Protein AF-A0A2G6E912-F1 (afdb_monomer)

Organism: NCBI:txid2044937

pLDDT: mean 81.76, std 13.93, range [31.12, 97.31]

InterPro domains:
  IPR011990 Tetratricopeptide-like helical domain superfamily [G3DSA:1.25.40.10] (4-216)
  IPR011990 Tetratricopeptide-like helical domain superfamily [SSF48452] (13-191)

Mean predicted aligned error: 17.28 Å

Foldseek 3Di:
DPPVLLVLQLVLLLQLLVCVVVVVLLRNLVSLLVNLVSDDVLLPLLVVSLVVLLVSLCDPPDDPVSSVVSVVVSVVSCVVRPDDDDPVRVVLSVLLVVLSNCLSPLNPLVSLVSLLVNCVPAPCPDPSVVSNVVSLVVSLVVCVVVVNLVVSLVSLVSNCVRCVQPPLSLLVNLLSCVQVVNLVVSLVSLVSRDPVCCPPPLSVLSNVVSVLQVVVVVVDPRDHSLLCVVVSVCSHPVCPPDPPPDPCPSVVSSVCSVVVVVVLVVVVVVVVVVLVPPPLVVVCVVVVQDPVNLLVCLLVDALVRVVSQLLVQDQSSLVSNLVRPRDDLVSLLSSLQRHQAQVSLLCQCPDPPRVPDPSSLLSNQLHQNHDLVSNLVSLLVDDLVSLVVSLPDPSGDNSSNVSSLVSNQVVLQPDDLVVVLVVCVVCLLPCLVSDPDHPDDQVVSLVVSCVVCVPSPSNLLSLLQRQPNAQVSLVVQLPDDVLLPDPSSLLSNQLHPNHDPVSLLSSLVSDDLVVVLVVVPDPSGDVSSVVSCCVVPVVSVD

Sequence (542 aa):
MKTAARHDLFQQLQLALAHQQDGNIPLALAYWENLLKLLPREIQIHNEILDEFLRLSEHEALPPKVRTQAQRSFTRLYHSYHLALNDDEKRVAQTLYRALCQQCGGNPLLAVQYWPSLQEHIPEDALIVTLVMQDFRRQADLYLESRQTEQSIRLYKSLLRVFPNFLEGYLNLSIIIYRNGLTEHALPIIQRIPQQFRHEFIVIRYTDLYQTISELSKFFAQVPYSAIEEIINDLRMENTFYPLLNGTYFEEFVNDIILREKRFFERRRKAQEEKALAQTYKRLASEGIALGERVSMAKQADSESLYDFLYDNHIRIAEVLLDNPNITADDVLVMAQVSHISDILRDISQHRKWGVLRSIQMAILLNPQTLPNDALPLLQRLSFKDLAALSHKKTIAAEIRIQAKQRIQEIFHSLSFQEKIALLDATSGEVFKLLDTVRFNLPSFLINTIGTFQDRSDILSNICRWKLTPPEILTFIANTTPFRSSMPMKFALLSNPRTPQRVTDVLLRSISERDLRCFLSNDYLPKHVKDSIATMFPHLFS

Structure (mmCIF, N/CA/C/O backbone):
data_AF-A0A2G6E912-F1
#
_entry.id   AF-A0A2G6E912-F1
#
loop_
_atom_site.group_PDB
_atom_site.id
_atom_site.type_symbol
_atom_site.label_atom_id
_atom_site.label_alt_id
_atom_site.label_comp_id
_atom_site.label_asym_id
_atom_site.label_entity_id
_atom_site.label_seq_id
_atom_site.pdbx_PDB_ins_code
_atom_site.Cartn_x
_atom_site.Cartn_y
_atom_site.Cartn_z
_atom_site.occupancy
_atom_site.B_iso_or_equiv
_atom_site.auth_seq_id
_atom_site.auth_comp_id
_atom_site.auth_asym_id
_atom_site.auth_atom_id
_atom_site.pdbx_PDB_model_num
ATOM 1 N N . MET A 1 1 ? 5.345 0.403 -26.072 1.00 31.92 1 MET A N 1
ATOM 2 C CA . MET A 1 1 ? 6.765 0.040 -26.300 1.00 31.92 1 MET A CA 1
ATOM 3 C C . MET A 1 1 ? 7.803 0.897 -25.548 1.00 31.92 1 MET A C 1
ATOM 5 O O . MET A 1 1 ? 8.971 0.582 -25.684 1.00 31.92 1 MET A O 1
ATOM 9 N N . LYS A 1 2 ? 7.467 1.922 -24.734 1.00 37.94 2 LYS A N 1
ATOM 10 C CA . LYS A 1 2 ? 8.490 2.821 -24.127 1.00 37.94 2 LYS A CA 1
ATOM 11 C C . LYS A 1 2 ? 8.729 2.701 -22.607 1.00 37.94 2 LYS A C 1
ATOM 13 O O . LYS A 1 2 ? 9.677 3.304 -22.124 1.00 37.94 2 LYS A O 1
ATOM 18 N N . THR A 1 3 ? 7.931 1.940 -21.856 1.00 33.41 3 THR A N 1
ATOM 19 C CA . THR A 1 3 ? 8.140 1.719 -20.406 1.00 33.41 3 THR A CA 1
ATOM 20 C C . THR A 1 3 ? 8.865 0.410 -20.092 1.00 33.41 3 THR A C 1
ATOM 22 O O . THR A 1 3 ? 9.722 0.414 -19.218 1.00 33.41 3 THR A O 1
ATOM 25 N N . ALA A 1 4 ? 8.602 -0.665 -20.847 1.00 31.81 4 ALA A N 1
ATOM 26 C CA . ALA A 1 4 ? 9.285 -1.956 -20.683 1.00 31.81 4 ALA A CA 1
ATOM 27 C C . ALA A 1 4 ? 10.813 -1.828 -20.863 1.00 31.81 4 ALA A C 1
ATOM 29 O O . ALA A 1 4 ? 11.557 -2.115 -19.937 1.00 31.81 4 ALA A O 1
ATOM 30 N N . ALA A 1 5 ? 11.264 -1.199 -21.956 1.00 45.59 5 ALA A N 1
ATOM 31 C CA . ALA A 1 5 ? 12.689 -1.037 -22.269 1.00 45.59 5 ALA A CA 1
ATOM 32 C C . ALA A 1 5 ? 13.510 -0.213 -21.245 1.00 45.59 5 ALA A C 1
ATOM 34 O O . ALA A 1 5 ? 14.735 -0.246 -21.286 1.00 45.59 5 ALA A O 1
ATOM 35 N N . ARG A 1 6 ? 12.866 0.553 -20.346 1.00 49.47 6 ARG A N 1
ATOM 36 C CA . ARG A 1 6 ? 13.552 1.424 -19.367 1.00 49.47 6 ARG A CA 1
ATOM 37 C C . ARG A 1 6 ? 13.957 0.684 -18.095 1.00 49.47 6 ARG A C 1
ATOM 39 O O . ARG A 1 6 ? 15.044 0.922 -17.581 1.00 49.47 6 ARG A O 1
ATOM 46 N N . HIS A 1 7 ? 13.092 -0.203 -17.601 1.00 56.72 7 HIS A N 1
ATOM 47 C CA . HIS A 1 7 ? 13.394 -1.048 -16.442 1.00 56.72 7 HIS A CA 1
ATOM 48 C C . HIS A 1 7 ? 14.432 -2.116 -16.800 1.00 56.72 7 HIS A C 1
ATOM 50 O O . HIS A 1 7 ? 15.289 -2.458 -15.986 1.00 56.72 7 HIS A O 1
ATOM 56 N N . ASP A 1 8 ? 14.401 -2.558 -18.059 1.00 69.69 8 ASP A N 1
ATOM 57 C CA . ASP A 1 8 ? 15.274 -3.605 -18.563 1.00 69.69 8 ASP A CA 1
ATOM 58 C C . ASP A 1 8 ? 16.763 -3.234 -18.440 1.00 69.69 8 ASP A C 1
ATOM 60 O O . ASP A 1 8 ? 17.549 -4.099 -18.088 1.00 69.69 8 ASP A O 1
ATOM 64 N N . LEU A 1 9 ? 17.179 -1.972 -18.631 1.00 81.12 9 LEU A N 1
ATOM 65 C CA . LEU A 1 9 ? 18.603 -1.588 -18.604 1.00 81.12 9 LEU A CA 1
ATOM 66 C C . LEU A 1 9 ? 19.265 -1.810 -17.233 1.00 81.12 9 LEU A C 1
ATOM 68 O O . LEU A 1 9 ? 20.263 -2.523 -17.136 1.00 81.12 9 LEU A O 1
ATOM 72 N N . PHE A 1 10 ? 18.702 -1.231 -16.168 1.00 85.12 10 PHE A N 1
ATOM 73 C CA . PHE A 1 10 ? 19.235 -1.384 -14.806 1.00 85.12 10 PHE A CA 1
ATOM 74 C C . PHE A 1 10 ? 19.081 -2.822 -14.316 1.00 85.12 10 PHE A C 1
ATOM 76 O O . PHE A 1 10 ? 19.970 -3.348 -13.653 1.00 85.12 10 PHE A O 1
ATOM 83 N N . GLN A 1 11 ? 17.991 -3.491 -14.702 1.00 85.94 11 GLN A N 1
ATOM 84 C CA . GLN A 1 11 ? 17.784 -4.897 -14.386 1.00 85.94 11 GLN A CA 1
ATOM 85 C C . GLN A 1 11 ? 18.813 -5.804 -15.081 1.00 85.94 11 GLN A C 1
ATOM 87 O O . GLN A 1 11 ? 19.376 -6.678 -14.426 1.00 85.94 11 GLN A O 1
ATOM 92 N N . GLN A 1 12 ? 19.096 -5.606 -16.375 1.00 87.50 12 GLN A N 1
ATOM 93 C CA . GLN A 1 12 ? 20.124 -6.368 -17.096 1.00 87.50 12 GLN A CA 1
ATOM 94 C C . GLN A 1 12 ? 21.507 -6.125 -16.477 1.00 87.50 12 GLN A C 1
ATOM 96 O O . GLN A 1 12 ? 22.238 -7.086 -16.261 1.00 87.50 12 GLN A O 1
ATOM 101 N N . LEU A 1 13 ? 21.854 -4.874 -16.145 1.00 91.75 13 LEU A N 1
ATOM 102 C CA . LEU A 1 13 ? 23.128 -4.551 -15.494 1.00 91.75 13 LEU A CA 1
ATOM 103 C C . LEU A 1 13 ? 23.233 -5.196 -14.102 1.00 91.75 13 LEU A C 1
ATOM 105 O O . LEU A 1 13 ? 24.247 -5.811 -13.780 1.00 91.75 13 LEU A O 1
ATOM 109 N N . GLN A 1 14 ? 22.173 -5.128 -13.294 1.00 92.50 14 GLN A N 1
ATOM 110 C CA . GLN A 1 14 ? 22.115 -5.782 -11.986 1.00 92.50 14 GLN A CA 1
ATOM 111 C C . GLN A 1 14 ? 22.285 -7.307 -12.099 1.00 92.50 14 GLN A C 1
ATOM 113 O O . GLN A 1 14 ? 23.042 -7.895 -11.329 1.00 92.50 14 GLN A O 1
ATOM 118 N N . LEU A 1 15 ? 21.630 -7.948 -13.074 1.00 91.06 15 LEU A N 1
ATOM 119 C CA . LEU A 1 15 ? 21.761 -9.388 -13.328 1.00 91.06 15 LEU A CA 1
ATOM 120 C C . LEU A 1 15 ? 23.153 -9.766 -13.851 1.00 91.06 15 LEU A C 1
ATOM 122 O O . LEU A 1 15 ? 23.698 -10.786 -13.431 1.00 91.06 15 LEU A O 1
ATOM 126 N N . ALA A 1 16 ? 23.746 -8.943 -14.720 1.00 92.38 16 ALA A N 1
ATOM 127 C CA . ALA A 1 16 ? 25.108 -9.142 -15.206 1.00 92.38 16 ALA A CA 1
ATOM 128 C C . ALA A 1 16 ? 26.111 -9.138 -14.044 1.00 92.38 16 ALA A C 1
ATOM 130 O O . ALA A 1 16 ? 26.899 -10.074 -13.906 1.00 92.38 16 ALA A O 1
ATOM 131 N N . LEU A 1 17 ? 26.021 -8.135 -13.163 1.00 94.06 17 LEU A N 1
ATOM 132 C CA . LEU A 1 17 ? 26.881 -8.006 -11.986 1.00 94.06 17 LEU A CA 1
ATOM 133 C C . LEU A 1 17 ? 26.666 -9.142 -10.981 1.00 94.06 17 LEU A C 1
ATOM 135 O O . LEU A 1 17 ? 27.644 -9.695 -10.485 1.00 94.06 17 LEU A O 1
ATOM 139 N N . ALA A 1 18 ? 25.414 -9.522 -10.706 1.00 91.75 18 ALA A N 1
ATOM 140 C CA . ALA A 1 18 ? 25.101 -10.615 -9.785 1.00 91.75 18 ALA A CA 1
ATOM 141 C C . ALA A 1 18 ? 25.688 -11.948 -10.274 1.00 91.75 18 ALA A C 1
ATOM 143 O O . ALA A 1 18 ? 26.445 -12.595 -9.558 1.00 91.75 18 ALA A O 1
ATOM 144 N N . HIS A 1 19 ? 25.445 -12.323 -11.535 1.00 90.62 19 HIS A N 1
ATOM 145 C CA . HIS A 1 19 ? 25.995 -13.565 -12.084 1.00 90.62 19 HIS A CA 1
ATOM 146 C C . HIS A 1 19 ? 27.516 -13.548 -12.216 1.00 90.62 19 HIS A C 1
ATOM 148 O O . HIS A 1 19 ? 28.150 -14.596 -12.102 1.00 90.62 19 HIS A O 1
ATOM 154 N N . GLN A 1 20 ? 28.109 -12.376 -12.430 1.00 90.62 20 GLN A N 1
ATOM 155 C CA . GLN A 1 20 ? 29.554 -12.209 -12.396 1.00 90.62 20 GLN A CA 1
ATOM 156 C C . GLN A 1 20 ? 30.122 -12.436 -10.988 1.00 90.62 20 GLN A C 1
ATOM 158 O O . GLN A 1 20 ? 31.141 -13.111 -10.859 1.00 90.62 20 GLN A O 1
ATOM 163 N N . GLN A 1 21 ? 29.465 -11.923 -9.944 1.00 90.00 21 GLN A N 1
ATOM 164 C CA . GLN A 1 21 ? 29.838 -12.177 -8.547 1.00 90.00 21 GLN A CA 1
ATOM 165 C C . GLN A 1 21 ? 29.668 -13.655 -8.169 1.00 90.00 21 GLN A C 1
ATOM 167 O O . GLN A 1 21 ? 30.538 -14.217 -7.508 1.00 90.00 21 GLN A O 1
ATOM 172 N N . ASP A 1 22 ? 28.610 -14.299 -8.663 1.00 89.81 22 ASP A N 1
ATOM 173 C CA . ASP A 1 22 ? 28.333 -15.725 -8.451 1.00 89.81 22 ASP A CA 1
ATOM 174 C C . ASP A 1 22 ? 29.262 -16.658 -9.259 1.00 89.81 22 ASP A C 1
ATOM 176 O O . ASP A 1 22 ? 29.181 -17.881 -9.142 1.00 89.81 22 ASP A O 1
ATOM 180 N N . GLY A 1 23 ? 30.126 -16.112 -10.125 1.00 88.38 23 GLY A N 1
ATOM 181 C CA . GLY A 1 23 ? 31.027 -16.883 -10.988 1.00 88.38 23 GLY A CA 1
ATOM 182 C C . GLY A 1 23 ? 30.352 -17.547 -12.198 1.00 88.38 23 GLY A C 1
ATOM 183 O O . GLY A 1 23 ? 30.985 -18.328 -12.911 1.00 88.38 23 GLY A O 1
ATOM 184 N N . ASN A 1 24 ? 29.085 -17.233 -12.485 1.00 91.44 24 ASN A N 1
ATOM 185 C CA . ASN A 1 24 ? 28.356 -17.730 -13.653 1.00 91.44 24 ASN A CA 1
ATOM 186 C C . ASN A 1 24 ? 28.647 -16.877 -14.903 1.00 91.44 24 ASN A C 1
ATOM 188 O O . ASN A 1 24 ? 27.800 -16.140 -15.416 1.00 91.44 24 ASN A O 1
ATOM 192 N N . ILE A 1 25 ? 29.878 -16.999 -15.401 1.00 91.31 25 ILE A N 1
ATOM 193 C CA . ILE A 1 25 ? 30.418 -16.193 -16.507 1.00 91.31 25 ILE A CA 1
ATOM 194 C C . ILE A 1 25 ? 29.590 -16.291 -17.803 1.00 91.31 25 ILE A C 1
ATOM 196 O O . ILE A 1 25 ? 29.344 -15.248 -18.409 1.00 91.31 25 ILE A O 1
ATOM 200 N N . PRO A 1 26 ? 29.112 -17.472 -18.258 1.00 89.62 26 PRO A N 1
ATOM 201 C CA . PRO A 1 26 ? 28.316 -17.554 -19.487 1.00 89.62 26 PRO A CA 1
ATOM 202 C C . PRO A 1 26 ? 27.030 -16.729 -19.423 1.00 89.62 26 PRO A C 1
ATOM 204 O O . PRO A 1 26 ? 26.642 -16.095 -20.403 1.00 89.62 26 PRO A O 1
ATOM 207 N N . LEU A 1 27 ? 26.375 -16.730 -18.262 1.00 88.56 27 LEU A N 1
ATOM 208 C CA . LEU A 1 27 ? 25.137 -15.995 -18.068 1.00 88.56 27 LEU A CA 1
ATOM 209 C C . LEU A 1 27 ? 25.409 -14.493 -17.904 1.00 88.56 27 LEU A C 1
ATOM 211 O O . LEU A 1 27 ? 24.697 -13.686 -18.496 1.00 88.56 27 LEU A O 1
ATOM 215 N N . ALA A 1 28 ? 26.487 -14.122 -17.204 1.00 91.69 28 ALA A N 1
ATOM 216 C CA . ALA A 1 28 ? 26.955 -12.738 -17.141 1.00 91.69 28 ALA A CA 1
ATOM 217 C C . ALA A 1 28 ? 27.230 -12.166 -18.545 1.00 91.69 28 ALA A C 1
ATOM 219 O O . ALA A 1 28 ? 26.731 -11.092 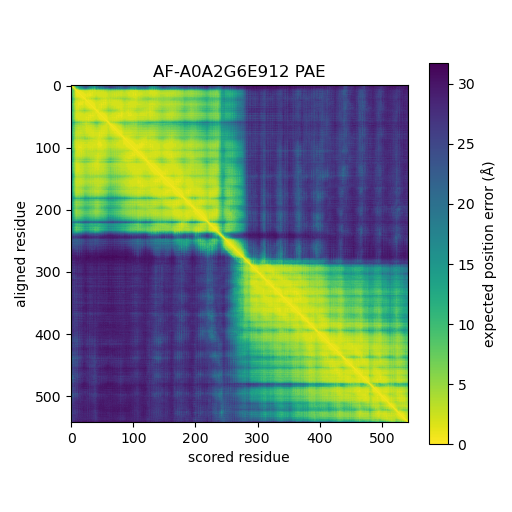-18.872 1.00 91.69 28 ALA A O 1
ATOM 220 N N . LEU A 1 29 ? 27.932 -12.908 -19.414 1.00 90.06 29 LEU A N 1
ATOM 221 C CA . LEU A 1 29 ? 28.168 -12.518 -20.812 1.00 90.06 29 LEU A CA 1
ATOM 222 C C . LEU A 1 29 ? 26.856 -12.283 -21.577 1.00 90.06 29 LEU A C 1
ATOM 224 O O . LEU A 1 29 ? 26.731 -11.287 -22.285 1.00 90.06 29 LEU A O 1
ATOM 228 N N . ALA A 1 30 ? 25.855 -13.152 -21.412 1.00 88.88 30 ALA A N 1
ATOM 229 C CA . ALA A 1 30 ? 24.556 -12.974 -22.064 1.00 88.88 30 ALA A CA 1
ATOM 230 C C . ALA A 1 30 ? 23.846 -11.683 -21.613 1.00 88.88 30 ALA A C 1
ATOM 232 O O . ALA A 1 30 ? 23.290 -10.959 -22.443 1.00 88.88 30 ALA A O 1
ATOM 233 N N . TYR A 1 31 ? 23.897 -11.364 -20.317 1.00 90.19 31 TYR A N 1
ATOM 234 C CA . TYR A 1 31 ? 23.316 -10.133 -19.779 1.00 90.19 31 TYR A CA 1
ATOM 235 C C . TYR A 1 31 ? 24.077 -8.876 -20.224 1.00 90.19 31 TYR A C 1
ATOM 237 O O . TYR A 1 31 ? 23.440 -7.886 -20.586 1.00 90.19 31 TYR A O 1
ATOM 245 N N . TRP A 1 32 ? 25.411 -8.922 -20.298 1.00 92.88 32 TRP A N 1
ATOM 246 C CA . TRP A 1 32 ? 26.220 -7.835 -20.863 1.00 92.88 32 TRP A CA 1
ATOM 247 C C . TRP A 1 32 ? 25.924 -7.596 -22.353 1.00 92.88 32 TRP A C 1
ATOM 249 O O . TRP A 1 32 ? 25.793 -6.451 -22.788 1.00 92.88 32 TRP A O 1
ATOM 259 N N . GLU A 1 33 ? 25.734 -8.661 -23.138 1.00 88.69 33 GLU A N 1
ATOM 260 C CA . GLU A 1 33 ? 25.320 -8.550 -24.542 1.00 88.69 33 GLU A CA 1
ATOM 261 C C . GLU A 1 33 ? 23.925 -7.917 -24.681 1.00 88.69 33 GLU A C 1
ATOM 263 O O . GLU A 1 33 ? 23.707 -7.064 -25.546 1.00 88.69 33 GLU A O 1
ATOM 268 N N . ASN A 1 34 ? 22.970 -8.307 -23.834 1.00 88.06 34 ASN A N 1
ATOM 269 C CA . ASN A 1 34 ? 21.641 -7.697 -23.821 1.00 88.06 34 ASN A CA 1
ATOM 270 C C . ASN A 1 34 ? 21.698 -6.220 -23.431 1.00 88.06 34 ASN A C 1
ATOM 272 O O . ASN A 1 34 ? 20.996 -5.407 -24.031 1.00 88.06 34 ASN A O 1
ATOM 276 N N . LEU A 1 35 ? 22.555 -5.867 -22.471 1.00 88.44 35 LEU A N 1
ATOM 277 C CA . LEU A 1 35 ? 22.750 -4.485 -22.058 1.00 88.44 35 LEU A CA 1
ATOM 278 C C . LEU A 1 35 ? 23.212 -3.619 -23.237 1.00 88.44 35 LEU A C 1
ATOM 280 O O . LEU A 1 35 ? 22.598 -2.586 -23.489 1.00 88.44 35 LEU A O 1
ATOM 284 N N . LEU A 1 36 ? 24.195 -4.071 -24.027 1.00 88.31 36 LEU A N 1
ATOM 285 C CA . LEU A 1 36 ? 24.640 -3.362 -25.240 1.00 88.31 36 LEU A CA 1
ATOM 286 C C . LEU A 1 36 ? 23.510 -3.151 -26.256 1.00 88.31 36 LEU A C 1
ATOM 288 O O . LEU A 1 36 ? 23.425 -2.092 -26.874 1.00 88.31 36 LEU A O 1
ATOM 292 N N . LYS A 1 37 ? 22.624 -4.141 -26.419 1.00 84.75 37 LYS A N 1
ATOM 293 C CA . LYS A 1 37 ? 21.486 -4.057 -27.351 1.00 84.75 37 LYS A CA 1
ATOM 294 C C . LYS A 1 37 ? 20.423 -3.055 -26.910 1.00 84.75 37 LYS A C 1
ATOM 296 O O . LYS A 1 37 ? 19.744 -2.487 -27.763 1.00 84.75 37 LYS A O 1
ATOM 301 N N . LEU A 1 38 ? 20.256 -2.876 -25.602 1.00 82.25 38 LEU A N 1
ATOM 302 C CA . LEU A 1 38 ? 19.240 -2.004 -25.013 1.00 82.25 38 LEU A CA 1
ATOM 303 C C . LEU A 1 38 ? 19.749 -0.583 -24.748 1.00 82.25 38 LEU A C 1
ATOM 305 O O . LEU A 1 38 ? 18.936 0.335 -24.656 1.00 82.25 38 LEU A O 1
ATOM 309 N N . LEU A 1 39 ? 21.066 -0.403 -24.613 1.00 82.56 39 LEU A N 1
ATOM 310 C CA . LEU A 1 39 ? 21.691 0.855 -24.221 1.00 82.56 39 LEU A CA 1
ATOM 311 C C . LEU A 1 39 ? 21.541 1.934 -25.315 1.00 82.56 39 LEU A C 1
ATOM 313 O O . LEU A 1 39 ? 22.122 1.788 -26.399 1.00 82.56 39 LEU A O 1
ATOM 317 N N . PRO A 1 40 ? 20.814 3.038 -25.042 1.00 82.06 40 PRO A N 1
ATOM 318 C CA . PRO A 1 40 ? 20.715 4.175 -25.955 1.00 82.06 40 PRO A CA 1
ATOM 319 C C . PRO A 1 40 ? 22.093 4.777 -26.240 1.00 82.06 40 PRO A C 1
ATOM 321 O O . PRO A 1 40 ? 22.921 4.878 -25.336 1.00 82.06 40 PRO A O 1
ATOM 324 N N . ARG A 1 41 ? 22.341 5.201 -27.485 1.00 80.44 41 ARG A N 1
ATOM 325 C CA . ARG A 1 41 ? 23.653 5.730 -27.911 1.00 80.44 41 ARG A CA 1
ATOM 326 C C . ARG A 1 41 ? 24.052 7.018 -27.193 1.00 80.44 41 ARG A C 1
ATOM 328 O O . ARG A 1 41 ? 25.235 7.316 -27.101 1.00 80.44 41 ARG A O 1
ATOM 335 N N . GLU A 1 42 ? 23.079 7.761 -26.683 1.00 80.56 42 GLU A N 1
ATOM 336 C CA . GLU A 1 42 ? 23.281 8.978 -25.898 1.00 80.56 42 GLU A CA 1
ATOM 337 C C . GLU A 1 42 ? 23.940 8.684 -24.537 1.00 80.56 42 GLU A C 1
ATOM 339 O O . GLU A 1 42 ? 24.525 9.574 -23.928 1.00 80.56 42 GLU A O 1
ATOM 344 N N . ILE A 1 43 ? 23.869 7.436 -24.059 1.00 86.56 43 ILE A N 1
ATOM 345 C CA . ILE A 1 43 ? 24.522 6.976 -22.831 1.00 86.56 43 ILE A CA 1
ATOM 346 C C . ILE A 1 43 ? 25.829 6.284 -23.229 1.00 86.56 43 ILE A C 1
ATOM 348 O O . ILE A 1 43 ? 25.855 5.085 -23.494 1.00 86.56 43 ILE A O 1
ATOM 352 N N . GLN A 1 44 ? 26.916 7.051 -23.284 1.00 91.06 44 GLN A N 1
ATOM 353 C CA . GLN A 1 44 ? 28.191 6.661 -23.905 1.00 91.06 44 GLN A CA 1
ATOM 354 C C . GLN A 1 44 ? 29.048 5.671 -23.082 1.00 91.06 44 GLN A C 1
ATOM 356 O O . GLN A 1 44 ? 30.265 5.799 -23.026 1.00 91.06 44 GLN A O 1
ATOM 361 N N . ILE A 1 45 ? 28.446 4.661 -22.447 1.00 94.88 45 ILE A N 1
ATOM 362 C CA . ILE A 1 45 ? 29.164 3.636 -21.659 1.00 94.88 45 ILE A CA 1
ATOM 363 C C . ILE A 1 45 ? 29.431 2.338 -22.445 1.00 94.88 45 ILE A C 1
ATOM 365 O O . ILE A 1 45 ? 29.897 1.358 -21.867 1.00 94.88 45 ILE A O 1
ATOM 369 N N . HIS A 1 46 ? 29.133 2.295 -23.753 1.00 94.88 46 HIS A N 1
ATOM 370 C CA . HIS A 1 46 ? 29.281 1.086 -24.581 1.00 94.88 46 HIS A CA 1
ATOM 371 C C . HIS A 1 46 ? 30.702 0.520 -24.561 1.00 94.88 46 HIS A C 1
ATOM 373 O O . HIS A 1 46 ? 30.855 -0.696 -24.495 1.00 94.88 46 HIS A O 1
ATOM 379 N N . ASN A 1 47 ? 31.726 1.378 -24.582 1.00 96.81 47 ASN A N 1
ATOM 380 C CA . ASN A 1 47 ? 33.125 0.942 -24.574 1.00 96.81 47 ASN A CA 1
ATOM 381 C C . ASN A 1 47 ? 33.486 0.214 -23.270 1.00 96.81 47 ASN A C 1
ATOM 383 O O . ASN A 1 47 ? 34.075 -0.856 -23.325 1.00 96.81 47 ASN A O 1
ATOM 387 N N . GLU A 1 48 ? 33.030 0.714 -22.119 1.00 97.31 48 GLU A N 1
ATOM 388 C CA . GLU A 1 48 ? 33.275 0.075 -20.817 1.00 97.31 48 GLU A CA 1
ATOM 389 C C . GLU A 1 48 ? 32.597 -1.297 -20.710 1.00 97.31 48 GLU A C 1
ATOM 391 O O . GLU A 1 48 ? 33.164 -2.248 -20.175 1.00 97.31 48 GLU A O 1
ATOM 396 N N . ILE A 1 49 ? 31.389 -1.427 -21.270 1.00 95.75 49 ILE A N 1
ATOM 397 C CA . ILE A 1 49 ? 30.691 -2.716 -21.332 1.00 95.75 49 ILE A CA 1
ATOM 398 C C . ILE A 1 49 ? 31.415 -3.680 -22.279 1.00 95.75 49 ILE A C 1
ATOM 400 O O . ILE A 1 49 ? 31.496 -4.873 -21.993 1.00 95.75 49 ILE A O 1
ATOM 404 N N . LEU A 1 50 ? 31.931 -3.189 -23.410 1.00 96.56 50 LEU A N 1
ATOM 405 C CA . LEU A 1 50 ? 32.716 -3.996 -24.344 1.00 96.56 50 LEU A CA 1
ATOM 406 C C . LEU A 1 50 ? 34.015 -4.488 -23.697 1.00 96.56 50 LEU A C 1
ATOM 408 O O . LEU A 1 50 ? 34.337 -5.666 -23.844 1.00 96.56 50 LEU A O 1
ATOM 412 N N . ASP A 1 51 ? 34.715 -3.636 -22.953 1.00 95.69 51 ASP A N 1
ATOM 413 C CA . ASP A 1 51 ? 35.939 -4.001 -22.236 1.00 95.69 51 ASP A CA 1
ATOM 414 C C . ASP A 1 51 ? 35.658 -5.047 -21.148 1.00 95.69 51 ASP A C 1
ATOM 416 O O . ASP A 1 51 ? 36.374 -6.046 -21.035 1.00 95.69 51 ASP A O 1
ATOM 420 N N . GLU A 1 52 ? 34.560 -4.891 -20.403 1.00 95.12 52 GLU A N 1
ATOM 421 C CA . GLU A 1 52 ? 34.140 -5.883 -19.411 1.00 95.12 52 GLU A CA 1
ATOM 422 C C . GLU A 1 52 ? 33.731 -7.211 -20.069 1.00 95.12 52 GLU A C 1
ATOM 424 O O . GLU A 1 52 ? 34.106 -8.291 -19.603 1.00 95.12 52 GLU A O 1
ATOM 429 N N . PHE A 1 53 ? 33.025 -7.154 -21.202 1.00 94.44 53 PHE A N 1
ATOM 430 C CA . PHE A 1 53 ? 32.682 -8.336 -21.988 1.00 94.44 53 PHE A CA 1
ATOM 431 C C . PHE A 1 53 ? 33.939 -9.053 -22.493 1.00 94.44 53 PHE A C 1
ATOM 433 O O . PHE A 1 53 ? 34.011 -10.280 -22.412 1.00 94.44 53 PHE A O 1
ATOM 440 N N . LEU A 1 54 ? 34.941 -8.313 -22.982 1.00 95.38 54 LEU A N 1
ATOM 441 C CA . LEU A 1 54 ? 36.218 -8.870 -23.426 1.00 95.38 54 LEU A CA 1
ATOM 442 C C . LEU A 1 54 ? 36.919 -9.590 -22.272 1.00 95.38 54 LEU A C 1
ATOM 444 O O . LEU A 1 54 ? 37.230 -10.777 -22.399 1.00 95.38 54 LEU A O 1
ATOM 448 N N . ARG A 1 55 ? 37.061 -8.915 -21.125 1.00 94.44 55 ARG A N 1
ATOM 449 C CA . ARG A 1 55 ? 37.673 -9.462 -19.906 1.00 94.44 55 ARG A CA 1
ATOM 450 C C . ARG A 1 55 ? 37.023 -10.779 -19.482 1.00 94.44 55 ARG A C 1
ATOM 452 O O . ARG A 1 55 ? 37.713 -11.746 -19.164 1.00 94.44 55 ARG A O 1
ATOM 459 N N . LEU A 1 56 ? 35.691 -10.838 -19.497 1.00 92.75 56 LEU A N 1
ATOM 460 C CA . LEU A 1 56 ? 34.946 -12.054 -19.172 1.00 92.75 56 LEU A CA 1
ATOM 461 C C . LEU A 1 56 ? 35.079 -13.127 -20.255 1.00 92.75 56 LEU A C 1
ATOM 463 O O . LEU A 1 56 ? 35.162 -14.309 -19.929 1.00 92.75 56 LEU A O 1
ATOM 467 N N . SER A 1 57 ? 35.129 -12.738 -21.531 1.00 91.75 57 SER A N 1
ATOM 468 C CA . SER A 1 57 ? 35.269 -13.669 -22.654 1.00 91.75 57 SER A CA 1
ATOM 469 C C . SER A 1 57 ? 36.622 -14.382 -22.679 1.00 91.75 57 SER A C 1
ATOM 471 O O . SER A 1 57 ? 36.719 -15.463 -23.253 1.00 91.75 57 SER A O 1
ATOM 473 N N . GLU A 1 58 ? 37.643 -13.813 -22.038 1.00 90.75 58 GLU A N 1
ATOM 474 C CA . GLU A 1 58 ? 38.992 -14.379 -21.924 1.00 90.75 58 GLU A CA 1
ATOM 475 C C . GLU A 1 58 ? 39.208 -15.176 -20.630 1.00 90.75 58 GLU A C 1
ATOM 477 O O . GLU A 1 58 ? 40.247 -15.814 -20.459 1.00 90.75 58 GLU A O 1
ATOM 482 N N . HIS A 1 59 ? 38.216 -15.198 -19.736 1.00 89.69 59 HIS A N 1
ATOM 483 C CA . HIS A 1 59 ? 38.356 -15.770 -18.404 1.00 89.69 59 HIS A CA 1
ATOM 484 C C . HIS A 1 59 ? 38.709 -17.268 -18.437 1.00 89.69 59 HIS A C 1
ATOM 486 O O . HIS A 1 59 ? 38.060 -18.079 -19.106 1.00 89.69 59 HIS A O 1
ATOM 492 N N . GLU A 1 60 ? 39.715 -17.665 -17.653 1.00 83.12 60 GLU A N 1
ATOM 493 C CA . GLU A 1 60 ? 40.294 -19.017 -17.692 1.00 83.12 60 GLU A CA 1
ATOM 494 C C . GLU A 1 60 ? 39.293 -20.122 -17.334 1.00 83.12 60 GLU A C 1
ATOM 496 O O . GLU A 1 60 ? 39.329 -21.206 -17.916 1.00 83.12 60 GLU A O 1
ATOM 501 N N . ALA A 1 61 ? 38.353 -19.822 -16.435 1.00 81.62 61 ALA A N 1
ATOM 502 C CA . ALA A 1 61 ? 37.278 -20.730 -16.032 1.00 81.62 61 ALA A CA 1
ATOM 503 C C . ALA A 1 61 ? 36.285 -21.090 -17.161 1.00 81.62 61 ALA A C 1
ATOM 505 O O . ALA A 1 61 ? 35.512 -22.037 -17.013 1.00 81.62 61 ALA A O 1
ATOM 506 N N . LEU A 1 62 ? 36.278 -20.369 -18.292 1.00 86.19 62 LEU A N 1
ATOM 507 C CA . LEU A 1 62 ? 35.399 -20.693 -19.417 1.00 86.19 62 LEU A CA 1
ATOM 508 C C . LEU A 1 62 ? 35.906 -21.912 -20.204 1.00 86.19 62 LEU A C 1
ATOM 510 O O . LEU A 1 62 ? 37.080 -21.932 -20.601 1.00 86.19 62 LEU A O 1
ATOM 514 N N . PRO A 1 63 ? 35.021 -22.870 -20.553 1.00 88.19 63 PRO A N 1
ATOM 515 C CA . PRO A 1 63 ? 35.358 -23.961 -21.460 1.00 88.19 63 PRO A CA 1
ATOM 516 C C . PRO A 1 63 ? 35.868 -23.433 -22.812 1.00 88.19 63 PRO A C 1
ATOM 518 O O . PRO A 1 63 ? 35.288 -22.475 -23.333 1.00 88.19 63 PRO A O 1
ATOM 521 N N . PRO A 1 64 ? 36.861 -24.082 -23.455 1.00 88.56 64 PRO A N 1
ATOM 522 C CA . PRO A 1 64 ? 37.478 -23.579 -24.688 1.00 88.56 64 PRO A CA 1
ATOM 523 C C . PRO A 1 64 ? 36.473 -23.244 -25.799 1.00 88.56 64 PRO A C 1
ATOM 525 O O . PRO A 1 64 ? 36.567 -22.196 -26.428 1.00 88.56 64 PRO A O 1
ATOM 528 N N . LYS A 1 65 ? 35.450 -24.091 -25.990 1.00 88.88 65 LYS A N 1
ATOM 529 C CA . LYS A 1 65 ? 34.386 -23.863 -26.985 1.00 88.88 65 LYS A CA 1
ATOM 530 C C . LYS A 1 65 ? 33.570 -22.598 -26.700 1.00 88.88 65 LYS A C 1
ATOM 532 O O . LYS A 1 65 ? 33.278 -21.842 -27.623 1.00 88.88 65 LYS A O 1
ATOM 537 N N . VAL A 1 66 ? 33.218 -22.371 -25.432 1.00 87.19 66 VAL A N 1
ATOM 538 C CA . VAL A 1 66 ? 32.444 -21.197 -24.995 1.00 87.19 66 VAL A CA 1
ATOM 539 C C . VAL A 1 66 ? 33.296 -19.939 -25.119 1.00 87.19 66 VAL A C 1
ATOM 541 O O . VAL A 1 66 ? 32.809 -18.927 -25.609 1.00 87.19 66 VAL A O 1
ATOM 544 N N . ARG A 1 67 ? 34.586 -20.029 -24.779 1.00 89.62 67 ARG A N 1
ATOM 545 C CA . ARG A 1 67 ? 35.565 -18.949 -24.949 1.00 89.62 67 ARG A CA 1
ATOM 546 C C . ARG A 1 67 ? 35.664 -18.497 -26.406 1.00 89.62 67 ARG A C 1
ATOM 548 O O . ARG A 1 67 ? 35.488 -17.321 -26.703 1.00 89.62 67 ARG A O 1
ATOM 555 N N . THR A 1 68 ? 35.841 -19.436 -27.340 1.00 89.69 68 THR A N 1
ATOM 556 C CA . THR A 1 68 ? 35.885 -19.124 -28.779 1.00 89.69 68 THR A CA 1
ATOM 557 C C . THR A 1 68 ? 34.571 -18.516 -29.278 1.00 89.69 68 THR A C 1
ATOM 559 O O . THR A 1 68 ? 34.584 -17.613 -30.115 1.00 89.69 68 THR A O 1
ATOM 562 N N . GLN A 1 69 ? 33.424 -18.990 -28.782 1.00 89.56 69 GLN A N 1
ATOM 563 C CA . GLN A 1 69 ? 32.125 -18.417 -29.133 1.00 89.56 69 GLN A CA 1
ATOM 564 C C . GLN A 1 69 ? 31.976 -16.984 -28.607 1.00 89.56 69 GLN A C 1
ATOM 566 O O . GLN A 1 69 ? 31.574 -16.106 -29.369 1.00 89.56 69 GLN A O 1
ATOM 571 N N . ALA A 1 70 ? 32.345 -16.738 -27.349 1.00 87.56 70 ALA A N 1
ATOM 572 C CA . ALA A 1 70 ? 32.298 -15.420 -26.730 1.00 87.56 70 ALA A CA 1
ATOM 573 C C . ALA A 1 70 ? 33.215 -14.423 -27.452 1.00 87.56 70 ALA A C 1
ATOM 575 O O . ALA A 1 70 ? 32.774 -13.325 -27.771 1.00 87.56 70 ALA A O 1
ATOM 576 N N . GLN A 1 71 ? 34.434 -14.825 -27.823 1.00 90.50 71 GLN A N 1
ATOM 577 C CA . GLN A 1 71 ? 35.359 -13.986 -28.597 1.00 90.50 71 GLN A CA 1
ATOM 578 C C . GLN A 1 71 ? 34.803 -13.622 -29.985 1.00 90.50 71 GLN A C 1
ATOM 580 O O . GLN A 1 71 ? 34.901 -12.475 -30.415 1.00 90.50 71 GLN A O 1
ATOM 585 N N . ARG A 1 72 ? 34.141 -14.562 -30.677 1.00 89.94 72 ARG A N 1
ATOM 586 C CA . ARG A 1 72 ? 33.452 -14.267 -31.950 1.00 89.94 72 ARG A CA 1
ATOM 587 C C . ARG A 1 72 ? 32.281 -13.302 -31.765 1.00 89.94 72 ARG A C 1
ATOM 589 O O . ARG A 1 72 ? 32.059 -12.443 -32.621 1.00 89.94 72 ARG A O 1
ATOM 596 N N . SER A 1 73 ? 31.519 -13.451 -30.681 1.00 88.88 73 SER A N 1
ATOM 597 C CA . SER A 1 73 ? 30.465 -12.498 -30.322 1.00 88.88 73 SER A CA 1
ATOM 598 C C . SER A 1 73 ? 31.057 -11.120 -30.036 1.00 88.88 73 SER A C 1
ATOM 600 O O . SER A 1 73 ? 30.569 -10.143 -30.596 1.00 88.88 73 SER A O 1
ATOM 602 N N . PHE A 1 74 ? 32.152 -11.044 -29.273 1.00 93.94 74 PHE A N 1
ATOM 603 C CA . PHE A 1 74 ? 32.850 -9.796 -28.974 1.00 93.94 74 PHE A CA 1
ATOM 604 C C . PHE A 1 74 ? 33.254 -9.055 -30.248 1.00 93.94 74 PH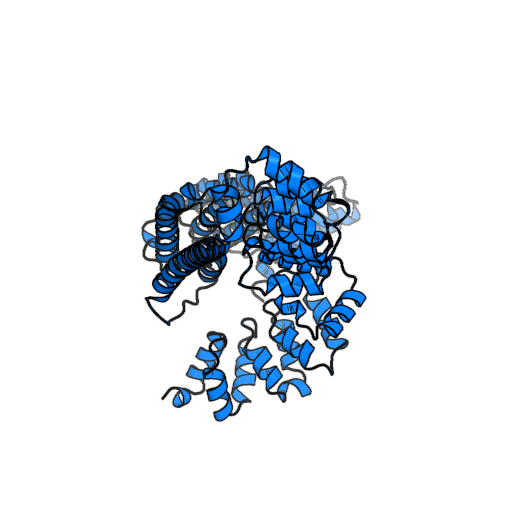E A C 1
ATOM 606 O O . PHE A 1 74 ? 32.906 -7.889 -30.389 1.00 93.94 74 PHE A O 1
ATOM 613 N N . THR A 1 75 ? 33.885 -9.721 -31.225 1.00 93.12 75 THR A N 1
ATOM 614 C CA . THR A 1 75 ? 34.262 -9.062 -32.489 1.00 93.12 75 THR A CA 1
ATOM 615 C C . THR A 1 75 ? 33.053 -8.407 -33.162 1.00 93.12 75 THR A C 1
ATOM 617 O O . THR A 1 75 ? 33.141 -7.269 -33.615 1.00 93.12 75 THR A O 1
ATOM 620 N N . ARG A 1 76 ? 31.900 -9.085 -33.191 1.00 94.06 76 ARG A N 1
ATOM 621 C CA . ARG A 1 76 ? 30.663 -8.544 -33.776 1.00 94.06 76 ARG A CA 1
ATOM 622 C C . ARG A 1 76 ? 30.109 -7.363 -32.979 1.00 94.06 76 ARG A C 1
ATOM 624 O O . ARG A 1 76 ? 29.693 -6.369 -33.574 1.00 94.06 76 ARG A O 1
ATOM 631 N N . LEU A 1 77 ? 30.085 -7.483 -31.654 1.00 90.81 77 LEU A N 1
ATOM 632 C CA . LEU A 1 77 ? 29.585 -6.447 -30.753 1.00 90.81 77 LEU A CA 1
ATOM 633 C C . LEU A 1 77 ? 30.466 -5.200 -30.813 1.00 90.81 77 LEU A C 1
ATOM 635 O O . LEU A 1 77 ? 29.938 -4.104 -30.969 1.00 90.81 77 LEU A O 1
ATOM 639 N N . TYR A 1 78 ? 31.786 -5.371 -30.808 1.00 95.19 78 TYR A N 1
ATOM 640 C CA . TYR A 1 78 ? 32.753 -4.288 -30.937 1.00 95.19 78 TYR A CA 1
ATOM 641 C C . TYR A 1 78 ? 32.508 -3.477 -32.214 1.00 95.19 78 TYR A C 1
ATOM 643 O O . TYR A 1 78 ? 32.302 -2.272 -32.146 1.00 95.19 78 TYR A O 1
ATOM 651 N N . HIS A 1 79 ? 32.387 -4.133 -33.373 1.00 93.31 79 HIS A N 1
ATOM 652 C CA . HIS A 1 79 ? 32.097 -3.433 -34.633 1.00 93.31 79 HIS A CA 1
ATOM 653 C C . HIS A 1 79 ? 30.739 -2.705 -34.637 1.00 93.31 79 HIS A C 1
ATOM 655 O O . HIS A 1 79 ? 30.570 -1.737 -35.372 1.00 93.31 79 HIS A O 1
ATOM 661 N N . SER A 1 80 ? 29.765 -3.172 -33.849 1.00 90.62 80 SER A N 1
ATOM 662 C CA . SER A 1 80 ? 28.398 -2.629 -33.849 1.00 90.62 80 SER A CA 1
ATOM 663 C C . SER A 1 80 ? 28.195 -1.489 -32.844 1.00 90.62 80 SER A C 1
ATOM 665 O O . SER A 1 80 ? 27.372 -0.600 -33.084 1.00 90.62 80 SER A O 1
ATOM 667 N N . TYR A 1 81 ? 28.910 -1.531 -31.716 1.00 91.12 81 TYR A N 1
ATOM 668 C CA . TYR A 1 81 ? 28.640 -0.698 -30.541 1.00 91.12 81 TYR A CA 1
ATOM 669 C C . TYR A 1 81 ? 29.828 0.140 -30.066 1.00 91.12 81 TYR A C 1
ATOM 671 O O . TYR A 1 81 ? 29.615 1.030 -29.249 1.00 91.12 81 TYR A O 1
ATOM 679 N N . HIS A 1 82 ? 31.048 -0.104 -30.553 1.00 95.56 82 HIS A N 1
ATOM 680 C CA . HIS A 1 82 ? 32.202 0.705 -30.169 1.00 95.56 82 HIS A CA 1
ATOM 681 C C . HIS A 1 82 ? 32.020 2.167 -30.595 1.00 95.56 82 HIS A C 1
ATOM 683 O O . HIS A 1 82 ? 31.643 2.463 -31.734 1.00 95.56 82 HIS A O 1
ATOM 689 N N . LEU A 1 83 ? 32.322 3.084 -29.680 1.00 92.62 83 LEU A N 1
ATOM 690 C CA . LEU A 1 83 ? 32.208 4.524 -29.871 1.00 92.62 83 LEU A CA 1
ATOM 691 C C . LEU A 1 83 ? 33.595 5.165 -29.979 1.00 92.62 83 LEU A C 1
ATOM 693 O O . LEU A 1 83 ? 34.493 4.883 -29.185 1.00 92.62 83 LEU A O 1
ATOM 697 N N . ALA A 1 84 ? 33.761 6.066 -30.946 1.00 93.56 84 ALA A N 1
ATOM 698 C CA . ALA A 1 84 ? 34.940 6.919 -31.037 1.00 93.56 84 ALA A CA 1
ATOM 699 C C . ALA A 1 84 ? 34.755 8.126 -30.105 1.00 93.56 84 ALA A C 1
ATOM 701 O O . ALA A 1 84 ? 34.084 9.085 -30.472 1.00 93.56 84 ALA A O 1
ATOM 702 N N . LEU A 1 85 ? 35.322 8.034 -28.901 1.00 92.62 85 LEU A N 1
ATOM 703 C CA . LEU A 1 85 ? 35.249 9.065 -27.863 1.00 92.62 85 LEU A CA 1
ATOM 704 C C . LEU A 1 85 ? 36.590 9.799 -27.733 1.00 92.62 85 LEU A C 1
ATOM 706 O O . LEU A 1 85 ? 37.654 9.185 -27.878 1.00 92.62 85 LEU A O 1
ATOM 710 N N . ASN A 1 86 ? 36.554 11.092 -27.425 1.00 94.88 86 ASN A N 1
ATOM 711 C CA . ASN A 1 86 ? 37.738 11.848 -27.012 1.00 94.88 86 ASN A CA 1
ATOM 712 C C . ASN A 1 86 ? 38.127 11.528 -25.549 1.00 94.88 86 ASN A C 1
ATOM 714 O O . ASN A 1 86 ? 37.436 10.783 -24.854 1.00 94.88 86 ASN A O 1
ATOM 718 N N . ASP A 1 87 ? 39.258 12.048 -25.069 1.00 93.06 87 ASP A N 1
ATOM 719 C CA . ASP A 1 87 ? 39.770 11.683 -23.738 1.00 93.06 87 ASP A CA 1
ATOM 720 C C . ASP A 1 87 ? 38.921 12.219 -22.573 1.00 93.06 87 ASP A C 1
ATOM 722 O O . ASP A 1 87 ? 38.925 11.628 -21.491 1.00 93.06 87 ASP A O 1
ATOM 726 N N . ASP A 1 88 ? 38.149 13.285 -22.781 1.00 91.56 88 ASP A N 1
ATOM 727 C CA . ASP A 1 88 ? 37.211 13.806 -21.783 1.00 91.56 88 ASP A CA 1
ATOM 728 C C . ASP A 1 88 ? 35.951 12.936 -21.732 1.00 91.56 88 ASP A C 1
ATOM 730 O O . ASP A 1 88 ? 35.563 12.459 -20.665 1.00 91.56 88 ASP A O 1
ATOM 734 N N . GLU A 1 89 ? 35.375 12.623 -22.894 1.00 92.38 89 GLU A N 1
ATOM 735 C CA . GLU A 1 89 ? 34.224 11.727 -23.044 1.00 92.38 89 GLU A CA 1
ATOM 736 C C . GLU A 1 89 ? 34.509 10.334 -22.467 1.00 92.38 89 GLU A C 1
ATOM 738 O O . GLU A 1 89 ? 33.675 9.782 -21.749 1.00 92.38 89 GLU A O 1
ATOM 743 N N . LYS A 1 90 ? 35.712 9.783 -22.691 1.00 94.19 90 LYS A N 1
ATOM 744 C CA . LYS A 1 90 ? 36.141 8.515 -22.074 1.00 94.19 90 LYS A CA 1
ATOM 745 C C . LYS A 1 90 ? 36.146 8.593 -20.550 1.00 94.19 90 LYS A C 1
ATOM 747 O O . LYS A 1 90 ? 35.645 7.687 -19.888 1.00 94.19 90 LYS A O 1
ATOM 752 N N . ARG A 1 91 ? 36.700 9.665 -19.970 1.00 94.94 91 ARG A N 1
ATOM 753 C CA . ARG A 1 91 ? 36.749 9.837 -18.507 1.00 94.94 91 ARG A CA 1
ATOM 754 C C . ARG A 1 91 ? 35.349 9.937 -17.903 1.00 94.94 91 ARG A C 1
ATOM 756 O O . ARG A 1 91 ? 35.086 9.329 -16.859 1.00 94.94 91 ARG A O 1
ATOM 763 N N . VAL A 1 92 ? 34.445 10.654 -18.570 1.00 95.50 92 VAL A N 1
ATOM 764 C CA . VAL A 1 92 ? 33.033 10.753 -18.172 1.00 95.50 92 VAL A CA 1
ATOM 765 C C . VAL A 1 92 ? 32.349 9.388 -18.278 1.00 95.50 92 VAL A C 1
ATOM 767 O O . VAL A 1 92 ? 31.721 8.956 -17.312 1.00 95.50 92 VAL A O 1
ATOM 770 N N . ALA A 1 93 ? 32.531 8.667 -19.387 1.00 95.50 93 ALA A N 1
ATOM 771 C CA . ALA A 1 93 ? 31.977 7.330 -19.602 1.00 95.50 93 ALA A CA 1
ATOM 772 C C . ALA A 1 93 ? 32.431 6.323 -18.533 1.00 95.50 93 ALA A C 1
ATOM 774 O O . ALA A 1 93 ? 31.597 5.630 -17.952 1.00 95.50 93 ALA A O 1
ATOM 775 N N . GLN A 1 94 ? 33.724 6.298 -18.201 1.00 96.50 94 GLN A N 1
ATOM 776 C CA . GLN A 1 94 ? 34.289 5.448 -17.144 1.00 96.50 94 GLN A CA 1
ATOM 777 C C . GLN A 1 94 ? 33.683 5.746 -15.777 1.00 96.50 94 GLN A C 1
ATOM 779 O O . GLN A 1 94 ? 33.313 4.842 -15.024 1.00 96.50 94 GLN A O 1
ATOM 784 N N . THR A 1 95 ? 33.587 7.030 -15.440 1.00 97.12 95 THR A N 1
ATOM 785 C CA . THR A 1 95 ? 33.051 7.472 -14.151 1.00 97.12 95 THR A CA 1
ATOM 786 C C . THR A 1 95 ? 31.561 7.149 -14.050 1.00 97.12 95 THR A C 1
ATOM 788 O O . THR A 1 95 ? 31.111 6.634 -13.025 1.00 97.12 95 THR A O 1
ATOM 791 N N . LEU A 1 96 ? 30.810 7.359 -15.134 1.00 96.25 96 LEU A N 1
ATOM 792 C CA . LEU A 1 96 ? 29.394 7.026 -15.224 1.00 96.25 96 LEU A CA 1
ATOM 793 C C . LEU A 1 96 ? 29.166 5.514 -15.125 1.00 96.25 96 LEU A C 1
ATOM 795 O O . LEU A 1 96 ? 28.322 5.074 -14.349 1.00 96.25 96 LEU A O 1
ATOM 799 N N . TYR A 1 97 ? 29.945 4.713 -15.851 1.00 96.81 97 TYR A N 1
ATOM 800 C CA . TYR A 1 97 ? 29.888 3.255 -15.774 1.00 96.81 97 TYR A CA 1
ATOM 801 C C . TYR A 1 97 ? 30.123 2.760 -14.342 1.00 96.81 97 TYR A C 1
ATOM 803 O O . TYR A 1 97 ? 29.329 1.980 -13.815 1.00 96.81 97 TYR A O 1
ATOM 811 N N . ARG A 1 98 ? 31.149 3.281 -13.654 1.00 97.31 98 ARG A N 1
ATOM 812 C CA . ARG A 1 98 ? 31.414 2.954 -12.242 1.00 97.31 98 ARG A CA 1
ATOM 813 C C . ARG A 1 98 ? 30.249 3.336 -11.332 1.00 97.31 98 ARG A C 1
ATOM 815 O O . ARG A 1 98 ? 29.872 2.530 -10.483 1.00 97.31 98 ARG A O 1
ATOM 822 N N . ALA A 1 99 ? 29.663 4.518 -11.518 1.00 96.75 99 ALA A N 1
ATOM 823 C CA . ALA A 1 99 ? 28.502 4.959 -10.748 1.00 96.75 99 ALA A CA 1
ATOM 824 C C . ALA A 1 99 ? 27.318 3.990 -10.914 1.00 96.75 99 ALA A C 1
ATOM 826 O O . ALA A 1 99 ? 26.736 3.545 -9.923 1.00 96.75 99 ALA A O 1
ATOM 827 N N . LEU A 1 100 ? 27.013 3.600 -12.156 1.00 94.81 100 LEU A N 1
ATOM 828 C CA . LEU A 1 100 ? 25.933 2.663 -12.473 1.00 94.81 100 LEU A CA 1
ATOM 829 C C . LEU A 1 100 ? 26.192 1.264 -11.914 1.00 94.81 100 LEU A C 1
ATOM 831 O O . LEU A 1 100 ? 25.271 0.643 -11.382 1.00 94.81 100 LEU A O 1
ATOM 835 N N . CYS A 1 101 ? 27.436 0.787 -11.964 1.00 95.31 101 CYS A N 1
ATOM 836 C CA . CYS A 1 101 ? 27.820 -0.485 -11.361 1.00 95.31 101 CYS A CA 1
ATOM 837 C C . CYS A 1 101 ? 27.660 -0.473 -9.838 1.00 95.31 101 CYS A C 1
ATOM 839 O O . CYS A 1 101 ? 27.146 -1.438 -9.278 1.00 95.31 101 CYS A O 1
ATOM 841 N N . GLN A 1 102 ? 28.032 0.617 -9.155 1.00 95.81 102 GLN A N 1
ATOM 842 C CA . GLN A 1 102 ? 27.797 0.738 -7.712 1.00 95.81 102 GLN A CA 1
ATOM 843 C C . GLN A 1 102 ? 26.306 0.769 -7.380 1.00 95.81 102 GLN A C 1
ATOM 845 O O . GLN A 1 102 ? 25.866 0.115 -6.434 1.00 95.81 102 GLN A O 1
ATOM 850 N N . GLN A 1 103 ? 25.517 1.486 -8.181 1.00 94.00 103 GLN A N 1
ATOM 851 C CA . GLN A 1 103 ? 24.077 1.584 -7.983 1.00 94.00 103 GLN A CA 1
ATOM 852 C C . GLN A 1 103 ? 23.406 0.221 -8.162 1.00 94.00 103 GLN A C 1
ATOM 854 O O . GLN A 1 103 ? 22.726 -0.250 -7.252 1.00 94.00 103 GLN A O 1
ATOM 859 N N . CYS A 1 104 ? 23.647 -0.447 -9.291 1.00 91.62 104 CYS A N 1
ATOM 860 C CA . CYS A 1 104 ? 23.057 -1.749 -9.607 1.00 91.62 104 CYS A CA 1
ATOM 861 C C . CYS A 1 104 ? 23.625 -2.882 -8.742 1.00 91.62 104 CYS A C 1
ATOM 863 O O . CYS A 1 104 ? 22.933 -3.862 -8.486 1.00 91.62 104 CYS A O 1
ATOM 865 N N . GLY A 1 105 ? 24.857 -2.735 -8.248 1.00 90.00 105 GLY A N 1
ATOM 866 C CA . GLY A 1 105 ? 25.516 -3.671 -7.337 1.00 90.00 105 GLY A CA 1
ATOM 867 C C . GLY A 1 105 ? 25.051 -3.585 -5.879 1.00 90.00 105 GLY A C 1
ATOM 868 O O . GLY A 1 105 ? 25.625 -4.258 -5.028 1.00 90.00 105 GLY A O 1
ATOM 869 N N . GLY A 1 106 ? 24.037 -2.768 -5.569 1.00 89.25 106 GLY A N 1
ATOM 870 C CA . GLY A 1 106 ? 23.451 -2.676 -4.228 1.00 89.25 106 GLY A CA 1
ATOM 871 C C . GLY A 1 106 ? 24.105 -1.647 -3.301 1.00 89.25 106 GLY A C 1
ATOM 872 O O . GLY A 1 106 ? 23.804 -1.637 -2.109 1.00 89.25 106 GLY A O 1
ATOM 873 N N . ASN A 1 107 ? 24.944 -0.749 -3.829 1.00 93.75 107 ASN A N 1
ATOM 874 C CA . ASN A 1 107 ? 25.607 0.318 -3.073 1.00 93.75 107 ASN A CA 1
ATOM 875 C C . ASN A 1 107 ? 25.134 1.718 -3.519 1.00 93.75 107 ASN A C 1
ATOM 877 O O . ASN A 1 107 ? 25.942 2.536 -3.973 1.00 93.75 107 ASN A O 1
ATOM 881 N N . PRO A 1 108 ? 23.838 2.054 -3.377 1.00 93.38 108 PRO A N 1
ATOM 882 C CA . PRO A 1 108 ? 23.288 3.287 -3.937 1.00 93.38 108 PRO A CA 1
ATOM 883 C C . PRO A 1 108 ? 23.871 4.555 -3.311 1.00 93.38 108 PRO A C 1
ATOM 885 O O . PRO A 1 108 ? 24.119 5.530 -4.009 1.00 93.38 108 PRO A O 1
ATOM 888 N N . LEU A 1 109 ? 24.176 4.540 -2.010 1.00 93.12 109 LEU A N 1
ATOM 889 C CA . LEU A 1 109 ? 24.827 5.674 -1.344 1.00 93.12 109 LEU A CA 1
ATOM 890 C C . LEU A 1 109 ? 26.225 5.962 -1.905 1.00 93.12 109 LEU A C 1
ATOM 892 O O . LEU A 1 109 ? 26.605 7.125 -2.011 1.00 93.12 109 LEU A O 1
ATOM 896 N N . LEU A 1 110 ? 26.974 4.919 -2.272 1.00 94.62 110 LEU A N 1
ATOM 897 C CA . LEU A 1 110 ? 28.289 5.068 -2.890 1.00 94.62 110 LEU A CA 1
ATOM 898 C C . LEU A 1 110 ? 28.153 5.573 -4.329 1.00 94.62 110 LEU A C 1
ATOM 900 O O . LEU A 1 110 ? 28.895 6.460 -4.735 1.00 94.62 110 LEU A O 1
ATOM 904 N N . ALA A 1 111 ? 27.159 5.080 -5.071 1.00 95.75 111 ALA A N 1
ATOM 905 C CA . ALA A 1 111 ? 26.867 5.560 -6.418 1.00 95.75 111 ALA A CA 1
ATOM 906 C C . ALA A 1 111 ? 26.596 7.072 -6.459 1.00 95.75 111 ALA A C 1
ATOM 908 O O . ALA A 1 111 ? 27.117 7.760 -7.335 1.00 95.75 111 ALA A O 1
ATOM 909 N N . VAL A 1 112 ? 25.860 7.612 -5.476 1.00 95.50 112 VAL A N 1
ATOM 910 C CA . VAL A 1 112 ? 25.591 9.060 -5.357 1.00 95.50 112 VAL A CA 1
ATOM 911 C C . VAL A 1 112 ? 26.880 9.893 -5.293 1.00 95.50 112 VAL A C 1
ATOM 913 O O . VAL A 1 112 ? 26.899 11.014 -5.791 1.00 95.50 112 VAL A O 1
ATOM 916 N N . GLN A 1 113 ? 27.975 9.359 -4.744 1.00 94.50 113 GLN A N 1
ATOM 917 C CA . GLN A 1 113 ? 29.234 10.100 -4.586 1.00 94.50 113 GLN A CA 1
ATOM 918 C C . GLN A 1 113 ? 29.974 10.367 -5.904 1.00 94.50 113 GLN A C 1
ATOM 920 O O . GLN A 1 113 ? 30.810 11.264 -5.947 1.00 94.50 113 GLN A O 1
ATOM 925 N N . TYR A 1 114 ? 29.668 9.632 -6.976 1.00 95.31 114 TYR A N 1
ATOM 926 C CA . TYR A 1 114 ? 30.273 9.853 -8.296 1.00 95.31 114 TYR A CA 1
ATOM 927 C C . TYR A 1 114 ? 29.647 11.041 -9.039 1.00 95.31 114 TYR A C 1
ATOM 929 O O . TYR A 1 114 ? 30.295 11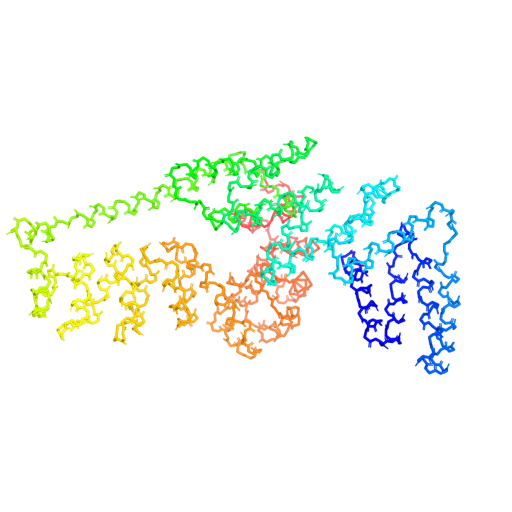.688 -9.862 1.00 95.31 114 TYR A O 1
ATOM 937 N N . TRP A 1 115 ? 28.388 11.349 -8.733 1.00 94.81 115 TRP A N 1
ATOM 938 C CA . TRP A 1 115 ? 27.583 12.303 -9.487 1.00 94.81 115 TRP A CA 1
ATOM 939 C C . TRP A 1 115 ? 28.045 13.765 -9.458 1.00 94.81 115 TRP A C 1
ATOM 941 O O . TRP A 1 115 ? 27.923 14.390 -10.508 1.00 94.81 115 TRP A O 1
ATOM 951 N N . PRO A 1 116 ? 28.646 14.310 -8.380 1.00 94.56 116 PRO A N 1
ATOM 952 C CA . PRO A 1 116 ? 29.176 15.674 -8.407 1.00 94.56 116 PRO A CA 1
ATOM 953 C C . PRO A 1 116 ? 30.170 15.915 -9.554 1.00 94.56 116 PRO A C 1
ATOM 955 O O . PRO A 1 116 ? 30.089 16.931 -10.229 1.00 94.56 116 PRO A O 1
ATOM 958 N N . SER A 1 117 ? 31.056 14.948 -9.830 1.00 92.50 117 SER A N 1
ATOM 959 C CA . SER A 1 117 ? 32.016 15.042 -10.946 1.00 92.50 117 SER A CA 1
ATOM 960 C C . SER A 1 117 ? 31.368 14.873 -12.326 1.00 92.50 117 SER A C 1
ATOM 962 O O . SER A 1 117 ? 31.828 15.431 -13.319 1.00 92.50 117 SER A O 1
ATOM 964 N N . LEU A 1 118 ? 30.274 14.111 -12.396 1.00 93.94 118 LEU A N 1
ATOM 965 C CA . LEU A 1 118 ? 29.545 13.860 -13.637 1.00 93.94 118 LEU A CA 1
ATOM 966 C C . LEU A 1 118 ? 28.676 15.055 -14.046 1.00 93.94 118 LEU A C 1
ATOM 968 O O . LEU A 1 118 ? 28.514 15.293 -15.238 1.00 93.94 118 LEU A O 1
ATOM 972 N N . GLN A 1 119 ? 28.154 15.822 -13.085 1.00 89.88 119 GLN A N 1
ATOM 973 C CA . GLN A 1 119 ? 27.297 16.989 -13.333 1.00 89.88 119 GLN A CA 1
ATOM 974 C C . GLN A 1 119 ? 28.004 18.138 -14.062 1.00 89.88 119 GLN A C 1
ATOM 976 O O . GLN A 1 119 ? 27.341 18.955 -14.691 1.00 89.88 119 GLN A O 1
ATOM 981 N N . GLU A 1 120 ? 29.337 18.192 -14.029 1.00 88.69 120 GLU A N 1
ATOM 982 C CA . GLU A 1 120 ? 30.111 19.162 -14.815 1.00 88.69 120 GLU A CA 1
ATOM 983 C C . GLU A 1 120 ? 29.991 18.921 -16.332 1.00 88.69 120 GLU A C 1
ATOM 985 O O . GLU A 1 120 ? 30.175 19.846 -17.120 1.00 88.69 120 GLU A O 1
ATOM 990 N N . HIS A 1 121 ? 29.671 17.687 -16.741 1.00 90.12 121 HIS A N 1
ATOM 991 C CA . HIS A 1 121 ? 29.719 17.242 -18.139 1.00 90.12 121 HIS A CA 1
ATOM 992 C C . HIS A 1 121 ? 28.386 16.668 -18.643 1.00 90.12 121 HIS A C 1
ATOM 994 O O . HIS A 1 121 ? 28.132 16.658 -19.846 1.00 90.12 121 HIS A O 1
ATOM 1000 N N . ILE A 1 122 ? 27.535 16.173 -17.742 1.00 88.62 122 ILE A N 1
ATOM 1001 C CA . ILE A 1 122 ? 26.222 15.608 -18.054 1.00 88.62 122 ILE A CA 1
ATOM 1002 C C . ILE A 1 122 ? 25.155 16.612 -17.607 1.00 88.62 122 ILE A C 1
ATOM 1004 O O . ILE A 1 122 ? 25.056 16.883 -16.408 1.00 88.62 122 ILE A O 1
ATOM 1008 N N . PRO A 1 123 ? 24.337 17.144 -18.531 1.00 83.00 123 PRO A N 1
ATOM 1009 C CA . PRO A 1 123 ? 23.318 18.118 -18.173 1.00 83.00 123 PRO A CA 1
ATOM 1010 C C . PRO A 1 123 ? 22.198 17.464 -17.350 1.00 83.00 123 PRO A C 1
ATOM 1012 O O . PRO A 1 123 ? 21.923 16.269 -17.480 1.00 83.00 123 PRO A O 1
ATOM 1015 N N . GLU A 1 124 ? 21.543 18.244 -16.486 1.00 79.00 124 GLU A N 1
ATOM 1016 C CA . GLU A 1 124 ? 20.523 17.731 -15.554 1.00 79.00 124 GLU A CA 1
ATOM 1017 C C . GLU A 1 124 ? 19.309 17.099 -16.258 1.00 79.00 124 GLU A C 1
ATOM 1019 O O . GLU A 1 124 ? 18.681 16.193 -15.712 1.00 79.00 124 GLU A O 1
ATOM 1024 N N . ASP A 1 125 ? 18.992 17.543 -17.474 1.00 76.50 125 ASP A N 1
ATOM 1025 C CA . ASP A 1 125 ? 17.894 17.039 -18.303 1.00 76.50 125 ASP A CA 1
ATOM 1026 C C . ASP A 1 125 ? 18.276 15.808 -19.145 1.00 76.50 125 ASP A C 1
ATOM 1028 O O . ASP A 1 125 ? 17.438 15.259 -19.870 1.00 76.50 125 ASP A O 1
ATOM 1032 N N . ALA A 1 126 ? 19.520 15.326 -19.034 1.00 79.69 126 ALA A N 1
ATOM 1033 C CA . ALA A 1 126 ? 19.973 14.151 -19.759 1.00 79.69 126 ALA A CA 1
ATOM 1034 C C . ALA A 1 126 ? 19.127 12.912 -19.422 1.00 79.69 126 ALA A C 1
ATOM 1036 O O . ALA A 1 126 ? 18.773 12.639 -18.268 1.00 79.69 126 ALA A O 1
ATOM 1037 N N . LEU A 1 127 ? 18.883 12.081 -20.442 1.00 78.94 127 LEU A N 1
ATOM 1038 C CA . LEU A 1 127 ? 18.132 10.830 -20.305 1.00 78.94 127 LEU A CA 1
ATOM 1039 C C . 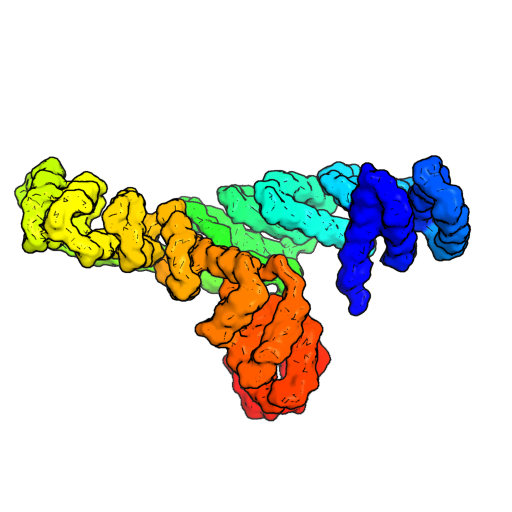LEU A 1 127 ? 18.686 9.950 -19.175 1.00 78.94 127 LEU A C 1
ATOM 1041 O O . LEU A 1 127 ? 17.915 9.379 -18.405 1.00 78.94 127 LEU A O 1
ATOM 1045 N N . ILE A 1 128 ? 20.013 9.860 -19.056 1.00 85.56 128 ILE A N 1
ATOM 1046 C CA . ILE A 1 128 ? 20.661 9.052 -18.023 1.00 85.56 128 ILE A CA 1
ATOM 1047 C C . ILE A 1 128 ? 20.325 9.534 -16.608 1.00 85.56 128 ILE A C 1
ATOM 1049 O O . ILE A 1 128 ? 20.016 8.702 -15.761 1.00 85.56 128 ILE A O 1
ATOM 1053 N N . VAL A 1 129 ? 20.298 10.848 -16.362 1.00 85.12 129 VAL A N 1
ATOM 1054 C CA . VAL A 1 129 ? 19.948 11.419 -15.050 1.00 85.12 129 VAL A CA 1
ATOM 1055 C C . VAL A 1 129 ? 18.519 11.026 -14.684 1.00 85.12 129 VAL A C 1
ATOM 1057 O O . VAL A 1 129 ? 18.274 10.529 -13.586 1.00 85.12 129 VAL A O 1
ATOM 1060 N N . THR A 1 130 ? 17.589 11.131 -15.638 1.00 82.81 130 THR A N 1
ATOM 1061 C CA . THR A 1 130 ? 16.194 10.705 -15.441 1.00 82.81 130 THR A CA 1
ATOM 1062 C C . THR A 1 130 ? 16.095 9.223 -15.061 1.00 82.81 130 THR A C 1
ATOM 1064 O O . THR A 1 130 ? 15.388 8.873 -14.116 1.00 82.81 130 THR A O 1
ATOM 1067 N N . LEU A 1 131 ? 16.797 8.341 -15.780 1.00 82.19 131 LEU A N 1
ATOM 1068 C CA . LEU A 1 131 ? 16.749 6.896 -15.526 1.00 82.19 131 LEU A CA 1
ATOM 1069 C C . LEU A 1 131 ? 17.361 6.527 -14.165 1.00 82.19 131 LEU A C 1
ATOM 1071 O O . LEU A 1 131 ? 16.808 5.709 -13.433 1.00 82.19 131 LEU A O 1
ATOM 1075 N N . VAL A 1 132 ? 18.470 7.169 -13.808 1.00 88.06 132 VAL A N 1
ATOM 1076 C CA . VAL A 1 132 ? 19.177 6.968 -12.538 1.00 88.06 132 VAL A CA 1
ATOM 1077 C C . VAL A 1 132 ? 18.314 7.416 -11.361 1.00 88.06 132 VAL A C 1
ATOM 1079 O O . VAL A 1 132 ? 18.225 6.690 -10.372 1.00 88.06 132 VAL A O 1
ATOM 1082 N N . MET A 1 133 ? 17.648 8.572 -11.460 1.00 86.75 133 MET A N 1
ATOM 1083 C CA . MET A 1 133 ? 16.744 9.055 -10.408 1.00 86.75 133 MET A CA 1
ATOM 1084 C C . MET A 1 133 ? 15.557 8.107 -10.198 1.00 86.75 133 MET A C 1
ATOM 1086 O O . MET A 1 133 ? 15.180 7.834 -9.058 1.00 86.75 133 MET A O 1
ATOM 1090 N N . GLN A 1 134 ? 15.005 7.546 -11.280 1.00 84.62 134 GLN A N 1
ATOM 1091 C CA . GLN A 1 134 ? 13.940 6.541 -11.199 1.00 84.62 134 GLN A CA 1
ATOM 1092 C C . GLN A 1 134 ? 14.405 5.260 -10.498 1.00 84.62 134 GLN A C 1
ATOM 1094 O O . GLN A 1 134 ? 13.676 4.713 -9.667 1.00 84.62 134 GLN A O 1
ATOM 1099 N N . ASP A 1 135 ? 15.615 4.785 -10.795 1.00 86.19 135 ASP A N 1
ATOM 1100 C CA . ASP A 1 135 ? 16.156 3.601 -10.131 1.00 86.19 135 ASP A CA 1
ATOM 1101 C C . ASP A 1 135 ? 16.500 3.865 -8.654 1.00 86.19 135 ASP A C 1
ATOM 1103 O O . ASP A 1 135 ? 16.149 3.057 -7.796 1.00 86.19 135 ASP A O 1
ATOM 1107 N N . PHE A 1 136 ? 17.063 5.028 -8.311 1.00 92.00 136 PHE A N 1
ATOM 1108 C CA . PHE A 1 136 ? 17.287 5.402 -6.911 1.00 92.00 136 PHE A CA 1
ATOM 1109 C C . PHE A 1 136 ? 15.988 5.475 -6.107 1.00 92.00 136 PHE A C 1
ATOM 1111 O O . PHE A 1 136 ? 15.945 5.007 -4.967 1.00 92.00 136 PHE A O 1
ATOM 1118 N N . ARG A 1 137 ? 14.915 6.022 -6.695 1.00 89.69 137 ARG A N 1
ATOM 1119 C CA . ARG A 1 137 ? 13.581 5.995 -6.084 1.00 89.69 137 ARG A CA 1
ATOM 1120 C C . ARG A 1 137 ? 13.141 4.558 -5.808 1.00 89.69 137 ARG A C 1
ATOM 1122 O O . ARG A 1 137 ? 12.753 4.251 -4.685 1.00 89.69 137 ARG A O 1
ATOM 1129 N N . ARG A 1 138 ? 13.252 3.668 -6.798 1.00 87.25 138 ARG A N 1
ATOM 1130 C CA . ARG A 1 138 ? 12.916 2.244 -6.638 1.00 87.25 138 ARG A CA 1
ATOM 1131 C C . ARG A 1 138 ? 13.721 1.595 -5.510 1.00 87.25 138 ARG A C 1
ATOM 1133 O O . ARG A 1 138 ? 13.169 0.839 -4.720 1.00 87.25 138 ARG A O 1
ATOM 1140 N N . GLN A 1 139 ? 15.015 1.885 -5.408 1.00 90.00 139 GLN A N 1
ATOM 1141 C CA . GLN A 1 139 ? 15.862 1.372 -4.328 1.00 90.00 139 GLN A CA 1
ATOM 1142 C C . GLN A 1 139 ? 15.441 1.911 -2.957 1.00 90.00 139 GLN A C 1
ATOM 1144 O O . GLN A 1 139 ? 15.400 1.160 -1.982 1.00 90.00 139 GLN A O 1
ATOM 1149 N N . ALA A 1 140 ? 15.075 3.191 -2.879 1.00 91.69 140 ALA A N 1
ATOM 1150 C CA . ALA A 1 140 ? 14.527 3.779 -1.665 1.00 91.69 140 ALA A CA 1
ATOM 1151 C C . ALA A 1 140 ? 13.205 3.109 -1.248 1.00 91.69 140 ALA A C 1
ATOM 1153 O O . ALA A 1 140 ? 13.003 2.879 -0.054 1.00 91.69 140 ALA A O 1
ATOM 1154 N N . ASP A 1 141 ? 12.347 2.753 -2.208 1.00 86.94 141 ASP A N 1
ATOM 1155 C CA . ASP A 1 141 ? 11.104 2.010 -1.969 1.00 86.94 141 ASP A CA 1
ATOM 1156 C C . ASP A 1 141 ? 11.389 0.582 -1.472 1.00 86.94 141 ASP A C 1
ATOM 1158 O O . ASP A 1 141 ? 10.800 0.148 -0.482 1.00 86.94 141 ASP A O 1
ATOM 1162 N N . LEU A 1 142 ? 12.371 -0.115 -2.057 1.00 87.62 142 LEU A N 1
ATOM 1163 C CA . LEU A 1 142 ? 12.816 -1.436 -1.588 1.00 87.62 142 LEU A CA 1
ATOM 1164 C C . LEU A 1 142 ? 13.336 -1.405 -0.142 1.00 87.62 142 LEU A C 1
ATOM 1166 O O . LEU A 1 142 ? 13.067 -2.328 0.635 1.00 87.62 142 LEU A O 1
ATOM 1170 N N . TYR A 1 143 ? 14.044 -0.342 0.257 1.00 92.56 143 TYR A N 1
ATOM 1171 C CA . TYR A 1 143 ? 14.436 -0.158 1.657 1.00 92.56 143 TYR A CA 1
ATOM 1172 C C . TYR A 1 143 ? 13.220 0.005 2.573 1.00 92.56 143 TYR A C 1
ATOM 1174 O O . TYR A 1 143 ? 13.198 -0.587 3.653 1.00 92.56 143 TYR A O 1
ATOM 1182 N N . LEU A 1 144 ? 12.195 0.755 2.157 1.00 87.56 144 LEU A N 1
ATOM 1183 C CA . LEU A 1 144 ? 10.960 0.908 2.935 1.00 87.56 144 LEU A CA 1
ATOM 1184 C C . LEU A 1 144 ? 10.210 -0.424 3.073 1.00 87.56 144 LEU A C 1
ATOM 1186 O O . LEU A 1 144 ? 9.797 -0.779 4.178 1.00 87.56 144 LEU A O 1
ATOM 1190 N N . GLU A 1 145 ? 10.084 -1.189 1.985 1.00 88.06 145 GLU A N 1
ATOM 1191 C CA . GLU A 1 145 ? 9.470 -2.526 1.987 1.00 88.06 145 GLU A CA 1
ATOM 1192 C C . GLU A 1 145 ? 10.211 -3.496 2.914 1.00 88.06 145 GLU A C 1
ATOM 1194 O O . GLU A 1 145 ? 9.592 -4.266 3.652 1.00 88.06 145 GLU A O 1
ATOM 1199 N N . SER A 1 146 ? 11.539 -3.391 2.949 1.00 90.00 146 SER A N 1
ATOM 1200 C CA . SER A 1 146 ? 12.416 -4.190 3.811 1.00 90.00 146 SER A CA 1
ATOM 1201 C C . SER A 1 146 ? 12.471 -3.695 5.266 1.00 90.00 146 SER A C 1
ATOM 1203 O O . SER A 1 146 ? 13.288 -4.187 6.044 1.00 90.00 146 SER A O 1
ATOM 1205 N N . ARG A 1 147 ? 11.629 -2.722 5.655 1.00 89.44 147 ARG A N 1
ATOM 1206 C CA . ARG A 1 147 ? 11.617 -2.051 6.975 1.00 89.44 147 ARG A CA 1
ATOM 1207 C C . ARG A 1 147 ? 12.927 -1.336 7.338 1.00 89.44 147 ARG A C 1
ATOM 1209 O O . ARG A 1 147 ? 13.193 -1.061 8.505 1.00 89.44 147 ARG A O 1
ATOM 1216 N N . GLN A 1 148 ? 13.738 -0.990 6.345 1.00 91.25 148 GLN A N 1
ATOM 1217 C CA . GLN A 1 148 ? 15.004 -0.268 6.485 1.00 91.25 148 GLN A CA 1
ATOM 1218 C C . GLN A 1 148 ? 14.805 1.235 6.237 1.00 91.25 148 GLN A C 1
ATOM 1220 O O . GLN A 1 148 ? 15.521 1.858 5.452 1.00 91.25 148 GLN A O 1
ATOM 1225 N N . THR A 1 149 ? 13.830 1.847 6.915 1.00 91.25 149 THR A N 1
ATOM 1226 C CA . THR A 1 149 ? 13.440 3.250 6.691 1.00 91.25 149 THR A CA 1
ATOM 1227 C C . THR A 1 149 ? 14.608 4.229 6.804 1.00 91.25 149 THR A C 1
ATOM 1229 O O . THR A 1 149 ? 14.744 5.132 5.981 1.00 91.25 149 THR A O 1
ATOM 1232 N N . GLU A 1 150 ? 15.497 4.027 7.777 1.00 92.69 150 GLU A N 1
ATOM 1233 C CA . GLU A 1 150 ? 16.656 4.900 7.985 1.00 92.69 150 GLU A CA 1
ATOM 1234 C C . GLU A 1 150 ? 17.622 4.891 6.789 1.00 92.69 150 GLU A C 1
ATOM 1236 O O . GLU A 1 150 ? 18.303 5.879 6.519 1.00 92.69 150 GLU A O 1
ATOM 1241 N N . GLN A 1 151 ? 17.695 3.785 6.041 1.00 93.44 151 GLN A N 1
ATOM 1242 C CA . GLN A 1 151 ? 18.501 3.721 4.821 1.00 93.44 151 GLN A CA 1
ATOM 1243 C C . GLN A 1 151 ? 17.848 4.511 3.683 1.00 93.44 151 GLN A C 1
ATOM 1245 O O . GLN A 1 151 ? 18.537 5.267 3.001 1.00 93.44 151 GLN A O 1
ATOM 1250 N N . SER A 1 152 ? 16.521 4.426 3.544 1.00 94.62 152 SER A N 1
ATOM 1251 C CA . SER A 1 152 ? 15.751 5.226 2.580 1.00 94.62 152 SER A CA 1
ATOM 1252 C C . SER A 1 152 ? 15.882 6.732 2.859 1.00 94.62 152 SER A C 1
ATOM 1254 O O . SER A 1 152 ? 16.224 7.508 1.965 1.00 94.62 152 SER A O 1
ATOM 1256 N N . ILE A 1 153 ? 15.744 7.151 4.124 1.00 94.50 153 ILE A N 1
ATOM 1257 C CA . ILE A 1 153 ? 15.942 8.548 4.549 1.00 94.50 153 ILE A CA 1
ATOM 1258 C C . ILE A 1 153 ? 17.365 9.025 4.231 1.00 94.50 153 ILE A C 1
ATOM 1260 O O . ILE A 1 153 ? 17.544 10.127 3.705 1.00 94.50 153 ILE A O 1
ATOM 1264 N N . ARG A 1 154 ? 18.389 8.214 4.538 1.00 95.69 154 ARG A N 1
ATOM 1265 C CA . ARG A 1 154 ? 19.790 8.543 4.229 1.00 95.69 154 ARG A CA 1
ATOM 1266 C C . ARG A 1 154 ? 20.030 8.681 2.728 1.00 95.69 154 ARG A C 1
ATOM 1268 O O . ARG A 1 154 ? 20.694 9.637 2.327 1.00 95.69 154 ARG A O 1
ATOM 1275 N N . LEU A 1 155 ? 19.473 7.782 1.918 1.00 95.88 155 LEU A N 1
ATOM 1276 C CA . LEU A 1 155 ? 19.596 7.824 0.463 1.00 95.88 155 LEU A CA 1
ATOM 1277 C C . LEU A 1 155 ? 18.987 9.108 -0.107 1.00 95.88 155 LEU A C 1
ATOM 1279 O O . LEU A 1 155 ? 19.695 9.857 -0.775 1.00 95.88 155 LEU A O 1
ATOM 1283 N N . TYR A 1 156 ? 17.739 9.433 0.243 1.00 96.19 156 TYR A N 1
ATOM 1284 C CA . TYR A 1 156 ? 17.104 10.682 -0.192 1.00 96.19 156 TYR A CA 1
ATOM 1285 C C . TYR A 1 156 ? 17.871 11.924 0.278 1.00 96.19 156 TYR A C 1
ATOM 1287 O O . TYR A 1 156 ? 18.109 12.831 -0.514 1.00 96.19 156 TYR A O 1
ATOM 1295 N N . LYS A 1 157 ? 18.336 11.971 1.535 1.00 95.38 157 LYS A N 1
ATOM 1296 C CA . LYS A 1 157 ? 19.165 13.090 2.021 1.00 95.38 157 LYS A CA 1
ATOM 1297 C C . LYS A 1 157 ? 20.465 13.241 1.227 1.00 95.38 157 LYS A C 1
ATOM 1299 O O . LYS A 1 157 ? 20.888 14.371 1.000 1.00 95.38 157 LYS A O 1
ATOM 1304 N N . SER A 1 158 ? 21.105 12.137 0.841 1.00 96.00 158 SER A N 1
ATOM 1305 C CA . SER A 1 158 ? 22.313 12.157 0.010 1.00 96.00 158 SER A CA 1
ATOM 1306 C C . SER A 1 158 ? 22.000 12.630 -1.408 1.00 96.00 158 SER A C 1
ATOM 1308 O O . SER A 1 158 ? 22.702 13.493 -1.926 1.00 96.00 158 SER A O 1
ATOM 1310 N N . LEU A 1 159 ? 20.918 12.124 -2.007 1.00 95.12 159 LEU A N 1
ATOM 1311 C CA . LEU A 1 159 ? 20.471 12.515 -3.343 1.00 95.12 159 LEU A CA 1
ATOM 1312 C C . LEU A 1 159 ? 20.179 14.006 -3.418 1.00 95.12 159 LEU A C 1
ATOM 1314 O O . LEU A 1 159 ? 20.716 14.668 -4.288 1.00 95.12 159 LEU A O 1
ATOM 1318 N N . LEU A 1 160 ? 19.427 14.559 -2.466 1.00 95.19 160 LEU A N 1
ATOM 1319 C CA . LEU A 1 160 ? 19.075 15.983 -2.453 1.00 95.19 160 LEU A CA 1
ATOM 1320 C C . LEU A 1 160 ? 20.268 16.922 -2.219 1.00 95.19 160 LEU A C 1
ATOM 1322 O O . LEU A 1 160 ? 20.161 18.119 -2.467 1.00 95.19 160 LEU A O 1
ATOM 1326 N N . ARG A 1 161 ? 21.404 16.415 -1.720 1.00 94.00 161 ARG A N 1
ATOM 1327 C CA . ARG A 1 161 ? 22.647 17.203 -1.646 1.00 94.00 161 ARG A CA 1
ATOM 1328 C C . ARG A 1 161 ? 23.329 17.325 -3.005 1.00 94.00 161 ARG A C 1
ATOM 1330 O O . ARG A 1 161 ? 23.960 18.344 -3.247 1.00 94.00 161 ARG A O 1
ATOM 1337 N N . VAL A 1 162 ? 23.231 16.292 -3.840 1.00 93.06 162 VAL A N 1
ATOM 1338 C CA . VAL A 1 162 ? 23.877 16.241 -5.161 1.00 93.06 162 VAL A CA 1
ATOM 1339 C C . VAL A 1 162 ? 22.941 16.755 -6.255 1.00 93.06 162 VAL A C 1
ATOM 1341 O O . VAL A 1 162 ? 23.352 17.509 -7.123 1.00 93.06 162 VAL A O 1
ATOM 1344 N N . PHE A 1 163 ? 21.659 16.413 -6.171 1.00 90.88 163 PHE A N 1
ATOM 1345 C CA . PHE A 1 163 ? 20.591 16.815 -7.079 1.00 90.88 163 PHE A CA 1
ATOM 1346 C C . PHE A 1 163 ? 19.596 17.717 -6.340 1.00 90.88 163 PHE A C 1
ATOM 1348 O O . PHE A 1 163 ? 18.491 17.279 -6.002 1.00 90.88 163 PHE A O 1
ATOM 1355 N N . PRO A 1 164 ? 19.955 18.982 -6.059 1.00 91.19 164 PRO A N 1
ATOM 1356 C CA . PRO A 1 164 ? 19.066 19.904 -5.356 1.00 91.19 164 PRO A CA 1
ATOM 1357 C C . PRO A 1 164 ? 17.788 20.196 -6.151 1.00 91.19 164 PRO A C 1
ATOM 1359 O O . PRO A 1 164 ? 16.781 20.572 -5.563 1.00 91.19 164 PRO A O 1
ATOM 1362 N N . ASN A 1 165 ? 17.796 19.978 -7.469 1.00 87.62 165 ASN A N 1
ATOM 1363 C CA . ASN A 1 165 ? 16.630 20.176 -8.324 1.00 87.62 165 ASN A CA 1
ATOM 1364 C C . ASN A 1 165 ? 15.684 18.964 -8.394 1.00 87.62 165 ASN A C 1
ATOM 1366 O O . ASN A 1 165 ? 14.659 19.017 -9.072 1.00 87.62 165 ASN A O 1
ATOM 1370 N N . PHE A 1 166 ? 15.983 17.877 -7.675 1.00 88.88 166 PHE A N 1
ATOM 1371 C CA . PHE A 1 166 ? 15.143 16.682 -7.639 1.00 88.88 166 PHE A CA 1
ATOM 1372 C C . PHE A 1 166 ? 13.921 16.877 -6.726 1.00 88.88 166 PHE A C 1
ATOM 1374 O O . PHE A 1 166 ? 13.883 16.415 -5.583 1.00 88.88 166 PHE A O 1
ATOM 1381 N N . LEU A 1 167 ? 12.903 17.569 -7.246 1.00 86.19 167 LEU A N 1
ATOM 1382 C CA . LEU A 1 167 ? 11.686 17.932 -6.513 1.00 86.19 167 LEU A CA 1
ATOM 1383 C C . LEU A 1 167 ? 10.985 16.728 -5.862 1.00 86.19 167 LEU A C 1
ATOM 1385 O O . LEU A 1 167 ? 10.649 16.772 -4.678 1.00 86.19 167 LEU A O 1
ATOM 1389 N N . GLU A 1 168 ? 10.815 15.632 -6.607 1.00 86.88 168 GLU A N 1
ATOM 1390 C CA . GLU A 1 168 ? 10.185 14.401 -6.110 1.00 86.88 168 GLU A CA 1
ATOM 1391 C C . GLU A 1 168 ? 10.890 13.857 -4.854 1.00 86.88 168 GLU A C 1
ATOM 1393 O O . GLU A 1 168 ? 10.231 13.357 -3.942 1.00 86.88 168 GLU A O 1
ATOM 1398 N N . GLY A 1 169 ? 12.212 14.027 -4.746 1.00 89.62 169 GLY A N 1
ATOM 1399 C CA . GLY A 1 169 ? 12.977 13.622 -3.571 1.00 89.62 169 GLY A CA 1
ATOM 1400 C C . GLY A 1 169 ? 12.601 14.385 -2.302 1.00 89.62 169 GLY A C 1
ATOM 1401 O O . GLY A 1 169 ? 12.528 13.776 -1.236 1.00 89.62 169 GLY A O 1
ATOM 1402 N N . TYR A 1 170 ? 12.322 15.691 -2.389 1.00 94.00 170 TYR A N 1
ATOM 1403 C CA . TYR A 1 170 ? 11.877 16.483 -1.233 1.00 94.00 170 TYR A CA 1
ATOM 1404 C C . TYR A 1 170 ? 10.498 16.035 -0.755 1.00 94.00 170 TYR A C 1
ATOM 1406 O O . TYR A 1 170 ? 10.289 15.848 0.447 1.00 94.00 170 TYR A O 1
ATOM 1414 N N . LEU A 1 171 ? 9.580 15.818 -1.699 1.00 90.00 171 LEU A N 1
ATOM 1415 C CA . LEU A 1 171 ? 8.221 15.373 -1.407 1.00 90.00 171 LEU A CA 1
ATOM 1416 C C . LEU A 1 171 ? 8.246 13.979 -0.772 1.00 90.00 171 LEU A C 1
ATOM 1418 O O . LEU A 1 171 ? 7.787 13.816 0.357 1.00 90.00 171 LEU A O 1
ATOM 1422 N N . ASN A 1 172 ? 8.900 13.005 -1.410 1.00 91.06 172 ASN A N 1
ATOM 1423 C CA . ASN A 1 172 ? 9.020 11.648 -0.876 1.00 91.06 172 ASN A CA 1
ATOM 1424 C C . ASN A 1 172 ? 9.710 11.627 0.494 1.00 91.06 172 ASN A C 1
ATOM 1426 O O . ASN A 1 172 ? 9.230 10.959 1.409 1.00 91.06 172 ASN A O 1
ATOM 1430 N N . LEU A 1 173 ? 10.789 12.393 0.684 1.00 94.31 173 LEU A N 1
ATOM 1431 C CA . LEU A 1 173 ? 11.475 12.463 1.973 1.00 94.31 173 LEU A CA 1
ATOM 1432 C C . LEU A 1 173 ? 10.575 13.046 3.072 1.00 94.31 173 LEU A C 1
ATOM 1434 O O . LEU A 1 173 ? 10.530 12.488 4.166 1.00 94.31 173 LEU A O 1
ATOM 1438 N N . SER A 1 174 ? 9.850 14.136 2.801 1.00 92.81 174 SER A N 1
ATOM 1439 C CA . SER A 1 174 ? 8.934 14.742 3.782 1.00 92.81 174 SER A CA 1
ATOM 1440 C C . SER A 1 174 ? 7.803 13.792 4.194 1.00 92.81 174 SER A C 1
ATOM 1442 O O . SER A 1 174 ? 7.532 13.650 5.386 1.00 92.81 174 SER A O 1
ATOM 1444 N N . ILE A 1 175 ? 7.235 13.053 3.236 1.00 89.88 175 ILE A N 1
ATOM 1445 C CA . ILE A 1 175 ? 6.236 12.000 3.457 1.00 89.88 175 ILE A CA 1
ATOM 1446 C C . ILE A 1 175 ? 6.809 10.887 4.334 1.00 89.88 175 ILE A C 1
ATOM 1448 O O . ILE A 1 175 ? 6.189 10.499 5.323 1.00 89.88 175 ILE A O 1
ATOM 1452 N N . ILE A 1 176 ? 7.996 10.374 3.988 1.00 90.56 176 ILE A N 1
ATOM 1453 C CA . ILE A 1 176 ? 8.651 9.290 4.727 1.00 90.56 176 ILE A CA 1
ATOM 1454 C C . ILE A 1 176 ? 8.932 9.733 6.162 1.00 90.56 176 ILE A C 1
ATOM 1456 O O . ILE A 1 176 ? 8.595 9.011 7.096 1.00 90.56 176 ILE A O 1
ATOM 1460 N N . ILE A 1 177 ? 9.497 10.925 6.360 1.00 89.56 177 ILE A N 1
ATOM 1461 C CA . ILE A 1 177 ? 9.774 11.468 7.694 1.00 89.56 177 ILE A CA 1
ATOM 1462 C C . ILE A 1 177 ? 8.482 11.614 8.502 1.00 89.56 177 ILE A C 1
ATOM 1464 O O . ILE A 1 177 ? 8.405 11.123 9.629 1.00 89.56 177 ILE A O 1
ATOM 1468 N N . TYR A 1 178 ? 7.448 12.211 7.913 1.00 87.81 178 TYR A N 1
ATOM 1469 C CA . TYR A 1 178 ? 6.166 12.389 8.581 1.00 87.81 178 TYR A CA 1
ATOM 1470 C C . TYR A 1 178 ? 5.534 11.049 8.979 1.00 87.81 178 TYR A C 1
ATOM 1472 O O . TYR A 1 178 ? 5.116 10.863 10.121 1.00 87.81 178 TYR A O 1
ATOM 1480 N N . ARG A 1 179 ? 5.513 10.077 8.059 1.00 85.19 179 ARG A N 1
ATOM 1481 C CA . ARG A 1 179 ? 4.958 8.735 8.287 1.00 85.19 179 ARG A CA 1
ATOM 1482 C C . ARG A 1 179 ? 5.637 7.997 9.445 1.00 85.19 179 ARG A C 1
ATOM 1484 O O . ARG A 1 179 ? 5.012 7.139 10.057 1.00 85.19 179 ARG A O 1
ATOM 1491 N N . ASN A 1 180 ? 6.887 8.334 9.756 1.00 84.75 180 ASN A N 1
ATOM 1492 C CA . ASN A 1 180 ? 7.649 7.741 10.856 1.00 84.75 180 ASN A CA 1
ATOM 1493 C C . ASN A 1 180 ? 7.551 8.544 12.167 1.00 84.75 180 ASN A C 1
ATOM 1495 O O . ASN A 1 180 ? 8.374 8.363 13.059 1.00 84.75 180 ASN A O 1
ATOM 1499 N N . GLY A 1 181 ? 6.558 9.431 12.298 1.00 78.00 181 GLY A N 1
ATOM 1500 C CA . GLY A 1 181 ? 6.295 10.183 13.531 1.00 78.00 181 GLY A CA 1
ATOM 1501 C C . GLY A 1 181 ? 7.216 11.387 13.744 1.00 78.00 181 GLY A C 1
ATOM 1502 O O . GLY A 1 181 ? 7.114 12.074 14.757 1.00 78.00 181 GLY A O 1
ATOM 1503 N N . LEU A 1 182 ? 8.083 11.706 12.781 1.00 80.31 182 LEU A N 1
ATOM 1504 C CA . LEU A 1 182 ? 9.020 12.830 12.843 1.00 80.31 182 LEU A CA 1
ATOM 1505 C C . LEU A 1 182 ? 8.424 14.103 12.212 1.00 80.31 182 LEU A C 1
ATOM 1507 O O . LEU A 1 182 ? 9.052 14.773 11.394 1.00 80.31 182 LEU A O 1
ATOM 1511 N N . THR A 1 183 ? 7.181 14.434 12.571 1.00 77.44 183 THR A N 1
ATOM 1512 C CA . THR A 1 183 ? 6.383 15.501 11.929 1.00 77.44 183 THR A CA 1
ATOM 1513 C C . THR A 1 183 ? 7.078 16.862 11.913 1.00 77.44 183 THR A C 1
ATOM 1515 O O . THR A 1 183 ? 7.008 17.582 10.918 1.00 77.44 183 THR A O 1
ATOM 1518 N N . GLU A 1 184 ? 7.804 17.197 12.979 1.00 80.38 184 GLU A N 1
ATOM 1519 C CA . GLU A 1 184 ? 8.528 18.467 13.118 1.00 80.38 184 GLU A CA 1
ATOM 1520 C C . GLU A 1 184 ? 9.619 18.679 12.055 1.00 80.38 184 GLU A C 1
ATOM 1522 O O . GLU A 1 184 ? 10.004 19.811 11.772 1.00 80.38 184 GLU A O 1
ATOM 1527 N N . HIS A 1 185 ? 10.083 17.604 11.414 1.00 86.25 185 HIS A N 1
ATOM 1528 C CA . HIS A 1 185 ? 11.103 17.660 10.371 1.00 86.25 185 HIS A CA 1
ATOM 1529 C C . HIS A 1 185 ? 10.530 17.724 8.947 1.00 86.25 185 HIS A C 1
ATOM 1531 O O . HIS A 1 185 ? 11.275 18.041 8.020 1.00 86.25 185 HIS A O 1
ATOM 1537 N N . ALA A 1 186 ? 9.229 17.474 8.750 1.00 88.94 186 ALA A N 1
ATOM 1538 C CA . ALA A 1 186 ? 8.613 17.449 7.422 1.00 88.94 186 ALA A CA 1
ATOM 1539 C C . ALA A 1 186 ? 8.526 18.849 6.781 1.00 88.94 186 ALA A C 1
ATOM 1541 O O . ALA A 1 186 ? 8.979 19.037 5.651 1.00 88.94 186 ALA A O 1
ATOM 1542 N N . LEU A 1 187 ? 8.031 19.854 7.516 1.00 89.94 187 LEU A N 1
ATOM 1543 C CA . LEU A 1 187 ? 7.937 21.234 7.020 1.00 89.94 187 LEU A CA 1
ATOM 1544 C C . LEU A 1 187 ? 9.319 21.845 6.690 1.00 89.94 187 LEU A C 1
ATOM 1546 O O . LEU A 1 187 ? 9.463 22.402 5.599 1.00 89.94 187 LEU A O 1
ATOM 1550 N N . PRO A 1 188 ? 10.364 21.692 7.532 1.00 93.06 188 PRO A N 1
ATOM 1551 C CA . PRO A 1 188 ? 11.719 22.116 7.178 1.00 93.06 188 PRO A CA 1
ATOM 1552 C C . PRO A 1 188 ? 12.265 21.503 5.881 1.00 93.06 188 PRO A C 1
ATOM 1554 O O . PRO A 1 188 ? 13.049 22.149 5.190 1.00 93.06 188 PRO A O 1
ATOM 1557 N N . ILE A 1 189 ? 11.881 20.270 5.526 1.00 93.06 189 ILE A N 1
ATOM 1558 C CA . ILE A 1 189 ? 12.283 19.665 4.245 1.00 93.06 189 ILE A CA 1
ATOM 1559 C C . ILE A 1 189 ? 11.615 20.390 3.082 1.00 93.06 189 ILE A C 1
ATOM 1561 O O . ILE A 1 189 ? 12.305 20.772 2.140 1.00 93.06 189 ILE A O 1
ATOM 1565 N N . ILE A 1 190 ? 10.305 20.620 3.162 1.00 92.94 190 ILE A N 1
ATOM 1566 C CA . ILE A 1 190 ? 9.560 21.333 2.117 1.00 92.94 190 ILE A CA 1
ATOM 1567 C C . ILE A 1 190 ? 10.088 22.761 1.931 1.00 92.94 190 ILE A C 1
ATOM 1569 O O . ILE A 1 190 ? 10.284 23.210 0.806 1.00 92.94 190 ILE A O 1
ATOM 1573 N N . GLN A 1 191 ? 10.438 23.457 3.013 1.00 91.06 191 GLN A N 1
ATOM 1574 C CA . GLN A 1 191 ? 10.993 24.816 2.944 1.00 91.06 191 GLN A CA 1
ATOM 1575 C C . GLN A 1 191 ? 12.377 24.898 2.271 1.00 91.06 191 GLN A C 1
ATOM 1577 O O . GLN A 1 191 ? 12.785 25.977 1.829 1.00 91.06 191 GLN A O 1
ATOM 1582 N N . ARG A 1 192 ? 13.098 23.770 2.175 1.00 93.94 192 ARG A N 1
ATOM 1583 C CA . ARG A 1 192 ? 14.391 23.657 1.481 1.00 93.94 192 ARG A CA 1
ATOM 1584 C C . ARG A 1 192 ? 14.264 23.411 -0.024 1.00 93.94 192 ARG A C 1
ATOM 1586 O O . ARG A 1 192 ? 15.300 23.351 -0.686 1.00 93.94 192 ARG A O 1
ATOM 1593 N N . ILE A 1 193 ? 13.050 23.260 -0.554 1.00 92.56 193 ILE A N 1
ATOM 1594 C CA . ILE A 1 193 ? 12.820 23.149 -1.997 1.00 92.56 193 ILE A CA 1
ATOM 1595 C C . ILE A 1 193 ? 13.354 24.421 -2.695 1.00 92.56 193 ILE A C 1
ATOM 1597 O O . ILE A 1 193 ? 13.091 25.534 -2.213 1.00 92.56 193 ILE A O 1
ATOM 1601 N N . PRO A 1 194 ? 14.116 24.288 -3.804 1.00 90.69 194 PRO A N 1
ATOM 1602 C CA . PRO A 1 194 ? 14.677 25.427 -4.531 1.00 90.69 194 PRO A CA 1
ATOM 1603 C C . PRO A 1 194 ? 13.636 26.475 -4.934 1.00 90.69 194 PRO A C 1
ATOM 1605 O O . PRO A 1 194 ? 12.488 26.150 -5.241 1.00 90.69 194 PRO A O 1
ATOM 1608 N N . GLN A 1 195 ? 14.052 27.747 -4.988 1.00 85.31 195 GLN A N 1
ATOM 1609 C CA . GLN A 1 195 ? 13.144 28.871 -5.256 1.00 85.31 195 GLN A CA 1
ATOM 1610 C C . GLN A 1 195 ? 12.376 28.729 -6.574 1.00 85.31 195 GLN A C 1
ATOM 1612 O O . GLN A 1 195 ? 11.197 29.069 -6.613 1.00 85.31 195 GLN A O 1
ATOM 1617 N N . GLN A 1 196 ? 13.006 28.166 -7.608 1.00 83.44 196 GLN A N 1
ATOM 1618 C CA . GLN A 1 196 ? 12.382 27.957 -8.917 1.00 83.44 196 GLN A CA 1
ATOM 1619 C C . GLN A 1 196 ? 11.123 27.076 -8.866 1.00 83.44 196 GLN A C 1
ATOM 1621 O O . GLN A 1 196 ? 10.236 27.245 -9.693 1.00 83.44 196 GLN A O 1
ATOM 1626 N N . PHE A 1 197 ? 11.005 26.195 -7.865 1.00 82.00 197 PHE A N 1
ATOM 1627 C CA . PHE A 1 197 ? 9.853 25.307 -7.698 1.00 82.00 197 PHE A CA 1
ATOM 1628 C C . PHE A 1 197 ? 8.830 25.819 -6.677 1.00 82.00 197 PHE A C 1
ATOM 1630 O O . PHE A 1 197 ? 7.767 25.228 -6.525 1.00 82.00 197 PHE A O 1
ATOM 1637 N N . ARG A 1 198 ? 9.100 26.919 -5.956 1.00 77.88 198 ARG A N 1
ATOM 1638 C CA . ARG A 1 198 ? 8.205 27.400 -4.880 1.00 77.88 198 ARG A CA 1
ATOM 1639 C C . ARG A 1 198 ? 6.814 27.792 -5.361 1.00 77.88 198 ARG A C 1
ATOM 1641 O O . ARG A 1 198 ? 5.881 27.790 -4.567 1.00 77.88 198 ARG A O 1
ATOM 1648 N N . HIS A 1 199 ? 6.692 28.173 -6.627 1.00 75.00 199 HIS A N 1
ATOM 1649 C CA . HIS A 1 199 ? 5.415 28.531 -7.240 1.00 75.00 199 HIS A CA 1
ATOM 1650 C C . HIS A 1 199 ? 4.727 27.337 -7.902 1.00 75.00 199 HIS A C 1
ATOM 1652 O O . HIS A 1 199 ? 3.614 27.480 -8.407 1.00 75.00 199 HIS A O 1
ATOM 1658 N N . GLU A 1 200 ? 5.353 26.156 -7.894 1.00 71.94 200 GLU A N 1
ATOM 1659 C CA . GLU A 1 200 ? 4.667 24.950 -8.320 1.00 71.94 200 GLU A CA 1
ATOM 1660 C C . GLU A 1 200 ? 3.536 24.630 -7.354 1.00 71.94 200 GLU A C 1
ATOM 1662 O O . GLU A 1 200 ? 3.704 24.620 -6.132 1.00 71.94 200 GLU A O 1
ATOM 1667 N N . PHE A 1 201 ? 2.374 24.320 -7.921 1.00 69.69 201 PHE A N 1
ATOM 1668 C CA . PHE A 1 201 ? 1.175 24.029 -7.148 1.00 69.69 201 PHE A CA 1
ATOM 1669 C C . PHE A 1 201 ? 1.423 22.953 -6.086 1.00 69.69 201 PHE A C 1
ATOM 1671 O O . PHE A 1 201 ? 1.012 23.117 -4.941 1.00 69.69 201 PHE A O 1
ATOM 1678 N N . ILE A 1 202 ? 2.120 21.868 -6.441 1.00 69.50 202 ILE A N 1
ATOM 1679 C CA . ILE A 1 202 ? 2.385 20.760 -5.521 1.00 69.50 202 ILE A CA 1
ATOM 1680 C C . ILE A 1 202 ? 3.197 21.230 -4.309 1.00 69.50 202 ILE A C 1
ATOM 1682 O O . ILE A 1 202 ? 2.873 20.883 -3.177 1.00 69.50 202 ILE A O 1
ATOM 1686 N N . VAL A 1 203 ? 4.181 22.107 -4.522 1.00 79.06 203 VAL A N 1
ATOM 1687 C CA . VAL A 1 203 ? 5.029 22.663 -3.463 1.00 79.06 203 VAL A CA 1
ATOM 1688 C C . VAL A 1 203 ? 4.223 23.562 -2.539 1.00 79.06 203 VAL A C 1
ATOM 1690 O O . VAL A 1 203 ? 4.328 23.424 -1.320 1.00 79.06 203 VAL A O 1
ATOM 1693 N N . ILE A 1 204 ? 3.375 24.426 -3.101 1.00 77.44 204 ILE A N 1
ATOM 1694 C CA . ILE A 1 204 ? 2.461 25.271 -2.324 1.00 77.44 204 ILE A CA 1
ATOM 1695 C C . ILE A 1 204 ? 1.568 24.389 -1.442 1.00 77.44 204 ILE A C 1
ATOM 1697 O O . ILE A 1 204 ? 1.500 24.598 -0.237 1.00 77.44 204 ILE A O 1
ATOM 1701 N N . ARG A 1 205 ? 0.974 23.325 -1.996 1.00 77.19 205 ARG A N 1
ATOM 1702 C CA . ARG A 1 205 ? 0.056 22.455 -1.245 1.00 77.19 205 ARG A CA 1
ATOM 1703 C C . ARG A 1 205 ? 0.722 21.626 -0.162 1.00 77.19 205 ARG A C 1
ATOM 1705 O O . ARG A 1 205 ? 0.165 21.523 0.924 1.00 77.19 205 ARG A O 1
ATOM 1712 N N . TYR A 1 206 ? 1.907 21.070 -0.402 1.00 81.44 206 TYR A N 1
ATOM 1713 C CA . TYR A 1 206 ? 2.661 20.424 0.677 1.00 81.44 206 TYR A CA 1
ATOM 1714 C C . TYR A 1 206 ? 3.087 21.428 1.754 1.00 81.44 206 TYR A C 1
ATOM 1716 O O . TYR A 1 206 ? 3.107 21.078 2.934 1.00 81.44 206 TYR A O 1
ATOM 1724 N N . THR A 1 207 ? 3.401 22.669 1.371 1.00 85.44 207 THR A N 1
ATOM 1725 C CA . THR A 1 207 ? 3.738 23.734 2.327 1.00 85.44 207 THR A CA 1
ATOM 1726 C C . THR A 1 207 ? 2.539 24.059 3.210 1.00 85.44 207 THR A C 1
ATOM 1728 O O . THR A 1 207 ? 2.656 23.962 4.431 1.00 85.44 207 THR A O 1
ATOM 1731 N N . ASP A 1 208 ? 1.383 24.340 2.603 1.00 80.69 208 ASP A N 1
ATOM 1732 C CA . ASP A 1 208 ? 0.127 24.601 3.307 1.00 80.69 208 ASP A CA 1
ATOM 1733 C C . ASP A 1 208 ? -0.236 23.415 4.218 1.00 80.69 208 ASP A C 1
ATOM 1735 O O . ASP A 1 208 ? -0.509 23.601 5.402 1.00 80.69 208 ASP A O 1
ATOM 1739 N N . LEU A 1 209 ? -0.147 22.180 3.699 1.00 81.56 209 LEU A N 1
ATOM 1740 C CA . LEU A 1 209 ? -0.443 20.947 4.436 1.00 81.56 209 LEU A CA 1
ATOM 1741 C C . LEU A 1 209 ? 0.360 20.860 5.731 1.00 81.56 209 LEU A C 1
ATOM 1743 O O . LEU A 1 209 ? -0.200 20.737 6.821 1.00 81.56 209 LEU A O 1
ATOM 1747 N N . TYR A 1 210 ? 1.688 20.896 5.616 1.00 86.69 210 TYR A N 1
ATOM 1748 C CA . TYR A 1 210 ? 2.561 20.706 6.766 1.00 86.69 210 TYR A CA 1
ATOM 1749 C C . TYR A 1 210 ? 2.569 21.915 7.697 1.00 86.69 210 TYR A C 1
ATOM 1751 O O . TYR A 1 210 ? 2.785 21.738 8.898 1.00 86.69 210 TYR A O 1
ATOM 1759 N N . GLN A 1 211 ? 2.279 23.117 7.195 1.00 86.44 211 GLN A N 1
ATOM 1760 C CA . GLN A 1 211 ? 2.064 24.287 8.038 1.00 86.44 211 GLN A CA 1
ATOM 1761 C C . GLN A 1 211 ? 0.798 24.127 8.885 1.00 86.44 211 GLN A C 1
ATOM 1763 O O . GLN A 1 211 ? 0.875 24.256 10.108 1.00 86.44 211 GLN A O 1
ATOM 1768 N N . THR A 1 212 ? -0.328 23.731 8.287 1.00 78.62 212 THR A N 1
ATOM 1769 C CA . THR A 1 212 ? -1.560 23.481 9.043 1.00 78.62 212 THR A CA 1
ATOM 1770 C C . THR A 1 212 ? -1.404 22.328 10.031 1.00 78.62 212 THR A C 1
ATOM 1772 O O . THR A 1 212 ? -1.838 22.432 11.177 1.00 78.62 212 THR A O 1
ATOM 1775 N N . ILE A 1 213 ? -0.736 21.237 9.649 1.00 78.81 213 ILE A N 1
ATOM 1776 C CA . ILE A 1 213 ? -0.468 20.141 10.587 1.00 78.81 213 ILE A CA 1
ATOM 1777 C C . ILE A 1 213 ? 0.399 20.611 11.760 1.00 78.81 213 ILE A C 1
ATOM 1779 O O . ILE A 1 213 ? 0.131 20.241 12.905 1.00 78.81 213 ILE A O 1
ATOM 1783 N N . SER A 1 214 ? 1.430 21.415 11.492 1.00 81.81 214 SER A N 1
ATOM 1784 C CA . SER A 1 214 ? 2.290 21.987 12.531 1.00 81.81 214 SER A CA 1
ATOM 1785 C C . SER A 1 214 ? 1.485 22.862 13.496 1.00 81.81 214 SER A C 1
ATOM 1787 O O . SER A 1 214 ? 1.641 22.751 14.710 1.00 81.81 214 SER A O 1
ATOM 1789 N N . GLU A 1 215 ? 0.556 23.671 12.982 1.00 77.81 215 GLU A N 1
ATOM 1790 C CA . GLU A 1 215 ? -0.355 24.479 13.796 1.00 77.81 215 GLU A CA 1
ATOM 1791 C C . GLU A 1 215 ? -1.311 23.625 14.636 1.00 77.81 215 GLU A C 1
ATOM 1793 O O . GLU A 1 215 ? -1.448 23.871 15.833 1.00 77.81 215 GLU A O 1
ATOM 1798 N N . LEU A 1 216 ? -1.919 22.584 14.061 1.00 69.19 216 LEU A N 1
ATOM 1799 C CA . LEU A 1 216 ? -2.804 21.668 14.789 1.00 69.19 216 LEU A CA 1
ATOM 1800 C C . LEU A 1 216 ? -2.067 20.885 15.873 1.00 69.19 216 LEU A C 1
ATOM 1802 O O . LEU A 1 216 ? -2.597 20.699 16.968 1.00 69.19 216 LEU A O 1
ATOM 1806 N N . SER A 1 217 ? -0.824 20.492 15.603 1.00 71.06 217 SER A N 1
ATOM 1807 C CA . SER A 1 217 ? 0.022 19.765 16.555 1.00 71.06 217 SER A CA 1
ATOM 1808 C C . SER A 1 217 ? 0.395 20.603 17.789 1.00 71.06 217 SER A C 1
ATOM 1810 O O . SER A 1 217 ? 0.863 20.045 18.776 1.00 71.06 217 SER A O 1
ATOM 1812 N N . LYS A 1 218 ? 0.168 21.929 17.781 1.00 73.75 218 LYS A N 1
ATOM 1813 C CA . LYS A 1 218 ? 0.299 22.781 18.982 1.00 73.75 218 LYS A CA 1
ATOM 1814 C C . LYS A 1 218 ? -0.863 22.612 19.963 1.00 73.75 218 LYS A C 1
ATOM 1816 O O . LYS A 1 218 ? -0.700 22.895 21.146 1.00 73.75 218 LYS A O 1
ATOM 1821 N N . PHE A 1 219 ? -2.033 22.201 19.476 1.00 60.62 219 PHE A N 1
ATOM 1822 C CA . PHE A 1 219 ? -3.267 22.104 20.263 1.00 60.62 219 PHE A CA 1
ATOM 1823 C C . PHE A 1 219 ? -3.686 20.656 20.546 1.00 60.62 219 PHE A C 1
ATOM 1825 O O . PHE A 1 219 ? -4.438 20.411 21.488 1.00 60.62 219 PHE A O 1
ATOM 1832 N N . PHE A 1 220 ? -3.212 19.702 19.744 1.00 61.44 220 PHE A N 1
ATOM 1833 C CA . PHE A 1 220 ? -3.606 18.296 19.793 1.00 61.44 220 PHE A CA 1
ATOM 1834 C C . PHE A 1 220 ? -2.380 17.373 19.739 1.00 61.44 220 PHE A C 1
ATOM 1836 O O . PHE A 1 220 ? -1.300 17.783 19.319 1.00 61.44 220 PHE A O 1
ATOM 1843 N N . ALA A 1 221 ? -2.555 16.104 20.130 1.00 60.78 221 ALA A N 1
ATOM 1844 C CA . ALA A 1 221 ? -1.568 15.064 19.836 1.00 60.78 221 ALA A CA 1
ATOM 1845 C C . ALA A 1 221 ? -1.331 14.961 18.314 1.00 60.78 221 ALA A C 1
ATOM 1847 O O . ALA A 1 221 ? -2.201 15.327 17.524 1.00 60.78 221 ALA A O 1
ATOM 1848 N N . GLN A 1 222 ? -0.150 14.478 17.915 1.00 64.75 222 GLN A N 1
ATOM 1849 C CA . GLN A 1 222 ? 0.325 14.462 16.527 1.00 64.75 222 GLN A CA 1
ATOM 1850 C C . GLN A 1 222 ? -0.744 13.965 15.538 1.00 64.75 222 GLN A C 1
ATOM 1852 O O . GLN A 1 222 ? -1.293 12.875 15.705 1.00 64.75 222 GLN A O 1
ATOM 1857 N N . VAL A 1 223 ? -1.016 14.762 14.497 1.00 69.12 223 VAL A N 1
ATOM 1858 C CA . VAL A 1 223 ? -1.909 14.358 13.402 1.00 69.12 223 VAL A CA 1
ATOM 1859 C C . VAL A 1 223 ? -1.316 13.098 12.756 1.00 69.12 223 VAL A C 1
ATOM 1861 O O . VAL A 1 223 ? -0.147 13.113 12.369 1.00 69.12 223 VAL A O 1
ATOM 1864 N N . PRO A 1 224 ? -2.053 11.979 12.675 1.00 68.88 224 PRO A N 1
ATOM 1865 C CA . PRO A 1 224 ? -1.511 10.756 12.103 1.00 68.88 224 PRO A CA 1
ATOM 1866 C C . PRO A 1 224 ? -1.429 10.865 10.577 1.00 68.88 224 PRO A C 1
ATOM 1868 O O . PRO A 1 224 ? -2.282 11.483 9.942 1.00 68.88 224 PRO A O 1
ATOM 1871 N N . TYR A 1 225 ? -0.458 10.179 9.963 1.00 75.69 225 TYR A N 1
ATOM 1872 C CA . TYR A 1 225 ? -0.319 10.114 8.496 1.00 75.69 225 TYR A CA 1
ATOM 1873 C C . TYR A 1 225 ? -1.605 9.691 7.788 1.00 75.69 225 TYR A C 1
ATOM 1875 O O . TYR A 1 225 ? -1.933 10.237 6.743 1.00 75.69 225 TYR A O 1
ATOM 1883 N N . SER A 1 226 ? -2.386 8.797 8.389 1.00 65.81 226 SER A N 1
ATOM 1884 C CA . SER A 1 226 ? -3.673 8.356 7.844 1.00 65.81 226 SER A CA 1
ATOM 1885 C C . SER A 1 226 ? -4.705 9.477 7.683 1.00 65.81 226 SER A C 1
ATOM 1887 O O . SER A 1 226 ? -5.571 9.375 6.818 1.00 65.81 226 SER A O 1
ATOM 1889 N N . ALA A 1 227 ? -4.621 10.555 8.470 1.00 65.94 227 ALA A N 1
ATOM 1890 C CA . ALA A 1 227 ? -5.507 11.710 8.322 1.00 65.94 227 ALA A CA 1
ATOM 1891 C C . ALA A 1 227 ? -5.200 12.519 7.053 1.00 65.94 227 ALA A C 1
ATOM 1893 O O . ALA A 1 227 ? -6.078 13.202 6.534 1.00 65.94 227 ALA A O 1
ATOM 1894 N N . ILE A 1 228 ? -3.969 12.420 6.547 1.00 71.69 228 ILE A N 1
ATOM 1895 C CA . ILE A 1 228 ? -3.480 13.184 5.395 1.00 71.69 228 ILE A CA 1
ATOM 1896 C C . ILE A 1 228 ? -3.120 12.288 4.207 1.00 71.69 228 ILE A C 1
ATOM 1898 O O . ILE A 1 228 ? -2.733 12.787 3.159 1.00 71.69 228 ILE A O 1
ATOM 1902 N N . GLU A 1 229 ? -3.235 10.969 4.350 1.00 75.31 229 GLU A N 1
ATOM 1903 C CA . GLU A 1 229 ? -2.824 9.991 3.344 1.00 75.31 229 GLU A CA 1
ATOM 1904 C C . GLU A 1 229 ? -3.591 10.165 2.032 1.00 75.31 229 GLU A C 1
ATOM 1906 O O . GLU A 1 229 ? -3.002 10.074 0.961 1.00 75.31 229 GLU A O 1
ATOM 1911 N N . GLU A 1 230 ? -4.890 10.459 2.102 1.00 67.12 230 GLU A N 1
ATOM 1912 C CA . GLU A 1 230 ? -5.715 10.756 0.926 1.00 67.12 230 GLU A CA 1
ATOM 1913 C C . GLU A 1 230 ? -5.199 12.003 0.192 1.00 67.12 230 GLU A C 1
ATOM 1915 O O . GLU A 1 230 ? -4.983 11.956 -1.015 1.00 67.12 230 GLU A O 1
ATOM 1920 N N . ILE A 1 231 ? -4.853 13.058 0.937 1.00 68.31 231 ILE A N 1
ATOM 1921 C CA . ILE A 1 231 ? -4.251 14.278 0.385 1.00 68.31 231 ILE A CA 1
ATOM 1922 C C . ILE A 1 231 ? -2.895 13.976 -0.241 1.00 68.31 231 ILE A C 1
ATOM 1924 O O . ILE A 1 231 ? -2.610 14.420 -1.344 1.00 68.31 231 ILE A O 1
ATOM 1928 N N . ILE A 1 232 ? -2.037 13.231 0.450 1.00 73.31 232 ILE A N 1
ATOM 1929 C CA . ILE A 1 232 ? -0.703 12.902 -0.057 1.00 73.31 232 ILE A CA 1
ATOM 1930 C C . ILE A 1 232 ? -0.807 12.041 -1.315 1.00 73.31 232 ILE A C 1
ATOM 1932 O O . ILE A 1 232 ? -0.031 12.232 -2.250 1.00 73.31 232 ILE A O 1
ATOM 1936 N N . ASN A 1 233 ? -1.785 11.135 -1.369 1.00 70.94 233 ASN A N 1
ATOM 1937 C CA . ASN A 1 233 ? -2.084 10.355 -2.563 1.00 70.94 233 ASN A CA 1
ATOM 1938 C C . ASN A 1 233 ? -2.562 11.236 -3.719 1.00 70.94 233 ASN A C 1
ATOM 1940 O O . ASN A 1 233 ? -2.156 10.974 -4.849 1.00 70.94 233 ASN A O 1
ATOM 1944 N N . ASP A 1 234 ? -3.357 12.272 -3.447 1.00 61.78 234 ASP A N 1
ATOM 1945 C CA . ASP A 1 234 ? -3.788 13.259 -4.442 1.00 61.78 234 ASP A CA 1
ATOM 1946 C C . ASP A 1 234 ? -2.619 14.146 -4.905 1.00 61.78 234 ASP A C 1
ATOM 1948 O O . ASP A 1 234 ? -2.475 14.403 -6.099 1.00 61.78 234 ASP A O 1
ATOM 1952 N N . LEU A 1 235 ? -1.726 14.531 -3.989 1.00 63.12 235 LEU A N 1
ATOM 1953 C CA . LEU A 1 235 ? -0.548 15.370 -4.221 1.00 63.12 235 LEU A CA 1
ATOM 1954 C C . LEU A 1 235 ? 0.684 14.591 -4.725 1.00 63.12 235 LEU A C 1
ATOM 1956 O O . LEU A 1 235 ? 1.814 15.037 -4.542 1.00 63.12 235 LEU A O 1
ATOM 1960 N N . ARG A 1 236 ? 0.545 13.407 -5.325 1.00 63.78 236 ARG A N 1
ATOM 1961 C CA . ARG A 1 236 ? 1.704 12.706 -5.913 1.00 63.78 236 ARG A CA 1
ATOM 1962 C C . ARG A 1 236 ? 2.170 13.394 -7.197 1.00 63.78 236 ARG A C 1
ATOM 1964 O O . ARG A 1 236 ? 1.348 13.786 -8.011 1.00 63.78 236 ARG A O 1
ATOM 1971 N N . MET A 1 237 ? 3.482 13.442 -7.443 1.00 52.28 237 MET A N 1
ATOM 1972 C CA . MET A 1 237 ? 4.059 14.006 -8.683 1.00 52.28 237 MET A CA 1
ATOM 1973 C C . MET A 1 237 ? 3.540 13.330 -9.964 1.00 52.28 237 MET A C 1
ATOM 1975 O O . MET A 1 237 ? 3.424 13.967 -11.006 1.00 52.28 237 MET A O 1
ATOM 1979 N N . GLU A 1 238 ? 3.198 12.040 -9.891 1.00 43.41 238 GLU A N 1
ATOM 1980 C CA . GLU A 1 238 ? 2.593 11.284 -11.000 1.00 43.41 238 GLU A CA 1
ATOM 1981 C C . GLU A 1 238 ? 1.148 11.725 -11.306 1.00 43.41 238 GLU A C 1
ATOM 1983 O O . GLU A 1 238 ? 0.633 11.451 -12.391 1.00 43.41 238 GLU A O 1
ATOM 1988 N N . ASN A 1 239 ? 0.508 12.448 -10.381 1.00 35.81 239 ASN A N 1
ATOM 1989 C CA . ASN A 1 239 ? -0.785 13.089 -10.573 1.00 35.81 239 ASN A CA 1
ATOM 1990 C C . ASN A 1 239 ? -0.583 14.521 -11.089 1.00 35.81 239 ASN A C 1
ATOM 1992 O O . ASN A 1 239 ? -0.767 15.497 -10.369 1.00 35.81 239 ASN A O 1
ATOM 1996 N N . THR A 1 240 ? -0.285 14.683 -12.378 1.00 32.62 240 THR A N 1
ATOM 1997 C CA . THR A 1 240 ? -0.353 16.007 -13.040 1.00 32.62 240 THR A CA 1
ATOM 1998 C C . THR A 1 240 ? -1.791 16.461 -13.328 1.00 32.62 240 THR A C 1
ATOM 2000 O O . THR A 1 240 ? -2.028 17.516 -13.917 1.00 32.62 240 THR A O 1
ATOM 2003 N N . PHE A 1 241 ? -2.781 15.685 -12.888 1.00 33.94 241 PHE A N 1
ATOM 2004 C CA . PHE A 1 241 ? -4.195 16.000 -12.998 1.00 33.94 241 PHE A CA 1
ATOM 2005 C C . PHE A 1 241 ? -4.700 16.671 -11.718 1.00 33.94 241 PHE A C 1
ATOM 2007 O O . PHE A 1 241 ? -5.254 16.020 -10.837 1.00 33.94 241 PHE A O 1
ATOM 2014 N N . TYR A 1 242 ? -4.572 17.997 -11.644 1.00 35.72 242 TYR A N 1
ATOM 2015 C CA . TYR A 1 242 ? -5.310 18.754 -10.638 1.00 35.72 242 TYR A CA 1
ATOM 2016 C C . TYR A 1 242 ? -6.817 18.711 -10.936 1.00 35.72 242 TYR A C 1
ATOM 2018 O O . TYR A 1 242 ? -7.222 18.760 -12.117 1.00 35.72 242 TYR A O 1
ATOM 2026 N N . PRO A 1 243 ? -7.665 18.664 -9.891 1.00 31.12 243 PRO A N 1
ATOM 2027 C CA . PRO A 1 243 ? -9.054 19.043 -10.038 1.00 31.12 243 PRO A CA 1
ATOM 2028 C C . PRO A 1 243 ? -9.048 20.495 -10.517 1.00 31.12 243 PRO A C 1
ATOM 2030 O O . PRO A 1 243 ? -8.622 21.396 -9.804 1.00 31.12 243 PRO A O 1
ATOM 2033 N N . LEU A 1 244 ? -9.536 20.746 -11.728 1.00 32.00 244 LEU A N 1
ATOM 2034 C CA . LEU A 1 244 ? -9.901 22.094 -12.179 1.00 32.00 244 LEU A CA 1
ATOM 2035 C C . LEU A 1 244 ? -11.209 22.552 -11.489 1.00 32.00 244 LEU A C 1
ATOM 2037 O O . LEU A 1 244 ? -12.049 23.215 -12.083 1.00 32.00 244 LEU A O 1
ATOM 2041 N N . LEU A 1 245 ? -11.409 22.140 -10.237 1.00 34.22 245 LEU A N 1
ATOM 2042 C CA . LEU A 1 245 ? -12.647 22.221 -9.475 1.00 34.22 245 LEU A CA 1
ATOM 2043 C C . LEU A 1 245 ? -12.274 22.684 -8.060 1.00 34.22 245 LEU A C 1
ATOM 2045 O O . LEU A 1 245 ? -11.712 21.920 -7.285 1.00 34.22 245 LEU A O 1
ATOM 2049 N N . ASN A 1 246 ? -12.579 23.949 -7.770 1.00 40.44 246 ASN A N 1
ATOM 2050 C CA . ASN A 1 246 ? -12.369 24.681 -6.517 1.00 40.44 246 ASN A CA 1
ATOM 2051 C C . ASN A 1 246 ? -10.921 25.000 -6.108 1.00 40.44 246 ASN A C 1
ATOM 2053 O O . ASN A 1 246 ? -10.197 24.179 -5.550 1.00 40.44 246 ASN A O 1
ATOM 2057 N N . GLY A 1 247 ? -10.560 26.286 -6.223 1.00 46.09 247 GLY A N 1
ATOM 2058 C CA . GLY A 1 247 ? -9.394 26.870 -5.540 1.00 46.09 247 GLY A CA 1
ATOM 2059 C C . GLY A 1 247 ? -9.444 26.732 -4.010 1.00 46.09 247 GLY A C 1
ATOM 2060 O O . GLY A 1 247 ? -8.414 26.875 -3.358 1.00 46.09 247 GLY A O 1
ATOM 2061 N N . THR A 1 248 ? -10.614 26.383 -3.466 1.00 50.59 248 THR A N 1
ATOM 2062 C CA . THR A 1 248 ? -10.876 26.113 -2.053 1.00 50.59 248 THR A CA 1
ATOM 2063 C C . THR A 1 248 ? -10.816 24.630 -1.678 1.00 50.59 248 THR A C 1
ATOM 2065 O O . THR A 1 248 ? -10.873 24.356 -0.494 1.00 50.59 248 THR A O 1
ATOM 2068 N N . TYR A 1 249 ? -10.648 23.661 -2.599 1.00 51.91 249 TYR A N 1
ATOM 2069 C CA . TYR A 1 249 ? -10.673 22.213 -2.274 1.00 51.91 249 TYR A CA 1
ATOM 2070 C C . TYR A 1 249 ? -9.699 21.848 -1.152 1.00 51.91 249 TYR A C 1
ATOM 2072 O O . TYR A 1 249 ? -10.052 21.157 -0.205 1.00 51.91 249 TYR A O 1
ATOM 2080 N N . PHE A 1 250 ? -8.474 22.360 -1.237 1.00 51.34 250 PHE A N 1
ATOM 2081 C CA . PHE A 1 250 ? -7.458 22.100 -0.232 1.00 51.34 250 PHE A CA 1
ATOM 2082 C C . PHE A 1 250 ? -7.785 22.784 1.104 1.00 51.34 250 PHE A C 1
ATOM 2084 O O . PHE A 1 250 ? -7.645 22.165 2.150 1.00 51.34 250 PHE A O 1
ATOM 2091 N N . GLU A 1 251 ? -8.284 24.023 1.081 1.00 56.28 251 GLU A N 1
ATOM 2092 C CA . GLU A 1 251 ? -8.689 24.753 2.290 1.00 56.28 251 GLU A CA 1
ATOM 2093 C C . GLU A 1 251 ? -9.950 24.168 2.936 1.00 56.28 251 GLU A C 1
ATOM 2095 O O . GLU A 1 251 ? -10.013 24.058 4.152 1.00 56.28 251 GLU A O 1
ATOM 2100 N N . GLU A 1 252 ? -10.942 23.757 2.150 1.00 58.81 252 GLU A N 1
ATOM 2101 C CA . GLU A 1 252 ? -12.165 23.081 2.584 1.00 58.81 252 GLU A CA 1
ATOM 2102 C C . GLU A 1 252 ? -11.857 21.691 3.129 1.00 58.81 252 GLU A C 1
ATOM 2104 O O . GLU A 1 252 ? -12.448 21.311 4.129 1.00 58.81 252 GLU A O 1
ATOM 2109 N N . PHE A 1 253 ? -10.912 20.956 2.538 1.00 54.91 253 PHE A N 1
ATOM 2110 C CA . PHE A 1 253 ? -10.519 19.623 2.993 1.00 54.91 253 PHE A CA 1
ATOM 2111 C C . PHE A 1 253 ? -9.587 19.677 4.208 1.00 54.91 253 PHE A C 1
ATOM 2113 O O . PHE A 1 253 ? -9.740 18.879 5.126 1.00 54.91 253 PHE A O 1
ATOM 2120 N N . VAL A 1 254 ? -8.667 20.646 4.286 1.00 54.31 254 VAL A N 1
ATOM 2121 C CA . VAL A 1 254 ? -7.911 20.944 5.513 1.00 54.31 254 VAL A CA 1
ATOM 2122 C C . VAL A 1 254 ? -8.868 21.407 6.609 1.00 54.31 254 VAL A C 1
ATOM 2124 O O . VAL A 1 254 ? -8.800 20.899 7.727 1.00 54.31 254 VAL A O 1
ATOM 2127 N N . ASN A 1 255 ? -9.823 22.286 6.293 1.00 58.66 255 ASN A N 1
ATOM 2128 C CA . ASN A 1 255 ? -10.889 22.654 7.217 1.00 58.66 255 ASN A CA 1
ATOM 2129 C C . ASN A 1 255 ? -11.774 21.466 7.571 1.00 58.66 255 ASN A C 1
ATOM 2131 O O . ASN A 1 255 ? -12.214 21.424 8.708 1.00 58.66 255 ASN A O 1
ATOM 2135 N N . ASP A 1 256 ? -12.009 20.500 6.682 1.00 60.03 256 ASP A N 1
ATOM 2136 C CA . ASP A 1 256 ? -12.760 19.279 6.973 1.00 60.03 256 ASP A CA 1
ATOM 2137 C C . ASP A 1 256 ? -11.930 18.302 7.805 1.00 60.03 256 ASP A C 1
ATOM 2139 O O . ASP A 1 256 ? -12.490 17.697 8.697 1.00 60.03 256 ASP A O 1
ATOM 2143 N N . ILE A 1 257 ? -10.604 18.206 7.658 1.00 55.81 257 ILE A N 1
ATOM 2144 C CA . ILE A 1 257 ? -9.733 17.500 8.617 1.00 55.81 257 ILE A CA 1
ATOM 2145 C C . ILE A 1 257 ? -9.840 18.170 9.986 1.00 55.81 257 ILE A C 1
ATOM 2147 O O . ILE A 1 257 ? -10.091 17.496 10.982 1.00 55.81 257 ILE A O 1
ATOM 2151 N N . ILE A 1 258 ? -9.731 19.500 10.040 1.00 53.72 258 ILE A N 1
ATOM 2152 C CA . ILE A 1 258 ? -9.873 20.279 11.274 1.00 53.72 258 ILE A CA 1
ATOM 2153 C C . ILE A 1 258 ? -11.270 20.096 11.870 1.00 53.72 258 ILE A C 1
ATOM 2155 O O . ILE A 1 258 ? -11.380 19.875 13.070 1.00 53.72 258 ILE A O 1
ATOM 2159 N N . LEU A 1 259 ? -12.337 20.163 11.069 1.00 55.25 259 LEU A N 1
ATOM 2160 C CA . LEU A 1 259 ? -13.728 20.014 11.498 1.00 55.25 259 LEU A CA 1
ATOM 2161 C C . LEU A 1 259 ? -14.056 18.572 11.841 1.00 55.25 259 LEU A C 1
ATOM 2163 O O . LEU A 1 259 ? -14.888 18.359 12.705 1.00 55.25 259 LEU A O 1
ATOM 2167 N N . ARG A 1 260 ? -13.484 17.583 11.165 1.00 57.22 260 ARG A N 1
ATOM 2168 C CA . ARG A 1 260 ? -13.740 16.157 11.367 1.00 57.22 260 ARG A CA 1
ATOM 2169 C C . ARG A 1 260 ? -12.998 15.663 12.581 1.00 57.22 260 ARG A C 1
ATOM 2171 O O . ARG A 1 260 ? -13.619 14.957 13.362 1.00 57.22 260 ARG A O 1
ATOM 2178 N N . GLU A 1 261 ? -11.762 16.095 12.797 1.00 54.97 261 GLU A N 1
ATOM 2179 C CA . GLU A 1 261 ? -11.056 15.865 14.052 1.00 54.97 261 GLU A CA 1
ATOM 2180 C C . GLU A 1 261 ? -11.729 16.664 15.173 1.00 54.97 261 GLU A C 1
ATOM 2182 O O . GLU A 1 261 ? -12.151 16.057 16.152 1.00 54.97 261 GLU A O 1
ATOM 2187 N N . LYS A 1 262 ? -12.019 17.968 15.010 1.00 49.22 262 LYS A N 1
ATOM 2188 C CA . LYS A 1 262 ? -12.809 18.729 16.002 1.00 49.22 262 LYS A CA 1
ATOM 2189 C C . LYS A 1 262 ? -14.174 18.101 16.283 1.00 49.22 262 LYS A C 1
ATOM 2191 O O . LYS A 1 262 ? -14.525 18.015 17.445 1.00 49.22 262 LYS A O 1
ATOM 2196 N N . ARG A 1 263 ? -14.929 17.614 15.288 1.00 54.44 263 ARG A N 1
ATOM 2197 C CA . ARG A 1 263 ? -16.241 16.943 15.453 1.00 54.44 263 ARG A CA 1
ATOM 2198 C C . ARG A 1 263 ? -16.104 15.532 15.998 1.00 54.44 263 ARG A C 1
ATOM 2200 O O . ARG A 1 263 ? -17.005 15.079 16.689 1.00 54.44 263 ARG A O 1
ATOM 2207 N N . PHE A 1 264 ? -15.036 14.809 15.682 1.00 49.75 264 PHE A N 1
ATOM 2208 C CA . PHE A 1 264 ? -14.731 13.511 16.274 1.00 49.75 264 PHE A CA 1
ATOM 2209 C C . PHE A 1 264 ? -14.415 13.697 17.757 1.00 49.75 264 PHE A C 1
ATOM 2211 O O . PHE A 1 264 ? -15.024 13.024 18.581 1.00 49.75 264 PHE A O 1
ATOM 2218 N N . PHE A 1 265 ? -13.592 14.687 18.110 1.00 50.47 265 PHE A N 1
ATOM 2219 C CA . PHE A 1 265 ? -13.307 15.074 19.488 1.00 50.47 265 PHE A CA 1
ATOM 2220 C C . PHE A 1 265 ? -14.515 15.709 20.194 1.00 50.47 265 PHE A C 1
ATOM 2222 O O . PHE A 1 265 ? -14.753 15.377 21.344 1.00 50.47 265 PHE A O 1
ATOM 2229 N N . GLU A 1 266 ? -15.345 16.522 19.535 1.00 48.28 266 GLU A N 1
ATOM 2230 C CA . GLU A 1 266 ? -16.584 17.096 20.091 1.00 48.28 266 GLU A CA 1
ATOM 2231 C C . GLU A 1 266 ? -17.698 16.059 20.232 1.00 48.28 266 GLU A C 1
ATOM 2233 O O . GLU A 1 266 ? -18.456 16.141 21.185 1.00 48.28 266 GLU A O 1
ATOM 2238 N N . ARG A 1 267 ? -17.817 15.067 19.338 1.00 50.81 267 ARG A N 1
ATOM 2239 C CA . ARG A 1 267 ? -18.733 13.923 19.508 1.00 50.81 267 ARG A CA 1
ATOM 2240 C C . ARG A 1 267 ? -18.219 12.965 20.568 1.00 50.81 267 ARG A C 1
ATOM 2242 O O . ARG A 1 267 ? -19.029 12.399 21.281 1.00 50.81 267 ARG A O 1
ATOM 2249 N N . ARG A 1 268 ? -16.901 12.803 20.709 1.00 48.97 268 ARG A N 1
ATOM 2250 C CA . ARG A 1 268 ? -16.275 12.042 21.798 1.00 48.97 268 ARG A CA 1
ATOM 2251 C C . ARG A 1 268 ? -16.462 12.765 23.134 1.00 48.97 268 ARG A C 1
ATOM 2253 O O . ARG A 1 268 ? -16.820 12.103 24.094 1.00 48.97 268 ARG A O 1
ATOM 2260 N N . ARG A 1 269 ? -16.369 14.101 23.157 1.00 48.53 269 ARG A N 1
ATOM 2261 C CA . ARG A 1 269 ? -16.661 14.972 24.305 1.00 48.53 269 ARG A CA 1
ATOM 2262 C C . ARG A 1 269 ? -18.153 15.010 24.641 1.00 48.53 269 ARG A C 1
ATOM 2264 O O . ARG A 1 269 ? -18.475 14.805 25.794 1.00 48.53 269 ARG A O 1
ATOM 2271 N N . LYS A 1 270 ? -19.061 15.157 23.665 1.00 47.31 270 LYS A N 1
ATOM 2272 C CA . LYS A 1 270 ? -20.527 15.118 23.857 1.00 47.31 270 LYS A CA 1
ATOM 2273 C C . LYS A 1 270 ? -21.049 13.725 24.210 1.00 47.31 270 LYS A C 1
ATOM 2275 O O . LYS A 1 270 ? -21.909 13.625 25.065 1.00 47.31 270 LYS A O 1
ATOM 2280 N N . ALA A 1 271 ? -20.496 12.653 23.640 1.00 52.44 271 ALA A N 1
ATOM 2281 C CA . ALA A 1 271 ? -20.812 11.279 24.046 1.00 52.44 271 ALA A CA 1
ATOM 2282 C C . ALA A 1 271 ? -20.185 10.910 25.404 1.00 52.44 271 ALA A C 1
ATOM 2284 O O . ALA A 1 271 ? -20.725 10.056 26.101 1.00 52.44 271 ALA A O 1
ATOM 2285 N N . GLN A 1 272 ? -19.073 11.550 25.801 1.00 48.00 272 GLN A N 1
ATOM 2286 C CA . GLN A 1 272 ? -18.537 11.502 27.170 1.00 48.00 272 GLN A CA 1
ATOM 2287 C C . GLN A 1 272 ? -19.354 12.373 28.142 1.00 48.00 272 GLN A C 1
ATOM 2289 O O . GLN A 1 272 ? -19.517 11.968 29.283 1.00 48.00 272 GLN A O 1
ATOM 2294 N N . GLU A 1 273 ? -19.903 13.514 27.710 1.00 45.66 273 GLU A N 1
ATOM 2295 C CA . GLU A 1 273 ? -20.774 14.413 28.490 1.00 45.66 273 GLU A CA 1
ATOM 2296 C C . GLU A 1 273 ? -22.203 13.832 28.652 1.00 45.66 273 GLU A C 1
ATOM 2298 O O . GLU A 1 273 ? -22.790 13.979 29.718 1.00 45.66 273 GLU A O 1
ATOM 2303 N N . GLU A 1 274 ? -22.742 13.093 27.670 1.00 48.72 274 GLU A N 1
ATOM 2304 C CA . GLU A 1 274 ? -24.019 12.351 27.772 1.00 48.72 274 GLU A CA 1
ATOM 2305 C C . GLU A 1 274 ? -23.877 11.020 28.526 1.00 48.72 274 GLU A C 1
ATOM 2307 O O . GLU A 1 274 ? -24.778 10.649 29.268 1.00 48.72 274 GLU A O 1
ATOM 2312 N N . LYS A 1 275 ? -22.734 10.320 28.446 1.00 50.84 275 LYS A N 1
ATOM 2313 C CA . LYS A 1 275 ? -22.424 9.232 29.400 1.00 50.84 275 LYS A CA 1
ATOM 2314 C C . LYS A 1 275 ? -22.048 9.755 30.796 1.00 50.84 275 LYS A C 1
ATOM 2316 O O . LYS A 1 275 ? -22.149 9.007 31.766 1.00 50.84 275 LYS A O 1
ATOM 2321 N N . ALA A 1 276 ? -21.713 11.045 30.923 1.00 43.66 276 ALA A N 1
ATOM 2322 C CA . ALA A 1 276 ? -21.673 11.794 32.183 1.00 43.66 276 ALA A CA 1
ATOM 2323 C C . ALA A 1 276 ? -23.069 12.251 32.670 1.00 43.66 276 ALA A C 1
ATOM 2325 O O . ALA A 1 276 ? -23.161 13.141 33.513 1.00 43.66 276 ALA A O 1
ATOM 2326 N N . LEU A 1 277 ? -24.145 11.603 32.205 1.00 47.47 277 LEU A N 1
ATOM 2327 C CA . LEU A 1 277 ? -25.379 11.341 32.957 1.00 47.47 277 LEU A CA 1
ATOM 2328 C C . LEU A 1 277 ? -25.211 10.025 33.757 1.00 47.47 277 LEU A C 1
ATOM 2330 O O . LEU A 1 277 ? -25.880 9.031 33.518 1.00 47.47 277 LEU A O 1
ATOM 2334 N N . ALA A 1 278 ? -24.235 9.863 34.646 1.00 52.16 278 ALA A N 1
ATOM 2335 C CA . ALA A 1 278 ? -24.211 10.467 35.980 1.00 52.16 278 ALA A CA 1
ATOM 2336 C C . ALA A 1 278 ? -25.561 10.522 36.722 1.00 52.16 278 ALA A C 1
ATOM 2338 O O . ALA A 1 278 ? -25.893 11.556 37.304 1.00 52.16 278 ALA A O 1
ATOM 2339 N N . GLN A 1 279 ? -26.298 9.409 36.781 1.00 51.25 279 GLN A N 1
ATOM 2340 C CA . GLN A 1 279 ? -27.321 9.219 37.822 1.00 51.25 279 GLN A CA 1
ATOM 2341 C C . GLN A 1 279 ? -26.953 8.109 38.822 1.00 51.25 279 GLN A C 1
ATOM 2343 O O . GLN A 1 279 ? -27.102 8.327 40.016 1.00 51.25 279 GLN A O 1
ATOM 2348 N N . THR A 1 280 ? -26.340 6.998 38.402 1.00 50.44 280 THR A N 1
ATOM 2349 C CA . THR A 1 280 ? -25.959 5.867 39.285 1.00 50.44 280 THR A CA 1
ATOM 2350 C C . THR A 1 280 ? -24.582 6.010 39.948 1.00 50.44 280 THR A C 1
ATOM 2352 O O . THR A 1 280 ? -24.499 5.956 41.172 1.00 50.44 280 THR A O 1
ATOM 2355 N N . TYR A 1 281 ? -23.508 6.307 39.197 1.00 54.34 281 TYR A N 1
ATOM 2356 C CA . TYR A 1 281 ? -22.181 6.592 39.789 1.00 54.34 281 TYR A CA 1
ATOM 2357 C C . TYR A 1 281 ? -22.223 7.818 40.714 1.00 54.34 281 TYR A C 1
ATOM 2359 O O . TYR A 1 281 ? -21.661 7.802 41.806 1.00 54.34 281 TYR A O 1
ATOM 2367 N N . LYS A 1 282 ? -22.943 8.875 40.296 1.00 55.00 282 LYS A N 1
ATOM 2368 C CA . LYS A 1 282 ? -23.189 10.052 41.142 1.00 55.00 282 LYS A CA 1
ATOM 2369 C C . LYS A 1 282 ? -23.980 9.684 42.390 1.00 55.00 282 LYS A C 1
ATOM 2371 O O . LYS A 1 282 ? -23.637 10.220 43.427 1.00 55.00 282 LYS A O 1
ATOM 2376 N N . ARG A 1 283 ? -24.970 8.785 42.313 1.00 63.94 283 ARG A N 1
ATOM 2377 C CA . ARG A 1 283 ? -25.743 8.327 43.475 1.00 63.94 283 ARG A CA 1
ATOM 2378 C C . ARG A 1 283 ? -24.856 7.608 44.495 1.00 63.94 283 ARG A C 1
ATOM 2380 O O . ARG A 1 283 ? -24.741 8.113 45.604 1.00 63.94 283 ARG A O 1
ATOM 2387 N N . LEU A 1 284 ? -24.143 6.548 44.110 1.00 61.72 284 LEU A N 1
ATOM 2388 C CA . LEU A 1 284 ? -23.272 5.786 45.025 1.00 61.72 284 LEU A CA 1
ATOM 2389 C C . LEU A 1 284 ? -22.111 6.634 45.584 1.00 61.72 284 LEU A C 1
ATOM 2391 O O . LEU A 1 284 ? -21.749 6.514 46.752 1.00 61.72 284 LEU A O 1
ATOM 2395 N N . ALA A 1 285 ? -21.549 7.540 44.772 1.00 56.41 285 ALA A N 1
ATOM 2396 C CA . ALA A 1 285 ? -20.538 8.493 45.234 1.00 56.41 285 ALA A CA 1
ATOM 2397 C C . ALA A 1 285 ? -21.129 9.610 46.121 1.00 56.41 285 ALA A C 1
ATOM 2399 O O . ALA A 1 285 ? -20.469 10.043 47.063 1.00 56.41 285 ALA A O 1
ATOM 2400 N N . SER A 1 286 ? -22.361 10.069 45.858 1.00 58.81 286 SER A N 1
ATOM 2401 C CA . SER A 1 286 ? -23.081 11.045 46.699 1.00 58.81 286 SER A CA 1
ATOM 2402 C C . SER A 1 286 ? -23.568 10.450 48.019 1.00 58.81 286 SER A C 1
ATOM 2404 O O . SER A 1 286 ? -23.674 11.172 49.002 1.00 58.81 286 SER A O 1
ATOM 2406 N N . GLU A 1 287 ? -23.801 9.137 48.054 1.00 65.25 287 GLU A N 1
ATOM 2407 C CA . GLU A 1 287 ? -24.097 8.351 49.257 1.00 65.25 287 GLU A CA 1
ATOM 2408 C C . GLU A 1 287 ? -22.833 8.108 50.114 1.00 65.25 287 GLU A C 1
ATOM 2410 O O . GLU A 1 287 ? -22.927 7.565 51.210 1.00 65.25 287 GLU A O 1
ATOM 2415 N N . GLY A 1 288 ? -21.650 8.557 49.662 1.00 68.62 288 GLY A N 1
ATOM 2416 C CA . GLY A 1 288 ? -20.408 8.547 50.444 1.00 68.62 288 GLY A CA 1
ATOM 2417 C C . GLY A 1 288 ? -19.670 7.205 50.481 1.00 68.62 288 GLY A C 1
ATOM 2418 O O . GLY A 1 288 ? -18.740 7.052 51.273 1.00 68.62 288 GLY A O 1
ATOM 2419 N N . ILE A 1 289 ? -20.042 6.245 49.629 1.00 78.06 289 ILE A N 1
ATOM 2420 C CA . ILE A 1 289 ? -19.463 4.896 49.630 1.00 78.06 289 ILE A CA 1
ATOM 2421 C C . ILE A 1 289 ? -18.015 4.942 49.124 1.00 78.06 289 ILE A C 1
ATOM 2423 O O . ILE A 1 289 ? -17.722 5.352 47.992 1.00 78.06 289 ILE A O 1
ATOM 2427 N N . ALA A 1 290 ? -17.082 4.486 49.959 1.00 84.94 290 ALA A N 1
ATOM 2428 C CA . ALA A 1 290 ? -15.665 4.467 49.618 1.00 84.94 290 ALA A CA 1
ATOM 2429 C C . ALA A 1 290 ? -15.373 3.481 48.472 1.00 84.94 290 ALA A C 1
ATOM 2431 O O . ALA A 1 290 ? -16.045 2.467 48.291 1.00 84.94 290 ALA A O 1
ATOM 2432 N N . LEU A 1 291 ? -14.308 3.732 47.702 1.00 80.56 291 LEU A N 1
ATOM 2433 C CA . LEU A 1 291 ? -13.906 2.857 46.591 1.00 80.56 291 LEU A CA 1
ATOM 2434 C C . LEU A 1 291 ? -13.715 1.389 47.022 1.00 80.56 291 LEU A C 1
ATOM 2436 O O . LEU A 1 291 ? -14.136 0.488 46.306 1.00 80.56 291 LEU A O 1
ATOM 2440 N N . GLY A 1 292 ? -13.096 1.142 48.181 1.00 84.25 292 GLY A N 1
ATOM 2441 C CA . GLY A 1 292 ? -12.879 -0.222 48.682 1.00 84.25 292 GLY A CA 1
ATOM 2442 C C . GLY A 1 292 ? -14.179 -0.968 49.005 1.00 84.25 292 GLY A C 1
ATOM 2443 O O . GLY A 1 292 ? -14.268 -2.179 48.801 1.00 84.25 292 GLY A O 1
ATOM 2444 N N . GLU A 1 293 ? -15.200 -0.237 49.445 1.00 84.75 293 GLU A N 1
ATOM 2445 C CA . GLU A 1 293 ? -16.529 -0.778 49.718 1.00 84.75 293 GLU A CA 1
ATOM 2446 C C . GLU A 1 293 ? -17.262 -1.088 48.409 1.00 84.75 293 GLU A C 1
ATOM 2448 O O . GLU A 1 293 ? -17.716 -2.214 48.235 1.00 84.75 293 GLU A O 1
ATOM 2453 N N . ARG A 1 294 ? -17.222 -0.183 47.417 1.00 86.00 294 ARG A N 1
ATOM 2454 C CA . ARG A 1 294 ? -17.753 -0.449 46.063 1.00 86.00 294 ARG A CA 1
ATOM 2455 C C . ARG A 1 294 ? -17.129 -1.683 45.411 1.00 86.00 294 ARG A C 1
ATOM 2457 O O . ARG A 1 294 ? -17.841 -2.487 44.821 1.00 86.00 294 ARG A O 1
ATOM 2464 N N . VAL A 1 295 ? -15.814 -1.867 45.545 1.00 88.69 295 VAL A N 1
ATOM 2465 C CA . VAL A 1 295 ? -15.118 -3.066 45.045 1.00 88.69 295 VAL A CA 1
ATOM 2466 C C . VAL A 1 295 ? -15.619 -4.332 45.753 1.00 88.69 295 VAL A C 1
ATOM 2468 O O . VAL A 1 295 ? -15.832 -5.356 45.108 1.00 88.69 295 VAL A O 1
ATOM 2471 N N . SER A 1 296 ? -15.842 -4.270 47.068 1.00 88.69 296 SER A N 1
ATOM 2472 C CA . SER A 1 296 ? -16.362 -5.405 47.844 1.00 88.69 296 SER A CA 1
ATOM 2473 C C . SER A 1 296 ? -17.808 -5.740 47.467 1.00 88.69 296 SER A C 1
ATOM 2475 O O . SER A 1 296 ? -18.134 -6.914 47.300 1.00 88.69 296 SER A O 1
ATOM 2477 N N . MET A 1 297 ? -18.643 -4.718 47.259 1.00 87.69 297 MET A N 1
ATOM 2478 C CA . MET A 1 297 ? -20.022 -4.865 46.791 1.00 87.69 297 MET A CA 1
ATOM 2479 C C . MET A 1 297 ? -20.071 -5.473 45.386 1.00 87.69 297 MET A C 1
ATOM 2481 O O . MET A 1 297 ? -20.758 -6.467 45.188 1.00 87.69 297 MET A O 1
ATOM 2485 N N . ALA A 1 298 ? -19.272 -4.971 44.439 1.00 88.62 298 ALA A N 1
ATOM 2486 C CA . ALA A 1 298 ? -19.190 -5.521 43.084 1.00 88.62 298 ALA A CA 1
ATOM 2487 C C . ALA A 1 298 ? -18.748 -6.998 43.069 1.00 88.62 298 ALA A C 1
ATOM 2489 O O . ALA A 1 298 ? -19.217 -7.788 42.249 1.00 88.62 298 ALA A O 1
ATOM 2490 N N . LYS A 1 299 ? -17.879 -7.401 4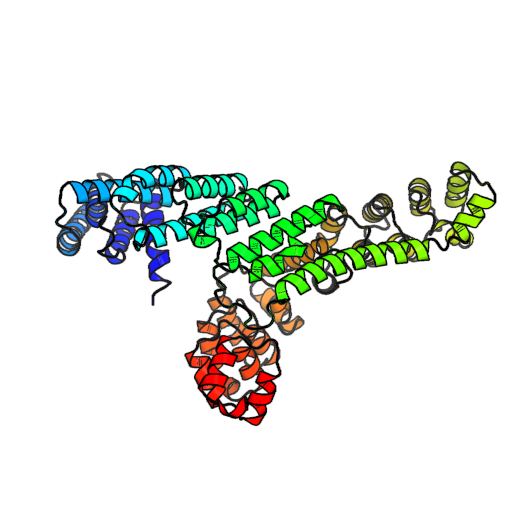4.010 1.00 90.94 299 LYS A N 1
ATOM 2491 C CA . LYS A 1 299 ? -17.438 -8.798 44.165 1.00 90.94 299 LYS A CA 1
ATOM 2492 C C . LYS A 1 299 ? -18.557 -9.741 44.600 1.00 90.94 299 LYS A C 1
ATOM 2494 O O . LYS A 1 299 ? -18.553 -10.905 44.212 1.00 90.94 299 LYS A O 1
ATOM 2499 N N . GLN A 1 300 ? -19.440 -9.260 45.470 1.00 90.69 300 GLN A N 1
ATOM 2500 C CA . GLN A 1 300 ? -20.503 -10.047 46.101 1.00 90.69 300 GLN A CA 1
ATOM 2501 C C . GLN A 1 300 ? -21.870 -9.832 45.442 1.00 90.69 300 GLN A C 1
ATOM 2503 O O . GLN A 1 300 ? -22.832 -10.483 45.841 1.00 90.69 300 GLN A O 1
ATOM 2508 N N . ALA A 1 301 ? -21.948 -8.941 44.449 1.00 87.94 301 ALA A N 1
ATOM 2509 C CA . ALA A 1 301 ? -23.174 -8.600 43.750 1.00 87.94 301 ALA A CA 1
ATOM 2510 C C . ALA A 1 301 ? -23.849 -9.850 43.170 1.00 87.94 301 ALA A C 1
ATOM 2512 O O . ALA A 1 301 ? -23.217 -10.683 42.503 1.00 87.94 301 ALA A O 1
ATOM 2513 N N . ASP A 1 302 ? -25.145 -9.963 43.444 1.00 83.19 302 ASP A N 1
ATOM 2514 C CA . ASP A 1 302 ? -26.043 -10.904 42.796 1.00 83.19 302 ASP A CA 1
ATOM 2515 C C . ASP A 1 302 ? -26.433 -10.406 41.394 1.00 83.19 302 ASP A C 1
ATOM 2517 O O . ASP A 1 302 ? -26.004 -9.343 40.944 1.00 83.19 302 ASP A O 1
ATOM 2521 N N . SER A 1 303 ? -27.221 -11.199 40.668 1.00 78.19 303 SER A N 1
ATOM 2522 C CA . SER A 1 303 ? -27.554 -10.898 39.268 1.00 78.19 303 SER A CA 1
ATOM 2523 C C . SER A 1 303 ? -28.292 -9.564 39.091 1.00 78.19 303 SER A C 1
ATOM 2525 O O . SER A 1 303 ? -28.105 -8.903 38.076 1.00 78.19 303 SER A O 1
ATOM 2527 N N . GLU A 1 304 ? -29.102 -9.146 40.070 1.00 75.69 304 GLU A N 1
ATOM 2528 C CA . GLU A 1 304 ? -29.838 -7.877 40.009 1.00 75.69 304 GLU A CA 1
ATOM 2529 C C . GLU A 1 304 ? -28.945 -6.677 40.353 1.00 75.69 304 GLU A C 1
ATOM 2531 O O . GLU A 1 304 ? -29.005 -5.653 39.672 1.00 75.69 304 GLU A O 1
ATOM 2536 N N . SER A 1 305 ? -28.060 -6.814 41.347 1.00 79.00 305 SER A N 1
ATOM 2537 C CA . SER A 1 305 ? -27.192 -5.719 41.807 1.00 79.00 305 SER A CA 1
ATOM 2538 C C . SER A 1 305 ? -25.999 -5.449 40.880 1.00 79.00 305 SER A C 1
ATOM 2540 O O . SER A 1 305 ? -25.345 -4.415 41.001 1.00 79.00 305 SER A O 1
ATOM 2542 N N . LEU A 1 306 ? -25.680 -6.353 39.944 1.00 80.38 306 LEU A N 1
ATOM 2543 C CA . LEU A 1 306 ? -24.564 -6.175 39.003 1.00 80.38 306 LEU A CA 1
ATOM 2544 C C . LEU A 1 306 ? -24.724 -4.932 38.116 1.00 80.38 306 LEU A C 1
ATOM 2546 O O . LEU A 1 306 ? -23.731 -4.253 37.838 1.00 80.38 306 LEU A O 1
ATOM 2550 N N . TYR A 1 307 ? -25.958 -4.602 37.714 1.00 78.38 307 TYR A N 1
ATOM 2551 C CA . TYR A 1 307 ? -26.260 -3.468 36.832 1.00 78.38 307 TYR A CA 1
ATOM 2552 C C . TYR A 1 307 ? -25.768 -2.122 37.376 1.00 78.38 307 TYR A C 1
ATOM 2554 O O . TYR A 1 307 ? -25.393 -1.246 36.589 1.00 78.38 307 TYR A O 1
ATOM 2562 N N . ASP A 1 308 ? -25.699 -1.976 38.701 1.00 78.81 308 ASP A N 1
ATOM 2563 C CA . ASP A 1 308 ? -25.227 -0.756 39.358 1.00 78.81 308 ASP A CA 1
ATOM 2564 C C . ASP A 1 308 ? -23.728 -0.502 39.131 1.00 78.81 308 ASP A C 1
ATOM 2566 O O . ASP A 1 308 ? -23.281 0.648 39.153 1.00 78.81 308 ASP A O 1
ATOM 2570 N N . PHE A 1 309 ? -22.953 -1.555 38.850 1.00 83.94 309 PHE A N 1
ATOM 2571 C CA . PHE A 1 309 ? -21.498 -1.489 38.711 1.00 83.94 309 PHE A CA 1
ATOM 2572 C C . PHE A 1 309 ? -21.006 -1.544 37.256 1.00 83.94 309 PHE A C 1
ATOM 2574 O O . PHE A 1 309 ? -19.874 -1.140 36.998 1.00 83.94 309 PHE A O 1
ATOM 2581 N N . LEU A 1 310 ? -21.826 -1.973 36.284 1.00 82.38 310 LEU A N 1
ATOM 2582 C CA . LEU A 1 310 ? -21.401 -2.143 34.875 1.00 82.38 310 LEU A CA 1
ATOM 2583 C C . LEU A 1 310 ? -20.907 -0.850 34.205 1.00 82.38 310 LEU A C 1
ATOM 2585 O O . LEU A 1 310 ? -20.137 -0.888 33.244 1.00 82.38 310 LEU A O 1
ATOM 2589 N N . TYR A 1 311 ? -21.357 0.300 34.707 1.00 79.75 311 TYR A N 1
ATOM 2590 C CA . TYR A 1 311 ? -20.982 1.624 34.210 1.00 79.75 311 TYR A CA 1
ATOM 2591 C C . TYR A 1 311 ? -19.849 2.269 35.024 1.00 79.75 311 TYR A C 1
ATOM 2593 O O . TYR A 1 311 ? -19.329 3.319 34.625 1.00 79.75 311 TYR A O 1
ATOM 2601 N N . ASP A 1 312 ? -19.453 1.656 36.146 1.00 80.12 312 ASP A N 1
ATOM 2602 C CA . ASP A 1 312 ? -18.362 2.135 36.987 1.00 80.12 312 ASP A CA 1
ATOM 2603 C C . ASP A 1 312 ? -17.025 1.827 36.310 1.00 80.12 312 ASP A C 1
ATOM 2605 O O . ASP A 1 312 ? -16.515 0.709 36.298 1.00 80.12 312 ASP A O 1
ATOM 2609 N N . ASN A 1 313 ? -16.457 2.861 35.699 1.00 75.94 313 ASN A N 1
ATOM 2610 C CA . ASN A 1 313 ? -15.236 2.768 34.915 1.00 75.94 313 ASN A CA 1
ATOM 2611 C C . ASN A 1 313 ? -13.965 2.749 35.774 1.00 75.94 313 ASN A C 1
ATOM 2613 O O . ASN A 1 313 ? -12.902 3.105 35.286 1.00 75.94 313 ASN A O 1
ATOM 2617 N N . HIS A 1 314 ? -14.027 2.362 37.046 1.00 86.75 314 HIS A N 1
ATOM 2618 C CA . HIS A 1 314 ? -12.820 2.183 37.843 1.00 86.75 314 HIS A CA 1
ATOM 2619 C C . HIS A 1 314 ? -12.179 0.808 37.580 1.00 86.75 314 HIS A C 1
ATOM 2621 O O . HIS A 1 314 ? -12.832 -0.220 37.743 1.00 86.75 314 HIS A O 1
ATOM 2627 N N . ILE A 1 315 ? -10.874 0.775 37.274 1.00 85.81 315 ILE A N 1
ATOM 2628 C CA . ILE A 1 315 ? -10.125 -0.447 36.896 1.00 85.81 315 ILE A CA 1
ATOM 2629 C C . ILE A 1 315 ? -10.362 -1.598 37.890 1.00 85.81 315 ILE A C 1
ATOM 2631 O O . ILE A 1 315 ? -10.819 -2.664 37.502 1.00 85.81 315 ILE A O 1
ATOM 2635 N N . ARG A 1 316 ? -10.184 -1.348 39.195 1.00 86.38 316 ARG A N 1
ATOM 2636 C CA . ARG A 1 316 ? -10.406 -2.363 40.249 1.00 86.38 316 ARG A CA 1
ATOM 2637 C C . ARG A 1 316 ? -11.822 -2.944 40.315 1.00 86.38 316 ARG A C 1
ATOM 2639 O O . ARG A 1 316 ? -11.994 -4.064 40.780 1.00 86.38 316 ARG A O 1
ATOM 2646 N N . ILE A 1 317 ? -12.839 -2.172 39.929 1.00 90.00 317 ILE A N 1
ATOM 2647 C CA . ILE A 1 317 ? -14.222 -2.662 39.915 1.00 90.00 317 ILE A CA 1
ATOM 2648 C C . ILE A 1 317 ? -14.406 -3.567 38.702 1.00 90.00 317 ILE A C 1
ATOM 2650 O O . ILE A 1 317 ? -14.918 -4.670 38.854 1.00 90.00 317 ILE A O 1
ATOM 2654 N N . ALA A 1 318 ? -13.905 -3.154 37.534 1.00 90.50 318 ALA A N 1
ATOM 2655 C CA . ALA A 1 318 ? -13.918 -3.988 36.339 1.00 90.50 318 ALA A CA 1
ATOM 2656 C C . ALA A 1 318 ? -13.177 -5.320 36.550 1.00 90.50 318 ALA A C 1
ATOM 2658 O O . ALA A 1 318 ? -13.737 -6.363 36.227 1.00 90.50 318 ALA A O 1
ATOM 2659 N N . GLU A 1 319 ? -11.982 -5.306 37.152 1.00 92.44 319 GLU A N 1
ATOM 2660 C CA . GLU A 1 319 ? -11.220 -6.519 37.499 1.00 92.44 319 GLU A CA 1
ATOM 2661 C C . GLU A 1 319 ? -12.069 -7.508 38.312 1.00 92.44 319 GLU A C 1
ATOM 2663 O O . GLU A 1 319 ? -12.194 -8.678 37.960 1.00 92.44 319 GLU A O 1
ATOM 2668 N N . VAL A 1 320 ? -12.704 -7.024 39.381 1.00 93.31 320 VAL A N 1
ATOM 2669 C CA . VAL A 1 320 ? -13.512 -7.854 40.279 1.00 93.31 320 VAL A CA 1
ATOM 2670 C C . VAL A 1 320 ? -14.814 -8.325 39.631 1.00 93.31 320 VAL A C 1
ATOM 2672 O O . VAL A 1 320 ? -15.231 -9.460 39.862 1.00 93.31 320 VAL A O 1
ATOM 2675 N N . LEU A 1 321 ? -15.451 -7.483 38.816 1.00 92.75 321 LEU A N 1
ATOM 2676 C CA . LEU A 1 321 ? -16.658 -7.841 38.076 1.00 92.75 321 LEU A CA 1
ATOM 2677 C C . LEU A 1 321 ? -16.391 -8.961 37.072 1.00 92.75 321 LEU A C 1
ATOM 2679 O O . LEU A 1 321 ? -17.196 -9.881 36.974 1.00 92.75 321 LEU A O 1
ATOM 2683 N N . LEU A 1 322 ? -15.262 -8.924 36.356 1.00 94.44 322 LEU A N 1
ATOM 2684 C CA . LEU A 1 322 ? -14.931 -9.936 35.345 1.00 94.44 322 LEU A CA 1
ATOM 2685 C C . LEU A 1 322 ? -14.785 -11.349 35.931 1.00 94.44 322 LEU A C 1
ATOM 2687 O O . LEU A 1 322 ? -15.065 -12.323 35.222 1.00 94.44 322 LEU A O 1
ATOM 2691 N N . ASP A 1 323 ? -14.402 -11.441 37.207 1.00 94.12 323 ASP A N 1
ATOM 2692 C CA . ASP A 1 323 ? -14.275 -12.680 37.980 1.00 94.12 323 ASP A CA 1
ATOM 2693 C C . ASP A 1 323 ? -15.522 -13.017 38.830 1.00 94.12 323 ASP A C 1
ATOM 2695 O O . ASP A 1 323 ? -15.554 -14.066 39.483 1.00 94.12 323 ASP A O 1
ATOM 2699 N N . ASN A 1 324 ? -16.565 -12.176 38.830 1.00 92.94 324 ASN A N 1
ATOM 2700 C CA . ASN A 1 324 ? -17.795 -12.432 39.583 1.00 92.94 324 ASN A CA 1
ATOM 2701 C C . ASN A 1 324 ? -18.539 -13.657 38.991 1.00 92.94 324 ASN A C 1
ATOM 2703 O O . ASN A 1 324 ? -18.752 -13.724 37.778 1.00 92.94 324 ASN A O 1
ATOM 2707 N N . PRO A 1 325 ? -18.961 -14.646 39.806 1.00 89.50 325 PRO A N 1
ATOM 2708 C CA . PRO A 1 325 ? -19.626 -15.857 39.311 1.00 89.50 325 PRO A CA 1
ATOM 2709 C C . PRO A 1 325 ? -20.974 -15.597 38.619 1.00 89.50 325 PRO A C 1
ATOM 2711 O O . PRO A 1 325 ? -21.383 -16.408 37.789 1.00 89.50 325 PRO A O 1
ATOM 2714 N N . ASN A 1 326 ? -21.637 -14.484 38.939 1.00 87.25 326 ASN A N 1
ATOM 2715 C CA . ASN A 1 326 ? -22.947 -14.107 38.413 1.00 87.25 326 ASN A CA 1
ATOM 2716 C C . ASN A 1 326 ? -22.866 -13.276 37.121 1.00 87.25 326 ASN A C 1
ATOM 2718 O O . ASN A 1 326 ? -23.901 -13.055 36.499 1.00 87.25 326 ASN A O 1
ATOM 2722 N N . ILE A 1 327 ? -21.675 -12.820 36.700 1.00 89.75 327 ILE A N 1
ATOM 2723 C CA . ILE A 1 327 ? -21.544 -11.992 35.493 1.00 89.75 327 ILE A CA 1
ATOM 2724 C C . ILE A 1 327 ? -21.760 -12.814 34.217 1.00 89.75 327 ILE A C 1
ATOM 2726 O O . ILE A 1 327 ? -21.220 -13.919 34.046 1.00 89.75 327 ILE A O 1
ATOM 2730 N N . THR A 1 328 ? -22.527 -12.254 33.286 1.00 88.06 328 THR A N 1
ATOM 2731 C CA . THR A 1 328 ? -22.850 -12.886 32.005 1.00 88.06 328 THR A CA 1
ATOM 2732 C C . THR A 1 328 ? -22.057 -12.284 30.843 1.00 88.06 328 THR A C 1
ATOM 2734 O O . THR A 1 328 ? -21.408 -11.245 30.957 1.00 88.06 328 THR A O 1
ATOM 2737 N N . ALA A 1 329 ? -22.103 -12.941 29.680 1.00 86.44 329 ALA A N 1
ATOM 2738 C CA . ALA A 1 329 ? -21.466 -12.417 28.472 1.00 86.44 329 ALA A CA 1
ATOM 2739 C C . ALA A 1 329 ? -22.105 -11.100 27.990 1.00 86.44 329 ALA A C 1
ATOM 2741 O O . ALA A 1 329 ? -21.397 -10.271 27.417 1.00 86.44 329 ALA A O 1
ATOM 2742 N N . ASP A 1 330 ? -23.404 -10.902 28.233 1.00 81.38 330 ASP A N 1
ATOM 2743 C CA . ASP A 1 330 ? -24.117 -9.674 27.872 1.00 81.38 330 ASP A CA 1
ATOM 2744 C C . ASP A 1 330 ? -23.698 -8.506 28.775 1.00 81.38 330 ASP A C 1
ATOM 2746 O O . ASP A 1 330 ? -23.485 -7.398 28.286 1.00 81.38 330 ASP A O 1
ATOM 2750 N N . ASP A 1 331 ? -23.445 -8.761 30.060 1.00 85.38 331 ASP A N 1
ATOM 2751 C CA . ASP A 1 331 ? -22.924 -7.748 30.987 1.00 85.38 331 ASP A CA 1
ATOM 2752 C C . ASP A 1 331 ? -21.515 -7.295 30.586 1.00 85.38 331 ASP A C 1
ATOM 2754 O O . ASP A 1 331 ? -21.224 -6.099 30.513 1.00 85.38 331 ASP A O 1
ATOM 2758 N N . VAL A 1 332 ? -20.637 -8.243 30.241 1.00 91.94 332 VAL A N 1
ATOM 2759 C CA . VAL A 1 332 ? -19.281 -7.919 29.769 1.00 91.94 332 VAL A CA 1
ATOM 2760 C C . VAL A 1 332 ? -19.319 -7.232 28.401 1.00 91.94 332 VAL A C 1
ATOM 2762 O O . VAL A 1 332 ? -18.500 -6.353 28.124 1.00 91.94 332 VAL A O 1
ATOM 2765 N N . LEU A 1 333 ? -20.281 -7.581 27.542 1.00 85.62 333 LEU A N 1
ATOM 2766 C CA . LEU A 1 333 ? -20.522 -6.866 26.290 1.00 85.62 333 LEU A CA 1
ATOM 2767 C C . LEU A 1 333 ? -20.890 -5.403 26.561 1.00 85.62 333 LEU A C 1
ATOM 2769 O O . LEU A 1 333 ? -20.330 -4.516 25.913 1.00 85.62 333 LEU A O 1
ATOM 2773 N N . VAL A 1 334 ? -21.777 -5.147 27.530 1.00 83.00 334 VAL A N 1
ATOM 2774 C CA . VAL A 1 334 ? -22.105 -3.789 27.983 1.00 83.00 334 VAL A CA 1
ATOM 2775 C C . VAL A 1 334 ? -20.839 -3.094 28.467 1.00 83.00 334 VAL A C 1
ATOM 2777 O O . VAL A 1 334 ? -20.515 -2.040 27.924 1.00 83.00 334 VAL A O 1
ATOM 2780 N N . MET A 1 335 ? -20.061 -3.700 29.374 1.00 88.06 335 MET A N 1
ATOM 2781 C CA . MET A 1 335 ? -18.788 -3.141 29.859 1.00 88.06 335 MET A CA 1
ATOM 2782 C C . MET A 1 335 ? -17.852 -2.751 28.704 1.00 88.06 335 MET A C 1
ATOM 2784 O O . MET A 1 335 ? -17.351 -1.626 28.658 1.00 88.06 335 MET A O 1
ATOM 2788 N N . ALA A 1 336 ? -17.670 -3.634 27.717 1.00 89.44 336 ALA A N 1
ATOM 2789 C CA . ALA A 1 336 ? -16.822 -3.386 26.552 1.00 89.44 336 ALA A CA 1
ATOM 2790 C C . ALA A 1 336 ? -17.329 -2.238 25.659 1.00 89.44 336 ALA A C 1
ATOM 2792 O O . ALA A 1 336 ? -16.525 -1.511 25.078 1.00 89.44 336 ALA A O 1
ATOM 2793 N N . GLN A 1 337 ? -18.643 -2.038 25.541 1.00 82.31 337 GLN A N 1
ATOM 2794 C CA . GLN A 1 337 ? -19.234 -0.930 24.775 1.00 82.31 337 GLN A CA 1
ATOM 2795 C C . GLN A 1 337 ? -19.221 0.393 25.547 1.00 82.31 337 GLN A C 1
ATOM 2797 O O . GLN A 1 337 ? -19.089 1.479 24.964 1.00 82.31 337 GLN A O 1
ATOM 2802 N N . VAL A 1 338 ? -19.411 0.327 26.867 1.00 80.38 338 VAL A N 1
ATOM 2803 C CA . VAL A 1 338 ? -19.567 1.524 27.689 1.00 80.38 338 VAL A CA 1
ATOM 2804 C C . VAL A 1 338 ? -18.235 2.087 28.150 1.00 80.38 338 VAL A C 1
ATOM 2806 O O . VAL A 1 338 ? -18.160 3.306 28.322 1.00 80.38 338 VAL A O 1
ATOM 2809 N N . SER A 1 339 ? -17.202 1.247 28.277 1.00 83.38 339 SER A N 1
ATOM 2810 C CA . SER A 1 339 ? -15.965 1.633 28.941 1.00 83.38 339 SER A CA 1
ATOM 2811 C C . SER A 1 339 ? -15.238 2.794 28.267 1.00 83.38 339 SER A C 1
ATOM 2813 O O . SER A 1 339 ? -15.162 2.900 27.037 1.00 83.38 339 SER A O 1
ATOM 2815 N N . HIS A 1 340 ? -14.708 3.677 29.112 1.00 80.50 340 HIS A N 1
ATOM 2816 C CA . HIS A 1 340 ? -13.939 4.853 28.726 1.00 80.50 340 HIS A CA 1
ATOM 2817 C C . HIS A 1 340 ? -12.449 4.759 29.027 1.00 80.50 340 HIS A C 1
ATOM 2819 O O . HIS A 1 340 ? -11.703 5.653 28.631 1.00 80.50 340 HIS A O 1
ATOM 2825 N N . ILE A 1 341 ? -12.032 3.696 29.710 1.00 82.44 341 ILE A N 1
ATOM 2826 C CA . ILE A 1 341 ? -10.646 3.466 30.095 1.00 82.44 341 ILE A CA 1
ATOM 2827 C C . ILE A 1 341 ? -10.094 2.350 29.220 1.00 82.44 341 ILE A C 1
ATOM 2829 O O . ILE A 1 341 ? -10.626 1.242 29.194 1.00 82.44 341 ILE A O 1
ATOM 2833 N N . SER A 1 342 ? -9.006 2.641 28.511 1.00 84.31 342 SER A N 1
ATOM 2834 C CA . SER A 1 342 ? -8.350 1.673 27.632 1.00 84.31 342 SER A CA 1
ATOM 2835 C C . SER A 1 342 ? -7.848 0.439 28.379 1.00 84.31 342 SER A C 1
ATOM 2837 O O . SER A 1 342 ? -7.901 -0.655 27.828 1.00 84.31 342 SER A O 1
ATOM 2839 N N . ASP A 1 343 ? -7.401 0.593 29.629 1.00 87.88 343 ASP A N 1
ATOM 2840 C CA . ASP A 1 343 ? -6.908 -0.524 30.443 1.00 87.88 343 ASP A CA 1
ATOM 2841 C C . ASP A 1 343 ? -8.017 -1.537 30.756 1.00 87.88 343 ASP A C 1
ATOM 2843 O O . ASP A 1 343 ? -7.798 -2.729 30.599 1.00 87.88 343 ASP A O 1
ATOM 2847 N N . ILE A 1 344 ? -9.250 -1.090 31.030 1.00 91.12 344 ILE A N 1
ATOM 2848 C CA . ILE A 1 344 ? -10.397 -2.000 31.208 1.00 91.12 344 ILE A CA 1
ATOM 2849 C C . ILE A 1 344 ? -10.661 -2.794 29.922 1.00 91.12 344 ILE A C 1
ATOM 2851 O O . ILE A 1 344 ? -10.895 -3.999 29.958 1.00 91.12 344 ILE A O 1
ATOM 2855 N N . LEU A 1 345 ? -10.606 -2.136 28.762 1.00 92.62 345 LEU A N 1
ATOM 2856 C CA . LEU A 1 345 ? -10.792 -2.803 27.470 1.00 92.62 345 LEU A CA 1
ATOM 2857 C C . LEU A 1 345 ? -9.679 -3.823 27.193 1.00 92.62 345 LEU A C 1
ATOM 2859 O O . LEU A 1 345 ? -9.950 -4.896 26.646 1.00 92.62 345 LEU A O 1
ATOM 2863 N N . ARG A 1 346 ? -8.443 -3.511 27.599 1.00 93.56 346 ARG A N 1
ATOM 2864 C CA . ARG A 1 346 ? -7.312 -4.441 27.558 1.00 93.56 346 ARG A CA 1
ATOM 2865 C C . ARG A 1 346 ? -7.553 -5.639 28.473 1.00 93.56 346 ARG A C 1
ATOM 2867 O O . ARG A 1 346 ? -7.391 -6.766 28.007 1.00 93.56 346 ARG A O 1
ATOM 2874 N N . ASP A 1 347 ? -7.997 -5.421 29.705 1.00 93.69 347 ASP A N 1
ATOM 2875 C CA . ASP A 1 347 ? -8.267 -6.490 30.670 1.00 93.69 347 ASP A CA 1
ATOM 2876 C C . ASP A 1 347 ? -9.366 -7.427 30.161 1.00 93.69 347 ASP A C 1
ATOM 2878 O O . ASP A 1 347 ? -9.191 -8.646 30.152 1.00 93.69 347 ASP A O 1
ATOM 2882 N N . ILE A 1 348 ? -10.460 -6.877 29.617 1.00 95.38 348 ILE A N 1
ATOM 2883 C CA . ILE A 1 348 ? -11.531 -7.670 28.993 1.00 95.38 348 ILE A CA 1
ATOM 2884 C C . ILE A 1 348 ? -10.988 -8.472 27.797 1.00 95.38 348 ILE A C 1
ATOM 2886 O O . ILE A 1 348 ? -11.295 -9.658 27.658 1.00 95.38 348 ILE A O 1
ATOM 2890 N N . SER A 1 349 ? -10.171 -7.847 26.941 1.00 94.00 349 SER A N 1
ATOM 2891 C CA . SER A 1 349 ? -9.557 -8.483 25.763 1.00 94.00 349 SER A CA 1
ATOM 2892 C C . SER A 1 349 ? -8.635 -9.651 26.136 1.00 94.00 349 SER A C 1
ATOM 2894 O O . SER A 1 349 ? -8.632 -10.690 25.471 1.00 94.00 349 SER A O 1
ATOM 2896 N N . GLN A 1 350 ? -7.866 -9.501 27.215 1.00 93.38 350 GLN A N 1
ATOM 2897 C CA . GLN A 1 350 ? -6.915 -10.504 27.699 1.00 93.38 350 GLN A CA 1
ATOM 2898 C C . GLN A 1 350 ? -7.567 -11.563 28.598 1.00 93.38 350 GLN A C 1
ATOM 2900 O O . GLN A 1 350 ? -6.971 -12.613 28.853 1.00 93.38 350 GLN A O 1
ATOM 2905 N N . HIS A 1 351 ? -8.801 -11.334 29.051 1.00 94.81 351 HIS A N 1
ATOM 2906 C CA . HIS A 1 351 ? -9.486 -12.246 29.951 1.00 94.81 351 HIS A CA 1
ATOM 2907 C C . HIS A 1 351 ? -9.754 -13.610 29.301 1.00 94.81 351 HIS A C 1
ATOM 2909 O O . HIS A 1 351 ? -10.451 -13.718 28.288 1.00 94.81 351 HIS A O 1
ATOM 2915 N N . ARG A 1 352 ? -9.279 -14.685 29.945 1.00 92.75 352 ARG A N 1
ATOM 2916 C CA . ARG A 1 352 ? -9.358 -16.073 29.444 1.00 92.75 352 ARG A CA 1
ATOM 2917 C C . ARG A 1 352 ? -10.768 -16.529 29.048 1.00 92.75 352 ARG A C 1
ATOM 2919 O O . ARG A 1 352 ? -10.913 -17.298 28.104 1.00 92.75 352 ARG A O 1
ATOM 2926 N N . LYS A 1 353 ? -11.796 -16.076 29.777 1.00 93.75 353 LYS A N 1
ATOM 2927 C CA . LYS A 1 353 ? -13.198 -16.488 29.582 1.00 93.75 353 LYS A CA 1
ATOM 2928 C C . LYS A 1 353 ? -13.926 -15.605 28.566 1.00 93.75 353 LYS A C 1
ATOM 2930 O O . LYS A 1 353 ? -14.754 -16.101 27.812 1.00 93.75 353 LYS A O 1
ATOM 2935 N N . TRP A 1 354 ? -13.621 -14.307 28.550 1.00 95.31 354 TRP A N 1
ATOM 2936 C CA . TRP A 1 354 ? -14.441 -13.296 27.871 1.00 95.31 354 TRP A CA 1
ATOM 2937 C C . TRP A 1 354 ? -13.792 -12.779 26.587 1.00 95.31 354 TRP A C 1
ATOM 2939 O O . TRP A 1 354 ? -14.466 -12.657 25.566 1.00 95.31 354 TRP A O 1
ATOM 2949 N N . GLY A 1 355 ? -12.472 -12.584 26.585 1.00 90.62 355 GLY A N 1
ATOM 2950 C CA . GLY A 1 355 ? -11.719 -12.078 25.436 1.00 90.62 355 GLY A CA 1
ATOM 2951 C C . GLY A 1 355 ? -11.719 -13.005 24.216 1.00 90.62 355 GLY A C 1
ATOM 2952 O O . GLY A 1 355 ? -11.373 -12.589 23.111 1.00 90.62 355 GLY A O 1
ATOM 2953 N N . VAL A 1 356 ? -12.138 -14.264 24.377 1.00 90.50 356 VAL A N 1
ATOM 2954 C CA . VAL A 1 356 ? -12.312 -15.228 23.276 1.00 90.50 356 VAL A CA 1
ATOM 2955 C C . VAL A 1 356 ? -13.650 -15.083 22.543 1.00 90.50 356 VAL A C 1
ATOM 2957 O O . VAL A 1 356 ? -13.791 -15.598 21.435 1.00 90.50 356 VAL A O 1
ATOM 2960 N N . LEU A 1 357 ? -14.636 -14.396 23.130 1.00 91.25 357 LEU A N 1
ATOM 2961 C CA . LEU A 1 357 ? -15.981 -14.293 22.567 1.00 91.25 357 LEU A CA 1
ATOM 2962 C C . LEU A 1 357 ? -16.032 -13.247 21.448 1.00 91.25 357 LEU A C 1
ATOM 2964 O O . LEU A 1 357 ? -15.732 -12.072 21.659 1.00 91.25 357 LEU A O 1
ATOM 2968 N N . ARG A 1 358 ? -16.490 -13.655 20.257 1.00 90.50 358 ARG A N 1
ATOM 2969 C CA . ARG A 1 358 ? -16.558 -12.794 19.060 1.00 90.50 358 ARG A CA 1
ATOM 2970 C C . ARG A 1 358 ? -17.356 -11.504 19.282 1.00 90.50 358 ARG A C 1
ATOM 2972 O O . ARG A 1 358 ? -16.948 -10.457 18.791 1.00 90.50 358 ARG A O 1
ATOM 2979 N N . SER A 1 359 ? -18.481 -11.556 20.001 1.00 87.88 359 SER A N 1
ATOM 2980 C CA . SER A 1 359 ? -19.310 -10.373 20.296 1.00 87.88 359 SER A CA 1
ATOM 2981 C C . SER A 1 359 ? -18.547 -9.328 21.115 1.00 87.88 359 SER A C 1
ATOM 2983 O O . SER A 1 359 ? -18.592 -8.144 20.786 1.00 87.88 359 SER A O 1
ATOM 2985 N N . ILE A 1 360 ? -17.791 -9.775 22.118 1.00 92.69 360 ILE A N 1
ATOM 2986 C CA . ILE A 1 360 ? -16.972 -8.923 22.986 1.00 92.69 360 ILE A CA 1
ATOM 2987 C C . ILE A 1 360 ? -15.779 -8.364 22.211 1.00 92.69 360 ILE A C 1
ATOM 2989 O O . ILE A 1 360 ? -15.552 -7.158 22.237 1.00 92.69 360 ILE A O 1
ATOM 2993 N N . GLN A 1 361 ? -15.069 -9.196 21.441 1.00 92.75 361 GLN A N 1
ATOM 2994 C CA . GLN A 1 361 ? -13.974 -8.737 20.574 1.00 92.75 361 GLN A CA 1
ATOM 2995 C C . GLN A 1 361 ? -14.440 -7.640 19.611 1.00 92.75 361 GLN A C 1
ATOM 2997 O O . GLN A 1 361 ? -13.776 -6.616 19.458 1.00 92.75 361 GLN A O 1
ATOM 3002 N N . MET A 1 362 ? -15.610 -7.826 18.994 1.00 87.75 362 MET A N 1
ATOM 3003 C CA . MET A 1 362 ? -16.208 -6.824 18.118 1.00 87.75 362 MET A CA 1
ATOM 3004 C C . MET A 1 362 ? -16.605 -5.556 18.875 1.00 87.75 362 MET A C 1
ATOM 3006 O O . MET A 1 362 ? -16.369 -4.467 18.364 1.00 87.75 362 MET A O 1
ATOM 3010 N N . ALA A 1 363 ? -17.169 -5.661 20.080 1.00 88.06 363 ALA A N 1
ATOM 3011 C CA . ALA A 1 363 ? -17.492 -4.493 20.897 1.00 88.06 363 ALA A CA 1
ATOM 3012 C C . ALA A 1 363 ? -16.249 -3.686 21.282 1.00 88.06 363 ALA A C 1
ATOM 3014 O O . ALA A 1 363 ? -16.263 -2.466 21.139 1.00 88.06 363 ALA A O 1
ATOM 3015 N N . ILE A 1 364 ? -15.162 -4.358 21.671 1.00 90.69 364 ILE A N 1
ATOM 3016 C CA . ILE A 1 364 ? -13.868 -3.721 21.937 1.00 90.69 364 ILE A CA 1
ATOM 3017 C C . ILE A 1 364 ? -13.369 -3.029 20.665 1.00 90.69 364 ILE A C 1
ATOM 3019 O O . ILE A 1 364 ? -13.090 -1.837 20.683 1.00 90.69 364 ILE A O 1
ATOM 3023 N N . LEU A 1 365 ? -13.333 -3.710 19.519 1.00 89.31 365 LEU A N 1
ATOM 3024 C CA . LEU A 1 365 ? -12.865 -3.112 18.259 1.00 89.31 365 LEU A CA 1
ATOM 3025 C C . LEU A 1 365 ? -13.716 -1.928 17.775 1.00 89.31 365 LEU A C 1
ATOM 3027 O O . LEU A 1 365 ? -13.210 -1.039 17.092 1.00 89.31 365 LEU A O 1
ATOM 3031 N N . LEU A 1 366 ? -15.006 -1.917 18.110 1.00 84.06 366 LEU A N 1
ATOM 3032 C CA . LEU A 1 366 ? -15.921 -0.818 17.809 1.00 84.06 366 LEU A CA 1
ATOM 3033 C C . LEU A 1 366 ? -15.858 0.313 18.846 1.00 84.06 366 LEU A C 1
ATOM 3035 O O . LEU A 1 366 ? -16.352 1.406 18.559 1.00 84.06 366 LEU A O 1
ATOM 3039 N N . ASN A 1 367 ? -15.259 0.082 20.018 1.00 81.06 367 ASN A N 1
ATOM 3040 C CA . ASN A 1 367 ? -15.132 1.089 21.062 1.00 81.06 367 ASN A CA 1
ATOM 3041 C C . ASN A 1 367 ? -14.044 2.124 20.684 1.00 81.06 367 ASN A C 1
ATOM 3043 O O . ASN A 1 367 ? -12.890 1.754 20.461 1.00 81.06 367 ASN A O 1
ATOM 3047 N N . PRO A 1 368 ? -14.360 3.438 20.651 1.00 79.06 368 PRO A N 1
ATOM 3048 C CA . PRO A 1 368 ? -13.397 4.495 20.319 1.00 79.06 368 PRO A CA 1
ATOM 3049 C C . PRO A 1 368 ? -12.177 4.600 21.250 1.00 79.06 368 PRO A C 1
ATOM 3051 O O . PRO A 1 368 ? -11.212 5.290 20.907 1.00 79.06 368 PRO A O 1
ATOM 3054 N N . GLN A 1 369 ? -12.246 4.009 22.444 1.00 81.75 369 GLN A N 1
ATOM 3055 C CA . GLN A 1 369 ? -11.210 4.056 23.483 1.00 81.75 369 GLN A CA 1
ATOM 3056 C C . GLN A 1 369 ? -10.242 2.872 23.404 1.00 81.75 369 GLN A C 1
ATOM 3058 O O . GLN A 1 369 ? -9.248 2.842 24.126 1.00 81.75 369 GLN A O 1
ATOM 3063 N N . THR A 1 370 ? -10.490 1.925 22.500 1.00 84.25 370 THR A N 1
ATOM 3064 C CA . THR A 1 370 ? -9.566 0.827 22.229 1.00 84.25 370 THR A CA 1
ATOM 3065 C C . THR A 1 370 ? -8.320 1.359 21.545 1.00 84.25 370 THR A C 1
ATOM 3067 O O . THR A 1 370 ? -8.380 1.945 20.460 1.00 84.25 370 THR A O 1
ATOM 3070 N N . LEU A 1 371 ? -7.173 1.150 22.187 1.00 82.69 371 LEU A N 1
ATOM 3071 C CA . LEU A 1 371 ? -5.887 1.552 21.640 1.00 82.69 371 LEU A CA 1
ATOM 3072 C C . LEU A 1 371 ? -5.485 0.624 20.483 1.00 82.69 371 LEU A C 1
ATOM 3074 O O . LEU A 1 371 ? -5.793 -0.571 20.519 1.00 82.69 371 LEU A O 1
ATOM 3078 N N . PRO A 1 372 ? -4.743 1.126 19.478 1.00 78.62 372 PRO A N 1
ATOM 3079 C CA . PRO A 1 372 ? -4.307 0.310 18.345 1.00 78.62 372 PRO A CA 1
ATOM 3080 C C . PRO A 1 372 ? -3.576 -0.974 18.759 1.00 78.62 372 PRO A C 1
ATOM 3082 O O . PRO A 1 372 ? -3.887 -2.043 18.243 1.00 78.62 372 PRO A O 1
ATOM 3085 N N . ASN A 1 373 ? -2.674 -0.894 19.744 1.00 84.81 373 ASN A N 1
ATOM 3086 C CA . ASN A 1 373 ? -1.905 -2.048 20.228 1.00 84.81 373 ASN A CA 1
ATOM 3087 C C . ASN A 1 373 ? -2.791 -3.174 20.780 1.00 84.81 373 ASN A C 1
ATOM 3089 O O . ASN A 1 373 ? -2.464 -4.343 20.600 1.00 84.81 373 ASN A O 1
ATOM 3093 N N . ASP A 1 374 ? -3.919 -2.829 21.403 1.00 86.88 374 ASP A N 1
ATOM 3094 C CA . ASP A 1 374 ? -4.866 -3.796 21.964 1.00 86.88 374 ASP A CA 1
ATOM 3095 C C . ASP A 1 374 ? -5.818 -4.351 20.885 1.00 86.88 374 ASP A C 1
ATOM 3097 O O . ASP A 1 374 ? -6.282 -5.488 20.976 1.00 86.88 374 ASP A O 1
ATOM 3101 N N . ALA A 1 375 ? -6.069 -3.580 19.821 1.00 88.38 375 ALA A N 1
ATOM 3102 C CA . ALA A 1 375 ? -6.886 -3.990 18.680 1.00 88.38 375 ALA A CA 1
ATOM 3103 C C . ALA A 1 375 ? -6.166 -4.972 17.738 1.00 88.38 375 ALA A C 1
ATOM 3105 O O . ALA A 1 375 ? -6.796 -5.885 17.201 1.00 88.38 375 ALA A O 1
ATOM 3106 N N . LEU A 1 376 ? -4.856 -4.804 17.521 1.00 88.00 376 LEU A N 1
ATOM 3107 C CA . LEU A 1 376 ? -4.086 -5.590 16.546 1.00 88.00 376 LEU A CA 1
ATOM 3108 C C . LEU A 1 376 ? -4.180 -7.118 16.759 1.00 88.00 376 LEU A C 1
ATOM 3110 O O . LEU A 1 376 ? -4.474 -7.820 15.787 1.00 88.00 376 LEU A O 1
ATOM 3114 N N . PRO A 1 377 ? -4.006 -7.667 17.981 1.00 90.38 377 PRO A N 1
ATOM 3115 C CA . PRO A 1 377 ? -4.148 -9.105 18.214 1.00 90.38 377 PRO A CA 1
ATOM 3116 C C . PRO A 1 377 ? -5.565 -9.619 17.937 1.00 90.38 377 PRO A C 1
ATOM 3118 O O . PRO A 1 377 ? -5.736 -10.753 17.491 1.00 90.38 377 PRO A O 1
ATOM 3121 N N . LEU A 1 378 ? -6.589 -8.790 18.169 1.00 90.56 378 LEU A N 1
ATOM 3122 C CA . LEU A 1 378 ? -7.983 -9.151 17.906 1.00 90.56 378 LEU A CA 1
ATOM 3123 C C . LEU A 1 378 ? -8.245 -9.273 16.403 1.00 90.56 378 LEU A C 1
ATOM 3125 O O . LEU A 1 378 ? -8.853 -10.250 15.967 1.00 90.56 378 LEU A O 1
ATOM 3129 N N . LEU A 1 379 ? -7.717 -8.344 15.595 1.00 91.44 379 LEU A N 1
ATOM 3130 C CA . LEU A 1 379 ? -7.844 -8.387 14.133 1.00 91.44 379 LEU A CA 1
ATOM 3131 C C . LEU A 1 379 ? -7.265 -9.677 13.532 1.00 91.44 379 LEU A C 1
ATOM 3133 O O . LEU A 1 379 ? -7.817 -10.207 12.570 1.00 91.44 379 LEU A O 1
ATOM 3137 N N . GLN A 1 380 ? -6.189 -10.223 14.107 1.00 88.88 380 GLN A N 1
ATOM 3138 C CA . GLN A 1 380 ? -5.577 -11.465 13.617 1.00 88.88 380 GLN A CA 1
ATOM 3139 C C . GLN A 1 380 ? -6.494 -12.691 13.750 1.00 88.88 380 GLN A C 1
ATOM 3141 O O . GLN A 1 380 ? -6.321 -13.656 13.003 1.00 88.88 380 GLN A O 1
ATOM 3146 N N . ARG A 1 381 ? -7.457 -12.649 14.679 1.00 87.00 381 ARG A N 1
ATOM 3147 C CA . ARG A 1 381 ? -8.363 -13.759 15.023 1.00 87.00 381 ARG A CA 1
ATOM 3148 C C . ARG A 1 381 ? -9.730 -13.646 14.346 1.00 87.00 381 ARG A C 1
ATOM 3150 O O . ARG A 1 381 ? -10.515 -14.589 14.409 1.00 87.00 381 ARG A O 1
ATOM 3157 N N . LEU A 1 382 ? -10.028 -12.506 13.723 1.00 88.19 382 LEU A N 1
ATOM 3158 C CA . LEU A 1 382 ? -11.317 -12.262 13.087 1.00 88.19 382 LEU A CA 1
ATOM 3159 C C . LEU A 1 382 ? -11.469 -12.982 11.748 1.00 88.19 382 LEU A C 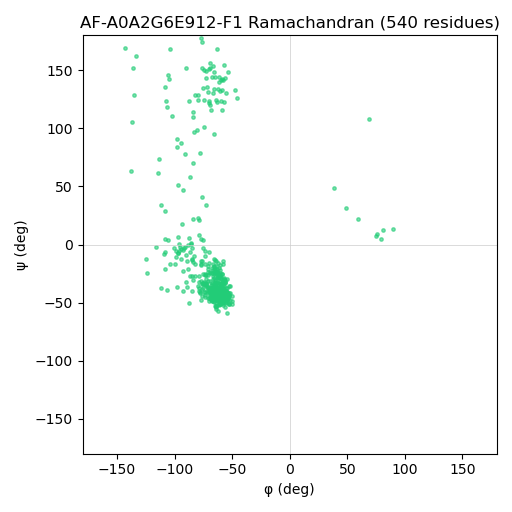1
ATOM 3161 O O . LEU A 1 382 ? -10.513 -13.204 11.005 1.00 88.19 382 LEU A O 1
ATOM 3165 N N . SER A 1 383 ? -12.724 -13.288 11.418 1.00 89.88 383 SER A N 1
ATOM 3166 C CA . SER A 1 383 ? -13.087 -13.817 10.108 1.00 89.88 383 SER A CA 1
ATOM 3167 C C . SER A 1 383 ? -12.926 -12.758 9.012 1.00 89.88 383 SER A C 1
ATOM 3169 O O . SER A 1 383 ? -13.037 -11.555 9.261 1.00 89.88 383 SER A O 1
ATOM 3171 N N . PHE A 1 384 ? -12.749 -13.201 7.765 1.00 88.50 384 PHE A N 1
ATOM 3172 C CA . PHE A 1 384 ? -12.677 -12.309 6.602 1.00 88.50 384 PHE A CA 1
ATOM 3173 C C . PHE A 1 384 ? -13.889 -11.365 6.506 1.00 88.50 384 PHE A C 1
ATOM 3175 O O . PHE A 1 384 ? -13.740 -10.170 6.255 1.00 88.50 384 PHE A O 1
ATOM 3182 N N . LYS A 1 385 ? -15.095 -11.893 6.762 1.00 86.62 385 LYS A N 1
ATOM 3183 C CA . LYS A 1 385 ? -16.350 -11.127 6.751 1.00 86.62 385 LYS A CA 1
ATOM 3184 C C . LYS A 1 385 ? -16.342 -10.004 7.791 1.00 86.62 385 LYS A C 1
ATOM 3186 O O . LYS A 1 385 ? -16.778 -8.893 7.496 1.00 86.62 385 LYS A O 1
ATOM 3191 N N . ASP A 1 386 ? -15.837 -10.285 8.989 1.00 88.62 386 ASP A N 1
ATOM 3192 C CA . ASP A 1 386 ? -15.778 -9.302 10.075 1.00 88.62 386 ASP A CA 1
ATOM 3193 C C . ASP A 1 386 ? -14.742 -8.220 9.802 1.00 88.62 386 ASP A C 1
ATOM 3195 O O . ASP A 1 386 ? -15.027 -7.036 9.978 1.00 88.62 386 ASP A O 1
ATOM 3199 N N . LEU A 1 387 ? -13.574 -8.610 9.289 1.00 90.50 387 LEU A N 1
ATOM 3200 C CA . LEU A 1 387 ? -12.551 -7.666 8.850 1.00 90.50 387 LEU A CA 1
ATOM 3201 C C . LEU A 1 387 ? -13.095 -6.726 7.768 1.00 90.50 387 LEU A C 1
ATOM 3203 O O . LEU A 1 387 ? -12.895 -5.512 7.849 1.00 90.50 387 LEU A O 1
ATOM 3207 N N . ALA A 1 388 ? -13.831 -7.261 6.787 1.00 85.19 388 ALA A N 1
ATOM 3208 C CA . ALA A 1 388 ? -14.432 -6.457 5.728 1.00 85.19 388 ALA A CA 1
ATOM 3209 C C . ALA A 1 388 ? -15.449 -5.462 6.312 1.00 85.19 388 ALA A C 1
ATOM 3211 O O . ALA A 1 388 ? -15.376 -4.264 6.026 1.00 85.19 388 ALA A O 1
ATOM 3212 N N . ALA A 1 389 ? -16.328 -5.918 7.211 1.00 84.38 389 ALA A N 1
ATOM 3213 C CA . ALA A 1 389 ? -17.309 -5.063 7.878 1.00 84.38 389 ALA A CA 1
ATOM 3214 C C . ALA A 1 389 ? -16.659 -3.945 8.716 1.00 84.38 389 ALA A C 1
ATOM 3216 O O . ALA A 1 389 ? -17.149 -2.813 8.715 1.00 84.38 389 ALA A O 1
ATOM 3217 N N . LEU A 1 390 ? -15.552 -4.236 9.406 1.00 84.69 390 LEU A N 1
ATOM 3218 C CA . LEU A 1 390 ? -14.786 -3.244 10.168 1.00 84.69 390 LEU A CA 1
ATOM 3219 C C . LEU A 1 390 ? -14.114 -2.215 9.256 1.00 84.69 390 LEU A C 1
ATOM 3221 O O . LEU A 1 390 ? -14.182 -1.018 9.534 1.00 84.69 390 LEU A O 1
ATOM 3225 N N . SER A 1 391 ? -13.521 -2.657 8.144 1.00 81.75 391 SER A N 1
ATOM 3226 C CA . SER A 1 391 ? -12.784 -1.780 7.224 1.00 81.75 391 SER A CA 1
ATOM 3227 C C . SER A 1 391 ? -13.650 -0.654 6.636 1.00 81.75 391 SER A C 1
ATOM 3229 O O . SER A 1 391 ? -13.159 0.447 6.382 1.00 81.75 391 SER A O 1
ATOM 3231 N N . HIS A 1 392 ? -14.960 -0.885 6.493 1.00 75.38 392 HIS A N 1
ATOM 3232 C CA . HIS A 1 392 ? -15.912 0.088 5.952 1.00 75.38 392 HIS A CA 1
ATOM 3233 C C . HIS A 1 392 ? -16.550 1.016 7.004 1.00 75.38 392 HIS A C 1
ATOM 3235 O O . HIS A 1 392 ? -17.143 2.039 6.646 1.00 75.38 392 HIS A O 1
ATOM 3241 N N . LYS A 1 393 ? -16.445 0.712 8.306 1.00 76.00 393 LYS A N 1
ATOM 3242 C CA . LYS A 1 393 ? -17.123 1.481 9.366 1.00 76.00 393 LYS A CA 1
ATOM 3243 C C . LYS A 1 393 ? -16.371 2.765 9.721 1.00 76.00 393 LYS A C 1
ATOM 3245 O O . LYS A 1 393 ? -15.469 2.772 10.554 1.00 76.00 393 LYS A O 1
ATOM 3250 N N . LYS A 1 394 ? -16.814 3.895 9.157 1.00 69.81 394 LYS A N 1
ATOM 3251 C CA . LYS A 1 394 ? -16.207 5.230 9.360 1.00 69.81 394 LYS A CA 1
ATOM 3252 C C . LYS A 1 394 ? -16.133 5.711 10.825 1.00 69.81 394 LYS A C 1
ATOM 3254 O O . LYS A 1 394 ? -15.383 6.642 11.097 1.00 69.81 394 LYS A O 1
ATOM 3259 N N . THR A 1 395 ? -16.887 5.097 11.739 1.00 67.62 395 THR A N 1
ATOM 3260 C CA . THR A 1 395 ? -16.953 5.431 13.176 1.00 67.62 395 THR A CA 1
ATOM 3261 C C . THR A 1 395 ? -15.759 4.932 13.994 1.00 67.62 395 THR A C 1
ATOM 3263 O O . THR A 1 395 ? -15.558 5.403 15.107 1.00 67.62 395 THR A O 1
ATOM 3266 N N . ILE A 1 396 ? -14.985 3.984 13.460 1.00 71.75 396 ILE A N 1
ATOM 3267 C CA . ILE A 1 396 ? -13.821 3.380 14.125 1.00 71.75 396 ILE A CA 1
ATOM 3268 C C . ILE A 1 396 ? -12.561 4.182 13.782 1.00 71.75 396 ILE A C 1
ATOM 3270 O O . ILE A 1 396 ? -12.479 4.759 12.691 1.00 71.75 396 ILE A O 1
ATOM 3274 N N . ALA A 1 397 ? -11.571 4.174 14.681 1.00 68.38 397 ALA A N 1
ATOM 3275 C CA . ALA A 1 397 ? -10.239 4.720 14.435 1.00 68.38 397 ALA A CA 1
ATOM 3276 C C . ALA A 1 397 ? -9.677 4.246 13.081 1.00 68.38 397 ALA A C 1
ATOM 3278 O O . ALA A 1 397 ? -9.737 3.059 12.748 1.00 68.38 397 ALA A O 1
ATOM 3279 N N . ALA A 1 398 ? -9.135 5.181 12.296 1.00 71.94 398 ALA A N 1
ATOM 3280 C CA . ALA A 1 398 ? -8.649 4.898 10.947 1.00 71.94 398 ALA A CA 1
ATOM 3281 C C . ALA A 1 398 ? -7.566 3.807 10.934 1.00 71.94 398 ALA A C 1
ATOM 3283 O O . ALA A 1 398 ? -7.618 2.929 10.076 1.00 71.94 398 ALA A O 1
ATOM 3284 N N . GLU A 1 399 ? -6.671 3.807 11.929 1.00 74.31 399 GLU A N 1
ATOM 3285 C CA . GLU A 1 399 ? -5.611 2.802 12.088 1.00 74.31 399 GLU A CA 1
ATOM 3286 C C . GLU A 1 399 ? -6.172 1.373 12.115 1.00 74.31 399 GLU A C 1
ATOM 3288 O O . GLU A 1 399 ? -5.741 0.522 11.346 1.00 74.31 399 GLU A O 1
ATOM 3293 N N . ILE A 1 400 ? -7.216 1.116 12.911 1.00 78.50 400 ILE A N 1
ATOM 3294 C CA . ILE A 1 400 ? -7.841 -0.214 13.008 1.00 78.50 400 ILE A CA 1
ATOM 3295 C C . ILE A 1 400 ? -8.428 -0.641 11.653 1.00 78.50 400 ILE A C 1
ATOM 3297 O O . ILE A 1 400 ? -8.310 -1.803 11.266 1.00 78.50 400 ILE A O 1
ATOM 3301 N N . ARG A 1 401 ? -9.022 0.289 10.890 1.00 84.69 401 ARG A N 1
ATOM 3302 C CA . ARG A 1 401 ? -9.564 -0.011 9.550 1.00 84.69 401 ARG A CA 1
ATOM 3303 C C . ARG A 1 401 ? -8.466 -0.335 8.543 1.00 84.69 401 ARG A C 1
ATOM 3305 O O . ARG A 1 401 ? -8.636 -1.252 7.741 1.00 84.69 401 ARG A O 1
ATOM 3312 N N . ILE A 1 402 ? -7.361 0.410 8.583 1.00 81.25 402 ILE A N 1
ATOM 3313 C CA . ILE A 1 402 ? -6.197 0.192 7.719 1.00 81.25 402 ILE A CA 1
ATOM 3314 C C . ILE A 1 402 ? -5.595 -1.180 8.016 1.00 81.25 402 ILE A C 1
ATOM 3316 O O . ILE A 1 402 ? -5.409 -1.974 7.098 1.00 81.25 402 ILE A O 1
ATOM 3320 N N . GLN A 1 403 ? -5.381 -1.499 9.291 1.00 84.00 403 GLN A N 1
ATOM 3321 C CA . GLN A 1 403 ? -4.843 -2.788 9.726 1.00 84.00 403 GLN A CA 1
ATOM 3322 C C . GLN A 1 403 ? -5.783 -3.948 9.369 1.00 84.00 403 GLN A C 1
ATOM 3324 O O . GLN A 1 403 ? -5.333 -4.986 8.888 1.00 84.00 403 GLN A O 1
ATOM 3329 N N . ALA A 1 404 ? -7.103 -3.763 9.487 1.00 88.69 404 ALA A N 1
ATOM 3330 C CA . ALA A 1 404 ? -8.079 -4.750 9.023 1.00 88.69 404 ALA A CA 1
ATOM 3331 C C . ALA A 1 404 ? -7.983 -4.986 7.502 1.00 88.69 404 ALA A C 1
ATOM 3333 O O . ALA A 1 404 ? -8.001 -6.131 7.048 1.00 88.69 404 ALA A O 1
ATOM 3334 N N . LYS A 1 405 ? -7.820 -3.917 6.709 1.00 88.94 405 LYS A N 1
ATOM 3335 C CA . LYS A 1 405 ? -7.624 -4.003 5.253 1.00 88.94 405 LYS A CA 1
ATOM 3336 C C . LYS A 1 405 ? -6.291 -4.660 4.883 1.00 88.94 405 LYS A C 1
ATOM 3338 O O . LYS A 1 405 ? -6.242 -5.454 3.946 1.00 88.94 405 LYS A O 1
ATOM 3343 N N . GLN A 1 406 ? -5.214 -4.368 5.610 1.00 89.44 406 GLN A N 1
ATOM 3344 C CA . GLN A 1 406 ? -3.920 -5.035 5.436 1.00 89.44 406 GLN A CA 1
ATOM 3345 C C . GLN A 1 406 ? -4.038 -6.529 5.735 1.00 89.44 406 GLN A C 1
ATOM 3347 O O . GLN A 1 406 ? -3.610 -7.350 4.926 1.00 89.44 406 GLN A O 1
ATOM 3352 N N . ARG A 1 407 ? -4.728 -6.895 6.820 1.00 91.75 407 ARG A N 1
ATOM 3353 C CA . ARG A 1 407 ? -4.976 -8.296 7.165 1.00 91.75 407 ARG A CA 1
ATOM 3354 C C . ARG A 1 407 ? -5.772 -9.034 6.085 1.00 91.75 407 ARG A C 1
ATOM 3356 O O . ARG A 1 407 ? -5.442 -10.167 5.750 1.00 91.75 407 ARG A O 1
ATOM 3363 N N . ILE A 1 408 ? -6.785 -8.391 5.502 1.00 91.62 408 ILE A N 1
ATOM 3364 C CA . ILE A 1 408 ? -7.534 -8.925 4.350 1.00 91.62 408 ILE A CA 1
ATOM 3365 C C . ILE A 1 408 ? -6.607 -9.193 3.161 1.00 91.62 408 ILE A C 1
ATOM 3367 O O . ILE A 1 408 ? -6.701 -10.255 2.545 1.00 91.62 408 ILE A O 1
ATOM 3371 N N . GLN A 1 409 ? -5.705 -8.257 2.853 1.00 92.25 409 GLN A N 1
ATOM 3372 C CA . GLN A 1 409 ? -4.733 -8.413 1.770 1.00 92.25 409 GLN A CA 1
ATOM 3373 C C . GLN A 1 409 ? -3.769 -9.574 2.035 1.00 92.25 409 GLN A C 1
ATOM 3375 O O . GLN A 1 409 ? -3.560 -10.390 1.143 1.00 92.25 409 GLN A O 1
ATOM 3380 N N . GLU A 1 410 ? -3.244 -9.703 3.256 1.00 91.50 410 GLU A N 1
ATOM 3381 C CA . GLU A 1 410 ? -2.384 -10.826 3.654 1.00 91.50 410 GLU A CA 1
ATOM 3382 C C . GLU A 1 410 ? -3.086 -12.176 3.497 1.00 91.50 410 GLU A C 1
ATOM 3384 O O . GLU A 1 410 ? -2.531 -13.092 2.885 1.00 91.50 410 GLU A O 1
ATOM 3389 N N . ILE A 1 411 ? -4.320 -12.285 4.012 1.00 91.56 411 ILE A N 1
ATOM 3390 C CA . ILE A 1 411 ? -5.141 -13.491 3.874 1.00 91.56 411 ILE A CA 1
ATOM 3391 C C . ILE A 1 411 ? -5.294 -13.802 2.388 1.00 91.56 411 ILE A C 1
ATOM 3393 O O . ILE A 1 411 ? -4.911 -14.884 1.954 1.00 91.56 411 ILE A O 1
ATOM 3397 N N . PHE A 1 412 ? -5.748 -12.835 1.587 1.00 92.56 412 PHE A N 1
ATOM 3398 C CA . PHE A 1 412 ? -5.933 -13.024 0.152 1.00 92.56 412 PHE A CA 1
ATOM 3399 C C . PHE A 1 412 ? -4.641 -13.450 -0.554 1.00 92.56 412 PHE A C 1
ATOM 3401 O O . PHE A 1 412 ? -4.675 -14.330 -1.408 1.00 92.56 412 PHE A O 1
ATOM 3408 N N . HIS A 1 413 ? -3.489 -12.862 -0.218 1.00 90.88 413 HIS A N 1
ATOM 3409 C CA . HIS A 1 413 ? -2.208 -13.218 -0.833 1.00 90.88 413 HIS A CA 1
ATOM 3410 C C . HIS A 1 413 ? -1.787 -14.652 -0.503 1.00 90.88 413 HIS A C 1
ATOM 3412 O O . HIS A 1 413 ? -1.295 -15.328 -1.408 1.00 90.88 413 HIS A O 1
ATOM 3418 N N . SER A 1 414 ? -2.040 -15.122 0.724 1.00 91.06 414 SER A N 1
ATOM 3419 C CA . SER A 1 414 ? -1.722 -16.491 1.163 1.00 91.06 414 SER A CA 1
ATOM 3420 C C . SER A 1 414 ? -2.595 -17.589 0.547 1.00 91.06 414 SER A C 1
ATOM 3422 O O . SER A 1 414 ? -2.166 -18.739 0.508 1.00 91.06 414 SER A O 1
ATOM 3424 N N . LEU A 1 415 ? -3.785 -17.253 0.039 1.00 92.94 415 LEU A N 1
ATOM 3425 C CA . LEU A 1 415 ? -4.690 -18.231 -0.566 1.00 92.94 415 LEU A CA 1
ATOM 3426 C C . LEU A 1 415 ? -4.101 -18.843 -1.847 1.00 92.94 415 LEU A C 1
ATOM 3428 O O . LEU A 1 415 ? -3.480 -18.159 -2.674 1.00 92.94 415 LEU A O 1
ATOM 3432 N N . SER A 1 416 ? -4.380 -20.124 -2.063 1.00 92.94 416 SER A N 1
ATOM 3433 C CA . SER A 1 416 ? -4.162 -20.798 -3.342 1.00 92.94 416 SER A CA 1
ATOM 3434 C C . SER A 1 416 ? -5.035 -20.193 -4.449 1.00 92.94 416 SER A C 1
ATOM 3436 O O . SER A 1 416 ? -5.960 -19.413 -4.208 1.00 92.94 416 SER A O 1
ATOM 3438 N N . PHE A 1 417 ? -4.756 -20.551 -5.704 1.00 88.75 417 PHE A N 1
ATOM 3439 C CA . PHE A 1 417 ? -5.561 -20.076 -6.830 1.00 88.75 417 PHE A CA 1
ATOM 3440 C C . PHE A 1 417 ? -7.040 -20.485 -6.701 1.00 88.75 417 PHE A C 1
ATOM 3442 O O . PHE A 1 417 ? -7.917 -19.647 -6.893 1.00 88.75 417 PHE A O 1
ATOM 3449 N N . GLN A 1 418 ? -7.325 -21.736 -6.322 1.00 90.81 418 GLN A N 1
ATOM 3450 C CA . GLN A 1 418 ? -8.701 -22.229 -6.186 1.00 90.81 418 GLN A CA 1
ATOM 3451 C C . GLN A 1 418 ? -9.466 -21.513 -5.065 1.00 90.81 418 GLN A C 1
ATOM 3453 O O . GLN A 1 418 ? -10.614 -21.120 -5.257 1.00 90.81 418 GLN A O 1
ATOM 3458 N N . GLU A 1 419 ? -8.819 -21.266 -3.926 1.00 93.75 419 GLU A N 1
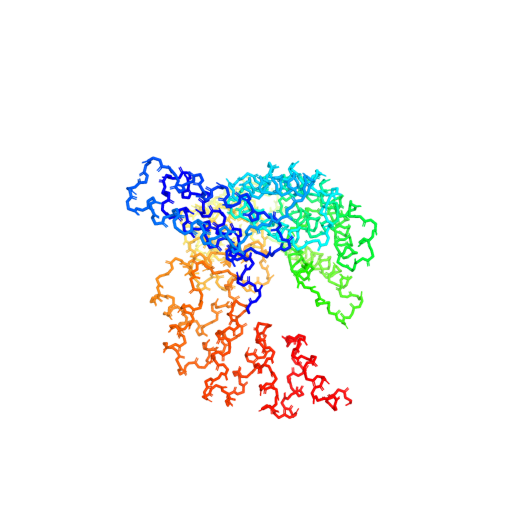ATOM 3459 C CA . GLU A 1 419 ? -9.430 -20.531 -2.811 1.00 93.75 419 GLU A CA 1
ATOM 3460 C C . GLU A 1 419 ? -9.697 -19.063 -3.167 1.00 93.75 419 GLU A C 1
ATOM 3462 O O . GLU A 1 419 ? -10.735 -18.519 -2.791 1.00 93.75 419 GLU A O 1
ATOM 3467 N N . LYS A 1 420 ? -8.808 -18.423 -3.943 1.00 94.38 420 LYS A N 1
ATOM 3468 C CA . LYS A 1 420 ? -9.043 -17.070 -4.478 1.00 94.38 420 LYS A CA 1
ATOM 3469 C C . LYS A 1 420 ? -10.282 -17.036 -5.367 1.00 94.38 420 LYS A C 1
ATOM 3471 O O . LYS A 1 420 ? -11.093 -16.128 -5.224 1.00 94.38 420 LYS A O 1
ATOM 3476 N N . ILE A 1 421 ? -10.445 -18.018 -6.253 1.00 93.00 421 ILE A N 1
ATOM 3477 C CA . ILE A 1 421 ? -11.629 -18.132 -7.117 1.00 93.00 421 ILE A CA 1
ATOM 3478 C C . ILE A 1 421 ? -12.899 -18.324 -6.278 1.00 93.00 421 ILE A C 1
ATOM 3480 O O . ILE A 1 421 ? -13.865 -17.593 -6.480 1.00 93.00 421 ILE A O 1
ATOM 3484 N N . ALA A 1 422 ? -12.887 -19.226 -5.292 1.00 92.00 422 ALA A N 1
ATOM 3485 C CA . ALA A 1 422 ? -14.032 -19.444 -4.406 1.00 92.00 422 ALA A CA 1
ATOM 3486 C C . ALA A 1 422 ? -14.407 -18.181 -3.608 1.00 92.00 422 ALA A C 1
ATOM 3488 O O . ALA A 1 422 ? -15.583 -17.846 -3.477 1.00 92.00 422 ALA A O 1
ATOM 3489 N N . LEU A 1 423 ? -13.413 -17.438 -3.112 1.00 91.75 423 LEU A N 1
ATOM 3490 C CA . LEU A 1 423 ? -13.636 -16.176 -2.406 1.00 91.75 423 LEU A CA 1
ATOM 3491 C C . LEU A 1 423 ? -14.193 -15.086 -3.330 1.00 91.75 423 LEU A C 1
ATOM 3493 O O . LEU A 1 423 ? -15.063 -14.314 -2.922 1.00 91.75 423 LEU A O 1
ATOM 3497 N N . LEU A 1 424 ? -13.702 -15.003 -4.568 1.00 92.25 424 LEU A N 1
ATOM 3498 C CA . LEU A 1 424 ? -14.228 -14.074 -5.567 1.00 92.25 424 LEU A CA 1
ATOM 3499 C C . LEU A 1 424 ? -15.692 -14.362 -5.879 1.00 92.25 424 LEU A C 1
ATOM 3501 O O . LEU A 1 424 ? -16.479 -13.422 -5.952 1.00 92.25 424 LEU A O 1
ATOM 3505 N N . ASP A 1 425 ? -16.057 -15.635 -5.997 1.00 89.44 425 ASP A N 1
ATOM 3506 C CA . ASP A 1 425 ? -17.440 -16.044 -6.208 1.00 89.44 425 ASP A CA 1
ATOM 3507 C C . ASP A 1 425 ? -18.326 -15.681 -5.006 1.00 89.44 425 ASP A C 1
ATOM 3509 O O . ASP A 1 425 ? -19.324 -14.974 -5.150 1.00 89.44 425 ASP A O 1
ATOM 3513 N N . ALA A 1 426 ? -17.888 -16.045 -3.794 1.00 86.38 426 ALA A N 1
ATOM 3514 C CA . ALA A 1 426 ? -18.605 -15.767 -2.548 1.00 86.38 426 ALA A CA 1
ATOM 3515 C C . ALA A 1 426 ? -18.781 -14.267 -2.250 1.00 86.38 426 ALA A C 1
ATOM 3517 O O . ALA A 1 426 ? -19.689 -13.883 -1.514 1.00 86.38 426 ALA A O 1
ATOM 3518 N N . THR A 1 427 ? -17.906 -13.416 -2.793 1.00 85.94 427 THR A N 1
ATOM 3519 C CA . THR A 1 427 ? -17.954 -11.956 -2.621 1.00 85.94 427 THR A CA 1
ATOM 3520 C C . THR A 1 427 ? -18.443 -11.219 -3.865 1.00 85.94 427 THR A C 1
ATOM 3522 O O . THR A 1 427 ? -18.390 -9.993 -3.880 1.00 85.94 427 THR A O 1
ATOM 3525 N N . SER A 1 428 ? -18.857 -11.912 -4.932 1.00 84.00 428 SER A N 1
ATOM 3526 C CA . SER A 1 428 ? -19.166 -11.300 -6.238 1.00 84.00 428 SER A CA 1
ATOM 3527 C C . SER A 1 428 ? -18.063 -10.348 -6.746 1.00 84.00 428 SER A C 1
ATOM 3529 O O . SER A 1 428 ? -18.327 -9.344 -7.410 1.00 84.00 428 SER A O 1
ATOM 3531 N N . GLY A 1 429 ? -16.800 -10.623 -6.409 1.00 83.94 429 GLY A N 1
ATOM 3532 C CA . GLY A 1 429 ? -15.649 -9.783 -6.747 1.00 83.94 429 GLY A CA 1
ATOM 3533 C C . GLY A 1 429 ? -15.517 -8.492 -5.927 1.00 83.94 429 GLY A C 1
ATOM 3534 O O . GLY A 1 429 ? -14.637 -7.683 -6.215 1.00 83.94 429 GLY A O 1
ATOM 3535 N N . GLU A 1 430 ? -16.329 -8.264 -4.891 1.00 82.56 430 GLU A N 1
ATOM 3536 C CA . GLU A 1 430 ? -16.217 -7.058 -4.057 1.00 82.56 430 GLU A CA 1
ATOM 3537 C C . GLU A 1 430 ? -14.885 -6.964 -3.310 1.00 82.56 430 GLU A C 1
ATOM 3539 O O . GLU A 1 430 ? -14.410 -5.859 -3.040 1.00 82.56 430 GLU A O 1
ATOM 3544 N N . VAL A 1 431 ? -14.240 -8.107 -3.051 1.00 87.25 431 VAL A N 1
ATOM 3545 C CA . VAL A 1 431 ? -12.904 -8.160 -2.447 1.00 87.25 431 VAL A CA 1
ATOM 3546 C C . VAL A 1 431 ? -11.879 -7.325 -3.215 1.00 87.25 431 VAL A C 1
ATOM 3548 O O . VAL A 1 431 ? -10.998 -6.753 -2.584 1.00 87.25 431 VAL A O 1
ATOM 3551 N N . PHE A 1 432 ? -12.019 -7.140 -4.535 1.00 87.50 432 PHE A N 1
ATOM 3552 C CA . PHE A 1 432 ? -11.117 -6.276 -5.305 1.00 87.50 432 PHE A CA 1
ATOM 3553 C C . PHE A 1 432 ? -11.061 -4.839 -4.763 1.00 87.50 432 PHE A C 1
ATOM 3555 O O . PHE A 1 432 ? -10.000 -4.222 -4.776 1.00 87.50 432 PHE A O 1
ATOM 3562 N N . LYS A 1 433 ? -12.162 -4.314 -4.205 1.00 83.50 433 LYS A N 1
ATOM 3563 C CA . LYS A 1 433 ? -12.210 -2.975 -3.583 1.00 83.50 433 LYS A CA 1
ATOM 3564 C C . LYS A 1 433 ? -11.319 -2.870 -2.337 1.00 83.50 433 LYS A C 1
ATOM 3566 O O . LYS A 1 433 ? -10.961 -1.769 -1.921 1.00 83.50 433 LYS A O 1
ATOM 3571 N N . LEU A 1 434 ? -10.995 -4.009 -1.727 1.00 83.62 434 LEU A N 1
ATOM 3572 C CA . LEU A 1 434 ? -10.205 -4.125 -0.503 1.00 83.62 434 LEU A CA 1
ATOM 3573 C C . LEU A 1 434 ? -8.723 -4.423 -0.785 1.00 83.62 434 LEU A C 1
ATOM 3575 O O . LEU A 1 434 ? -7.915 -4.392 0.142 1.00 83.62 434 LEU A O 1
ATOM 3579 N N . LEU A 1 435 ? -8.359 -4.677 -2.047 1.00 84.94 435 LEU A N 1
ATOM 3580 C CA . LEU A 1 435 ? -6.997 -4.985 -2.474 1.00 84.94 435 LEU A CA 1
ATOM 3581 C C . LEU A 1 435 ? -6.342 -3.761 -3.125 1.00 84.94 435 LEU A C 1
ATOM 3583 O O . LEU A 1 435 ? -6.684 -3.393 -4.251 1.00 84.94 435 LEU A O 1
ATOM 3587 N N . ASP A 1 436 ? -5.356 -3.180 -2.442 1.00 84.19 436 ASP A N 1
ATOM 3588 C CA . ASP A 1 436 ? -4.561 -2.059 -2.968 1.00 84.19 436 ASP A CA 1
ATOM 3589 C C . ASP A 1 436 ? -3.206 -2.513 -3.521 1.00 84.19 436 ASP A C 1
ATOM 3591 O O . ASP A 1 436 ? -2.570 -1.793 -4.288 1.00 84.19 436 ASP A O 1
ATOM 3595 N N . THR A 1 437 ? -2.772 -3.724 -3.163 1.00 82.12 437 THR A N 1
ATOM 3596 C CA . THR A 1 437 ? -1.506 -4.311 -3.605 1.00 82.12 437 THR A CA 1
ATOM 3597 C C . THR A 1 437 ? -1.673 -5.775 -4.007 1.00 82.12 437 THR A C 1
ATOM 3599 O O . THR A 1 437 ? -2.545 -6.496 -3.510 1.00 82.12 437 THR A O 1
ATOM 3602 N N . VAL A 1 438 ? -0.818 -6.235 -4.921 1.00 82.50 438 VAL A N 1
ATOM 3603 C CA . VAL A 1 438 ? -0.822 -7.609 -5.437 1.00 82.50 438 VAL A CA 1
ATOM 3604 C C . VAL A 1 438 ? 0.610 -8.138 -5.472 1.00 82.50 438 VAL A C 1
ATOM 3606 O O . VAL A 1 438 ? 1.487 -7.489 -6.030 1.00 82.50 438 VAL A O 1
ATOM 3609 N N . ARG A 1 439 ? 0.840 -9.324 -4.890 1.00 83.88 439 ARG A N 1
ATOM 3610 C CA . ARG A 1 439 ? 2.156 -9.997 -4.808 1.00 83.88 439 ARG A CA 1
ATOM 3611 C C . ARG A 1 439 ? 2.265 -11.232 -5.714 1.00 83.88 439 ARG A C 1
ATOM 3613 O O . ARG A 1 439 ? 2.942 -12.199 -5.390 1.00 83.88 439 ARG A O 1
ATOM 3620 N N . PHE A 1 440 ? 1.532 -11.240 -6.821 1.00 82.94 440 PHE A N 1
ATOM 3621 C CA . PHE A 1 440 ? 1.523 -12.331 -7.795 1.00 82.94 440 PHE A CA 1
ATOM 3622 C C . PHE A 1 440 ? 1.395 -11.775 -9.215 1.00 82.94 440 PHE A C 1
ATOM 3624 O O . PHE A 1 440 ? 1.097 -10.596 -9.401 1.00 82.94 440 PHE A O 1
ATOM 3631 N N . ASN A 1 441 ? 1.603 -12.625 -10.224 1.00 85.88 441 ASN A N 1
ATOM 3632 C CA . ASN A 1 441 ? 1.432 -12.241 -11.624 1.00 85.88 441 ASN A CA 1
ATOM 3633 C C . ASN A 1 441 ? -0.047 -11.922 -11.915 1.00 85.88 441 ASN A C 1
ATOM 3635 O O . ASN A 1 441 ? -0.865 -12.813 -12.159 1.00 85.88 441 ASN A O 1
ATOM 3639 N N . LEU A 1 442 ? -0.378 -10.632 -11.838 1.00 86.75 442 LEU A N 1
ATOM 3640 C CA . LEU A 1 442 ? -1.736 -10.120 -11.951 1.00 86.75 442 LEU A CA 1
ATOM 3641 C C . LEU A 1 442 ? -2.360 -10.358 -13.341 1.00 86.75 442 LEU A C 1
ATOM 3643 O O . LEU A 1 442 ? -3.489 -10.849 -13.369 1.00 86.75 442 LEU A O 1
ATOM 3647 N N . PRO A 1 443 ? -1.676 -10.095 -14.478 1.00 85.19 443 PRO A N 1
ATOM 3648 C CA . PRO A 1 443 ? -2.204 -10.439 -15.799 1.00 85.19 443 PRO A CA 1
ATOM 3649 C C . PRO A 1 443 ? -2.601 -11.914 -15.928 1.00 85.19 443 PRO A C 1
ATOM 3651 O O . PRO A 1 443 ? -3.736 -12.205 -16.299 1.00 85.19 443 PRO A O 1
ATOM 3654 N N . SER A 1 444 ? -1.715 -12.847 -15.558 1.00 83.62 444 SER A N 1
ATOM 3655 C CA . SER A 1 444 ? -2.005 -14.285 -15.656 1.00 83.62 444 SER A CA 1
ATOM 3656 C C . SER A 1 444 ? -3.162 -14.705 -14.748 1.00 83.62 444 SER A C 1
ATOM 3658 O O . SER A 1 444 ? -4.023 -15.483 -15.154 1.00 83.62 444 SER A O 1
ATOM 3660 N N . PHE A 1 445 ? -3.215 -14.174 -13.523 1.00 88.81 445 PHE A N 1
ATOM 3661 C CA . PHE A 1 445 ? -4.327 -14.420 -12.604 1.00 88.81 445 PHE A CA 1
ATOM 3662 C C . PHE A 1 445 ? -5.660 -13.938 -13.185 1.00 88.81 445 PHE A C 1
ATOM 3664 O O . PHE A 1 445 ? -6.638 -14.686 -13.169 1.00 88.81 445 PHE A O 1
ATOM 3671 N N . LEU A 1 446 ? -5.703 -12.715 -13.721 1.00 88.31 446 LEU A N 1
ATOM 3672 C CA . LEU A 1 446 ? -6.925 -12.134 -14.269 1.00 88.31 446 LEU A CA 1
ATOM 3673 C C . LEU A 1 446 ? -7.383 -12.837 -15.545 1.00 88.31 446 LEU A C 1
ATOM 3675 O O . LEU A 1 446 ? -8.576 -13.071 -15.672 1.00 88.31 446 LEU A O 1
ATOM 3679 N N . ILE A 1 447 ? -6.479 -13.242 -16.443 1.00 83.38 447 ILE A N 1
ATOM 3680 C CA . ILE A 1 447 ? -6.841 -14.024 -17.640 1.00 83.38 447 ILE A CA 1
ATOM 3681 C C . ILE A 1 447 ? -7.543 -15.325 -17.238 1.00 83.38 447 ILE A C 1
ATOM 3683 O O . ILE A 1 447 ? -8.629 -15.616 -17.738 1.00 83.38 447 ILE A O 1
ATOM 3687 N N . ASN A 1 448 ? -6.968 -16.070 -16.290 1.00 82.12 448 ASN A N 1
ATOM 3688 C CA . ASN A 1 448 ? -7.580 -17.305 -15.798 1.00 82.12 448 ASN A CA 1
ATOM 3689 C C . ASN A 1 448 ? -8.913 -17.032 -15.084 1.00 82.12 448 ASN A C 1
ATOM 3691 O O . ASN A 1 448 ? -9.885 -17.742 -15.308 1.00 82.12 448 ASN A O 1
ATOM 3695 N N . THR A 1 449 ? -8.983 -15.973 -14.273 1.00 85.94 449 THR A N 1
ATOM 3696 C CA . THR A 1 449 ? -10.206 -15.573 -13.555 1.00 85.94 449 THR A CA 1
ATOM 3697 C C . THR A 1 449 ? -11.331 -15.194 -14.524 1.00 85.94 449 THR A C 1
ATOM 3699 O O . THR A 1 449 ? -12.460 -15.640 -14.353 1.00 85.94 449 THR A O 1
ATOM 3702 N N . ILE A 1 450 ? -11.031 -14.417 -15.569 1.00 86.88 450 ILE A N 1
ATOM 3703 C CA . ILE A 1 450 ? -11.985 -14.056 -16.628 1.00 86.88 450 ILE A CA 1
ATOM 3704 C C . ILE A 1 450 ? -12.443 -15.313 -17.372 1.00 86.88 450 ILE A C 1
ATOM 3706 O O . ILE A 1 450 ? -13.628 -15.451 -17.652 1.00 86.88 450 ILE A O 1
ATOM 3710 N N . GLY A 1 451 ? -11.522 -16.245 -17.643 1.00 80.12 451 GLY A N 1
ATOM 3711 C CA . GLY A 1 451 ? -11.836 -17.542 -18.238 1.00 80.12 451 GLY A CA 1
ATOM 3712 C C . GLY A 1 451 ? -12.804 -18.380 -17.396 1.00 80.12 451 GLY A C 1
ATOM 3713 O O . GLY A 1 451 ? -13.698 -19.002 -17.958 1.00 80.12 451 GLY A O 1
ATOM 3714 N N . THR A 1 452 ? -12.668 -18.358 -16.068 1.00 83.94 452 THR A N 1
ATOM 3715 C CA . THR A 1 452 ? -13.568 -19.060 -15.135 1.00 83.94 452 THR A CA 1
ATOM 3716 C C . THR A 1 452 ? -14.935 -18.382 -15.001 1.00 83.94 452 THR A C 1
ATOM 3718 O O . THR A 1 452 ? -15.943 -19.060 -14.832 1.00 83.94 452 THR A O 1
ATOM 3721 N N . PHE A 1 453 ? -14.988 -17.049 -15.070 1.00 84.81 453 PHE A N 1
ATOM 3722 C CA . PHE A 1 453 ? -16.180 -16.245 -14.773 1.00 84.81 453 PHE A CA 1
ATOM 3723 C C . PHE A 1 453 ? -16.783 -15.553 -16.007 1.00 84.81 453 PHE A C 1
ATOM 3725 O O . PHE A 1 453 ? -17.317 -14.450 -15.892 1.00 84.81 453 PHE A O 1
ATOM 3732 N N . GLN A 1 454 ? -16.723 -16.186 -17.183 1.00 80.56 454 GLN A N 1
ATOM 3733 C CA . GLN A 1 454 ? -17.172 -15.584 -18.452 1.00 80.56 454 GLN A CA 1
ATOM 3734 C C . GLN A 1 454 ? -18.624 -15.078 -18.409 1.00 80.56 454 GLN A C 1
ATOM 3736 O O . GLN A 1 454 ? -18.909 -13.997 -18.923 1.00 80.56 454 GLN A O 1
ATOM 3741 N N . ASP A 1 455 ? -19.512 -15.805 -17.726 1.00 82.31 455 ASP A N 1
ATOM 3742 C CA . ASP A 1 455 ? -20.943 -15.480 -17.643 1.00 82.31 455 ASP A CA 1
ATOM 3743 C C . ASP A 1 455 ? -21.310 -14.592 -16.436 1.00 82.31 455 ASP A C 1
ATOM 3745 O O . ASP A 1 455 ? -22.459 -14.178 -16.272 1.00 82.31 455 ASP A O 1
ATOM 3749 N N . ARG A 1 456 ? -20.345 -14.267 -15.566 1.00 82.50 456 ARG A N 1
ATOM 3750 C CA . ARG A 1 456 ? -20.576 -13.531 -14.311 1.00 82.50 456 ARG A CA 1
ATOM 3751 C C . ARG A 1 456 ? -20.269 -12.047 -14.464 1.00 82.50 456 ARG A C 1
ATOM 3753 O O . ARG A 1 456 ? -19.190 -11.556 -14.126 1.00 82.50 456 ARG A O 1
ATOM 3760 N N . SER A 1 457 ? -21.258 -11.305 -14.966 1.00 81.44 457 SER A N 1
ATOM 3761 C CA . SER A 1 457 ? -21.130 -9.868 -15.248 1.00 81.44 457 SER A CA 1
ATOM 3762 C C . SER A 1 457 ? -20.800 -9.006 -14.021 1.00 81.44 457 SER A C 1
ATOM 3764 O O . SER A 1 457 ? -20.181 -7.954 -14.166 1.00 81.44 457 SER A O 1
ATOM 3766 N N . ASP A 1 458 ? -21.199 -9.438 -12.823 1.00 80.25 458 ASP A N 1
ATOM 3767 C CA . ASP A 1 458 ? -20.909 -8.789 -11.540 1.00 80.25 458 ASP A CA 1
ATOM 3768 C C . ASP A 1 458 ? -19.405 -8.803 -11.226 1.00 80.25 458 ASP A C 1
ATOM 3770 O O . ASP A 1 458 ? -18.796 -7.747 -11.024 1.00 80.25 458 ASP A O 1
ATOM 3774 N N . ILE A 1 459 ? -18.789 -9.987 -11.283 1.00 85.06 459 ILE A N 1
ATOM 3775 C CA . ILE A 1 459 ? -17.359 -10.182 -11.017 1.00 85.06 459 ILE A CA 1
ATOM 3776 C C . ILE A 1 459 ? -16.529 -9.474 -12.089 1.00 85.06 459 ILE A C 1
ATOM 3778 O O . ILE A 1 459 ? -15.616 -8.716 -11.760 1.00 85.06 459 ILE A O 1
ATOM 3782 N N . LEU A 1 460 ? -16.876 -9.653 -13.367 1.00 87.12 460 LEU A N 1
ATOM 3783 C CA . LEU A 1 460 ? -16.177 -9.011 -14.484 1.00 87.12 4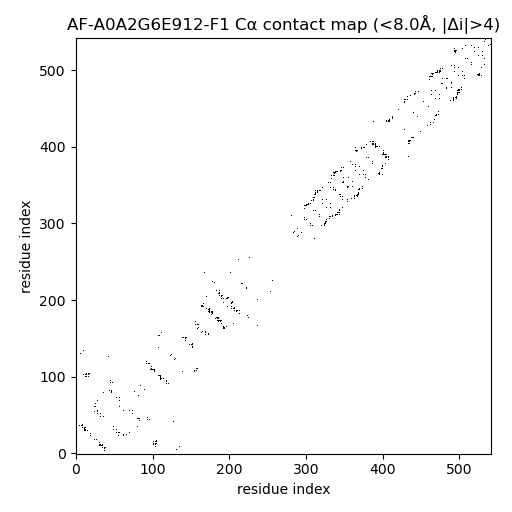60 LEU A CA 1
ATOM 3784 C C . LEU A 1 460 ? -16.258 -7.478 -14.416 1.00 87.12 460 LEU A C 1
ATOM 3786 O O . LEU A 1 460 ? -15.270 -6.793 -14.683 1.00 87.12 460 LEU A O 1
ATOM 3790 N N . SER A 1 461 ? -17.399 -6.926 -13.989 1.00 84.75 461 SER A N 1
ATOM 3791 C CA . SER A 1 461 ? -17.550 -5.485 -13.758 1.00 84.75 461 SER A CA 1
ATOM 3792 C C . SER A 1 461 ? -16.649 -5.016 -12.616 1.00 84.75 461 SER A C 1
ATOM 3794 O O . SER A 1 461 ? -16.023 -3.962 -12.719 1.00 84.75 461 SER A O 1
ATOM 3796 N N . ASN A 1 462 ? -16.537 -5.789 -11.534 1.00 85.06 462 ASN A N 1
ATOM 3797 C CA . ASN A 1 462 ? -15.643 -5.457 -10.425 1.00 85.06 462 ASN A CA 1
ATOM 3798 C C . ASN A 1 462 ? -14.158 -5.573 -10.808 1.00 85.06 462 ASN A C 1
ATOM 3800 O O . ASN A 1 462 ? -13.379 -4.714 -10.399 1.00 85.06 462 ASN A O 1
ATOM 3804 N N . ILE A 1 463 ? -13.775 -6.527 -11.669 1.00 88.88 463 ILE A N 1
ATOM 3805 C CA . ILE A 1 463 ? -12.437 -6.570 -12.290 1.00 88.88 463 ILE A CA 1
ATOM 3806 C C . ILE A 1 463 ? -12.206 -5.300 -13.109 1.00 88.88 463 ILE A C 1
ATOM 3808 O O . ILE A 1 463 ? -11.180 -4.642 -12.955 1.00 88.88 463 ILE A O 1
ATOM 3812 N N . CYS A 1 464 ? -13.169 -4.906 -13.944 1.00 87.94 464 CYS A N 1
ATOM 3813 C CA . CYS A 1 464 ? -13.046 -3.692 -14.744 1.00 87.94 464 CYS A CA 1
ATOM 3814 C C . CYS A 1 464 ? -12.940 -2.438 -13.878 1.00 87.94 464 CYS A C 1
ATOM 3816 O O . CYS A 1 464 ? -12.157 -1.571 -14.216 1.00 87.94 464 CYS A O 1
ATOM 3818 N N . ARG A 1 465 ? -13.651 -2.334 -12.749 1.00 82.62 465 ARG A N 1
ATOM 3819 C CA . ARG A 1 465 ? -13.580 -1.169 -11.840 1.00 82.62 465 ARG A CA 1
ATOM 3820 C C . ARG A 1 465 ? -12.336 -1.153 -10.954 1.00 82.62 465 ARG A C 1
ATOM 3822 O O . ARG A 1 465 ? -12.020 -0.122 -10.361 1.00 82.62 465 ARG A O 1
ATOM 3829 N N . TRP A 1 466 ? -11.653 -2.283 -10.808 1.00 87.44 466 TRP A N 1
ATOM 3830 C CA . TRP A 1 466 ? -10.512 -2.384 -9.915 1.00 87.44 466 TRP A CA 1
ATOM 3831 C C . TRP A 1 466 ? -9.313 -1.601 -10.455 1.00 87.44 466 TRP A C 1
ATOM 3833 O O . TRP A 1 466 ? -8.820 -1.842 -11.557 1.00 87.44 466 TRP A O 1
ATOM 3843 N N . LYS A 1 467 ? -8.809 -0.661 -9.649 1.00 82.94 467 LYS A N 1
ATOM 3844 C CA . LYS A 1 467 ? -7.740 0.275 -10.041 1.00 82.94 467 LYS A CA 1
ATOM 3845 C C . LYS A 1 467 ? -6.424 -0.412 -10.422 1.00 82.94 467 LYS A C 1
ATOM 3847 O O . LYS A 1 467 ? -5.614 0.186 -11.124 1.00 82.94 467 LYS A O 1
ATOM 3852 N N . LEU A 1 468 ? -6.194 -1.642 -9.958 1.00 86.50 468 LEU A N 1
ATOM 3853 C CA . LEU A 1 468 ? -4.975 -2.389 -10.271 1.00 86.50 468 LEU A CA 1
ATOM 3854 C C . LEU A 1 468 ? -5.053 -3.148 -11.596 1.00 86.50 468 LEU A C 1
ATOM 3856 O O . LEU A 1 468 ? -4.008 -3.559 -12.097 1.00 86.50 468 LEU A O 1
ATOM 3860 N N . THR A 1 469 ? -6.242 -3.298 -12.184 1.00 87.62 469 THR A N 1
ATOM 3861 C CA . THR A 1 469 ? -6.431 -4.047 -13.429 1.00 87.62 469 THR A CA 1
ATOM 3862 C C . THR A 1 469 ? -5.552 -3.469 -14.547 1.00 87.62 469 THR A C 1
ATOM 3864 O O . THR A 1 469 ? -5.637 -2.269 -14.830 1.00 87.62 469 THR A O 1
ATOM 3867 N N . PRO A 1 470 ? -4.671 -4.282 -15.163 1.00 88.19 470 PRO A N 1
ATOM 3868 C CA . PRO A 1 470 ? -3.754 -3.808 -16.192 1.00 88.19 470 PRO A CA 1
ATOM 3869 C C . PRO A 1 470 ? -4.477 -3.335 -17.466 1.00 88.19 470 PRO A C 1
ATOM 3871 O O . PRO A 1 470 ? -5.508 -3.913 -17.830 1.00 88.19 470 PRO A O 1
ATOM 3874 N N . PRO A 1 471 ? -3.928 -2.344 -18.194 1.00 89.75 471 PRO A N 1
ATOM 3875 C CA . PRO A 1 471 ? -4.527 -1.833 -19.429 1.00 89.75 471 PRO A CA 1
ATOM 3876 C C . PRO A 1 471 ? -4.732 -2.903 -20.513 1.00 89.75 471 PRO A C 1
ATOM 3878 O O . PRO A 1 471 ? -5.699 -2.842 -21.279 1.00 89.75 471 PRO A O 1
ATOM 3881 N N . GLU A 1 472 ? -3.857 -3.910 -20.577 1.00 88.38 472 GLU A N 1
ATOM 3882 C CA . GLU A 1 472 ? -3.952 -5.018 -21.534 1.00 88.38 472 GLU A CA 1
ATOM 3883 C C . GLU A 1 472 ? -5.178 -5.894 -21.246 1.00 88.38 472 GLU A C 1
ATOM 3885 O O . GLU A 1 472 ? -5.885 -6.297 -22.170 1.00 88.38 472 GLU A O 1
ATOM 3890 N N . ILE A 1 473 ? -5.481 -6.121 -19.963 1.00 89.44 473 ILE A N 1
ATOM 3891 C CA . ILE A 1 473 ? -6.661 -6.873 -19.521 1.00 89.44 473 ILE A CA 1
ATOM 3892 C C . ILE A 1 473 ? -7.941 -6.084 -19.805 1.00 89.44 473 ILE A C 1
ATOM 3894 O O . ILE A 1 473 ? -8.902 -6.643 -20.326 1.00 89.44 473 ILE A O 1
ATOM 3898 N N . LEU A 1 474 ? -7.948 -4.775 -19.536 1.00 89.62 474 LEU A N 1
ATOM 3899 C CA . LEU A 1 474 ? -9.088 -3.907 -19.863 1.00 89.62 474 LEU A CA 1
ATOM 3900 C C . LEU A 1 474 ? -9.361 -3.895 -21.374 1.00 89.62 474 LEU A C 1
ATOM 3902 O O . LEU A 1 474 ? -10.510 -3.975 -21.798 1.00 89.62 474 LEU A O 1
ATOM 3906 N N . THR A 1 475 ? -8.305 -3.868 -22.191 1.00 89.38 475 THR A N 1
ATOM 3907 C CA . THR A 1 475 ? -8.412 -3.969 -23.655 1.00 89.38 475 THR A CA 1
ATOM 3908 C C . THR A 1 475 ? -8.972 -5.320 -24.089 1.00 89.38 475 THR A C 1
ATOM 3910 O O . THR A 1 475 ? -9.831 -5.375 -24.969 1.00 89.38 475 THR A O 1
ATOM 3913 N N . PHE A 1 476 ? -8.513 -6.409 -23.469 1.00 86.31 476 PHE A N 1
ATOM 3914 C CA . PHE A 1 476 ? -9.013 -7.756 -23.735 1.00 86.31 476 PHE A CA 1
ATOM 3915 C C . PHE A 1 476 ? -10.518 -7.873 -23.445 1.00 86.31 476 PHE A C 1
ATOM 3917 O O . PHE A 1 476 ? -11.271 -8.319 -24.314 1.00 86.31 476 PHE A O 1
ATOM 3924 N N . ILE A 1 477 ? -10.968 -7.394 -22.278 1.00 84.62 477 ILE A N 1
ATOM 3925 C CA . ILE A 1 477 ? -12.387 -7.406 -21.886 1.00 84.62 477 ILE A CA 1
ATOM 3926 C C . ILE A 1 477 ? -13.222 -6.495 -22.800 1.00 84.62 477 ILE A C 1
ATOM 3928 O O . ILE A 1 477 ? -14.317 -6.861 -23.219 1.00 84.62 477 ILE A O 1
ATOM 3932 N N . ALA A 1 478 ? -12.714 -5.313 -23.160 1.00 83.88 478 ALA A N 1
ATOM 3933 C CA . ALA A 1 478 ? -13.441 -4.380 -24.022 1.00 83.88 478 ALA A CA 1
ATOM 3934 C C . ALA A 1 478 ? -13.655 -4.904 -25.453 1.00 83.88 478 ALA A C 1
ATOM 3936 O O . ALA A 1 478 ? -14.633 -4.537 -26.109 1.00 83.88 478 ALA A O 1
ATOM 3937 N N . ASN A 1 479 ? -12.747 -5.752 -25.943 1.00 82.25 479 ASN A N 1
ATOM 3938 C CA . ASN A 1 479 ? -12.809 -6.321 -27.289 1.00 82.25 479 ASN A CA 1
ATOM 3939 C C . ASN A 1 479 ? -13.644 -7.604 -27.378 1.00 82.25 479 ASN A C 1
ATOM 3941 O O . ASN A 1 479 ? -13.882 -8.093 -28.482 1.00 82.25 479 ASN A O 1
ATOM 3945 N N . THR A 1 480 ? -14.111 -8.155 -26.257 1.00 78.69 480 THR A N 1
ATOM 3946 C CA . THR A 1 480 ? -14.962 -9.347 -26.275 1.00 78.69 480 THR A CA 1
ATOM 3947 C C . THR A 1 480 ? -16.408 -8.961 -26.619 1.00 78.69 480 THR A C 1
ATOM 3949 O O . THR A 1 480 ? -17.001 -8.052 -26.033 1.00 78.69 480 THR A O 1
ATOM 3952 N N . THR A 1 481 ? -16.985 -9.651 -27.607 1.00 59.59 481 THR A N 1
ATOM 3953 C CA . THR A 1 481 ? -18.285 -9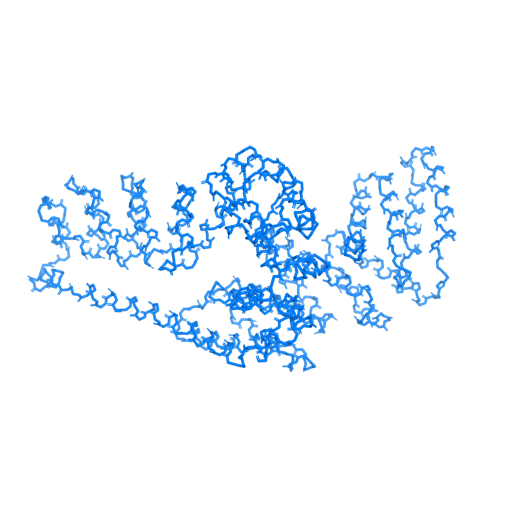.349 -28.234 1.00 59.59 481 THR A CA 1
ATOM 3954 C C . THR A 1 481 ? -19.462 -9.138 -27.265 1.00 59.59 481 THR A C 1
ATOM 3956 O O . THR A 1 481 ? -20.132 -8.116 -27.416 1.00 59.59 481 THR A O 1
ATOM 3959 N N . PRO A 1 482 ? -19.723 -9.999 -26.258 1.00 65.69 482 PRO A N 1
ATOM 3960 C CA . PRO A 1 482 ? -20.857 -9.814 -25.339 1.00 65.69 482 PRO A CA 1
ATOM 3961 C C . PRO A 1 482 ? -20.696 -8.617 -24.381 1.00 65.69 482 PRO A C 1
ATOM 3963 O O . PRO A 1 482 ? -21.684 -8.033 -23.929 1.00 65.69 482 PRO A O 1
ATOM 3966 N N . PHE A 1 483 ? -19.463 -8.196 -24.093 1.00 68.50 483 PHE A N 1
ATOM 3967 C CA . PHE A 1 483 ? -19.183 -7.094 -23.165 1.00 68.50 483 PHE A CA 1
ATOM 3968 C C . PHE A 1 483 ? -19.274 -5.728 -23.836 1.00 68.50 483 PHE A C 1
ATOM 3970 O O . PHE A 1 483 ? -19.707 -4.761 -23.208 1.00 68.50 483 PHE A O 1
ATOM 3977 N N . ARG A 1 484 ? -18.966 -5.659 -25.136 1.00 65.00 484 ARG A N 1
ATOM 3978 C CA . ARG A 1 484 ? -19.095 -4.436 -25.937 1.00 65.00 484 ARG A CA 1
ATOM 3979 C C . ARG A 1 484 ? -20.541 -3.947 -26.051 1.00 65.00 484 ARG A C 1
ATOM 3981 O O . ARG A 1 484 ? -20.759 -2.759 -26.262 1.00 65.00 484 ARG A O 1
ATOM 3988 N N . SER A 1 485 ? -21.529 -4.825 -25.891 1.00 69.62 485 SER A N 1
ATOM 3989 C CA . SER A 1 485 ? -22.955 -4.468 -25.856 1.00 69.62 485 SER A CA 1
ATOM 3990 C C . SER A 1 485 ? -23.477 -4.113 -24.458 1.00 69.62 485 SER A C 1
ATOM 3992 O O . SER A 1 485 ? -24.490 -3.428 -24.351 1.00 69.62 485 SER A O 1
ATOM 3994 N N . SER A 1 486 ? -22.802 -4.538 -23.385 1.00 80.06 486 SER A N 1
ATOM 3995 C CA . SER A 1 486 ? -23.305 -4.409 -22.011 1.00 80.06 486 SER A CA 1
ATOM 3996 C C . SER A 1 486 ? -23.004 -3.040 -21.404 1.00 80.06 486 SER A C 1
ATOM 3998 O O . SER A 1 486 ? -21.852 -2.699 -21.134 1.00 80.06 486 SER A O 1
ATOM 4000 N N . MET A 1 487 ? -24.048 -2.256 -21.129 1.00 77.38 487 MET A N 1
ATOM 4001 C CA . MET A 1 487 ? -23.902 -0.900 -20.597 1.00 77.38 487 MET A CA 1
ATOM 4002 C C . MET A 1 487 ? -23.221 -0.824 -19.213 1.00 77.38 487 MET A C 1
ATOM 4004 O O . MET A 1 487 ? -22.315 -0.002 -19.053 1.00 77.38 487 MET A O 1
ATOM 4008 N N . PRO A 1 488 ? -23.534 -1.698 -18.233 1.00 76.69 488 PRO A N 1
ATOM 4009 C CA . PRO A 1 488 ? -22.789 -1.759 -16.972 1.00 76.69 488 PRO A CA 1
ATOM 4010 C C . PRO A 1 488 ? -21.294 -2.041 -17.156 1.00 76.69 488 PRO A C 1
ATOM 4012 O O . PRO A 1 488 ? -20.479 -1.544 -16.379 1.00 76.69 488 PRO A O 1
ATOM 4015 N N . MET A 1 489 ? -20.928 -2.806 -18.190 1.00 80.19 489 MET A N 1
ATOM 4016 C CA . MET A 1 489 ? -19.534 -3.130 -18.486 1.00 80.19 489 MET A CA 1
ATOM 4017 C C . MET A 1 489 ? -18.812 -1.968 -19.164 1.00 80.19 489 MET A C 1
ATOM 4019 O O . MET A 1 489 ? -17.702 -1.627 -18.762 1.00 80.19 489 MET A O 1
ATOM 4023 N N . LYS A 1 490 ? -19.471 -1.288 -20.115 1.00 82.50 490 LYS A N 1
ATOM 4024 C CA . LYS A 1 490 ? -18.981 -0.009 -20.655 1.00 82.50 490 LYS A CA 1
ATOM 4025 C C . LYS A 1 490 ? -18.731 0.981 -19.523 1.00 82.50 490 LYS A C 1
ATOM 4027 O O . LYS A 1 490 ? -17.677 1.601 -19.479 1.00 82.50 490 LYS A O 1
ATOM 4032 N N . PHE A 1 491 ? -19.661 1.072 -18.570 1.00 77.38 491 PHE A N 1
ATOM 4033 C CA . PHE A 1 491 ? -19.511 1.931 -17.403 1.00 77.38 491 PHE A CA 1
ATOM 4034 C C . PHE A 1 491 ? -18.329 1.523 -16.528 1.00 77.38 491 PHE A C 1
ATOM 4036 O O . PHE A 1 491 ? -17.538 2.375 -16.136 1.00 77.38 491 PHE A O 1
ATOM 4043 N N . ALA A 1 492 ? -18.186 0.233 -16.234 1.00 81.56 492 ALA A N 1
ATOM 4044 C CA . ALA A 1 492 ? -17.088 -0.287 -15.432 1.00 81.56 492 ALA A CA 1
ATOM 4045 C C . ALA A 1 492 ? -15.716 -0.006 -16.070 1.00 81.56 492 ALA A C 1
ATOM 4047 O O . ALA A 1 492 ? -14.805 0.433 -15.371 1.00 81.56 492 ALA A O 1
ATOM 4048 N N . LEU A 1 493 ? -15.597 -0.196 -17.388 1.00 85.94 493 LEU A N 1
ATOM 4049 C CA . LEU A 1 493 ? -14.395 0.111 -18.168 1.00 85.94 493 LEU A CA 1
ATOM 4050 C C . LEU A 1 493 ? -14.116 1.617 -18.191 1.00 85.94 493 LEU A C 1
ATOM 4052 O O . LEU A 1 493 ? -13.014 2.040 -17.866 1.00 85.94 493 LEU A O 1
ATOM 4056 N N . LEU A 1 494 ? -15.112 2.446 -18.500 1.00 83.62 494 LEU A N 1
ATOM 4057 C CA . LEU A 1 494 ? -14.948 3.904 -18.519 1.00 83.62 494 LEU A CA 1
ATOM 4058 C C . LEU A 1 494 ? -14.672 4.485 -17.128 1.00 83.62 494 LEU A C 1
ATOM 4060 O O . LEU A 1 494 ? -14.044 5.528 -17.017 1.00 83.62 494 LEU A O 1
ATOM 4064 N N . SER A 1 495 ? -15.097 3.809 -16.061 1.00 80.75 495 SER A N 1
ATOM 4065 C CA . SER A 1 495 ? -14.804 4.213 -14.682 1.00 80.75 495 SER A CA 1
ATOM 4066 C C . SER A 1 495 ? -13.371 3.882 -14.252 1.00 80.75 495 SER A C 1
ATOM 4068 O O . SER A 1 495 ? -12.920 4.376 -13.220 1.00 80.75 495 SER A O 1
ATOM 4070 N N . ASN A 1 496 ? -12.642 3.048 -15.002 1.00 81.69 496 ASN A N 1
ATOM 4071 C CA . ASN A 1 496 ? -11.269 2.699 -14.662 1.00 81.69 496 ASN A CA 1
ATOM 4072 C C . ASN A 1 496 ? -10.276 3.705 -15.264 1.00 81.69 496 ASN A C 1
ATOM 4074 O O . ASN A 1 496 ? -10.232 3.867 -16.485 1.00 81.69 496 ASN A O 1
ATOM 4078 N N . PRO A 1 497 ? -9.419 4.348 -14.448 1.00 81.19 497 PRO A N 1
ATOM 4079 C CA . PRO A 1 497 ? -8.438 5.312 -14.943 1.00 81.19 497 PRO A CA 1
ATOM 4080 C C . PRO A 1 497 ? -7.362 4.696 -15.850 1.00 81.19 497 PRO A C 1
ATOM 4082 O O . PRO A 1 497 ? -6.710 5.430 -16.585 1.00 81.19 497 PRO A O 1
ATOM 4085 N N . ARG A 1 498 ? -7.159 3.372 -15.805 1.00 84.88 498 ARG A N 1
ATOM 4086 C CA . ARG A 1 498 ? -6.174 2.650 -16.627 1.00 84.88 498 ARG A CA 1
ATOM 4087 C C . ARG A 1 498 ? -6.718 2.191 -17.979 1.00 84.88 498 ARG A C 1
ATOM 4089 O O . ARG A 1 498 ? -5.978 1.565 -18.738 1.00 84.88 498 ARG A O 1
ATOM 4096 N N . THR A 1 499 ? -7.983 2.467 -18.286 1.00 86.06 499 THR A N 1
ATOM 4097 C CA . THR A 1 499 ? -8.569 2.114 -19.582 1.00 86.06 499 THR A CA 1
ATOM 4098 C C . THR A 1 499 ? -7.854 2.876 -20.700 1.00 86.06 499 THR A C 1
ATOM 4100 O O . THR A 1 499 ? -7.804 4.104 -20.662 1.00 86.06 499 THR A O 1
ATOM 4103 N N . PRO A 1 500 ? -7.268 2.186 -21.699 1.00 90.56 500 PRO A N 1
ATOM 4104 C CA . PRO A 1 500 ? -6.532 2.859 -22.764 1.00 90.56 500 PRO A CA 1
ATOM 4105 C C . PRO A 1 500 ? -7.398 3.816 -23.576 1.00 90.56 500 PRO A C 1
ATOM 4107 O O . PRO A 1 500 ? -8.528 3.481 -23.922 1.00 90.56 500 PRO A O 1
ATOM 4110 N N . GLN A 1 501 ? -6.811 4.934 -24.010 1.00 88.25 501 GLN A N 1
ATOM 4111 C CA . GLN A 1 501 ? -7.499 5.961 -24.801 1.00 88.25 501 GLN A CA 1
ATOM 4112 C C . GLN A 1 501 ? -8.247 5.386 -26.012 1.00 88.25 501 GLN A C 1
ATOM 4114 O O . GLN A 1 501 ? -9.415 5.682 -26.227 1.00 88.25 501 GLN A O 1
ATOM 4119 N N . ARG A 1 502 ? -7.610 4.474 -26.759 1.00 88.50 502 ARG A N 1
ATOM 4120 C CA . ARG A 1 502 ? -8.235 3.818 -27.916 1.00 88.50 502 ARG A CA 1
ATOM 4121 C C . ARG A 1 502 ? -9.515 3.062 -27.542 1.00 88.50 502 ARG A C 1
ATOM 4123 O O . ARG A 1 502 ? -10.459 3.040 -28.324 1.00 88.50 502 ARG A O 1
ATOM 4130 N N . VAL A 1 503 ? -9.533 2.413 -26.379 1.00 89.31 503 VAL A N 1
ATOM 4131 C CA . VAL A 1 503 ? -10.708 1.695 -25.872 1.00 89.31 503 VAL A CA 1
ATOM 4132 C C . VAL A 1 503 ? -11.773 2.700 -25.445 1.00 89.31 503 VAL A C 1
ATOM 4134 O O . VAL A 1 503 ? -12.923 2.561 -25.852 1.00 89.31 503 VAL A O 1
ATOM 4137 N N . THR A 1 504 ? -11.383 3.740 -24.706 1.00 89.25 504 THR A N 1
ATOM 4138 C CA . THR A 1 504 ? -12.258 4.846 -24.300 1.00 89.25 504 THR A CA 1
ATOM 4139 C C . THR A 1 504 ? -12.976 5.461 -25.502 1.00 89.25 504 THR A C 1
ATOM 4141 O O . THR A 1 504 ? -14.203 5.506 -25.514 1.00 89.25 504 THR A O 1
ATOM 4144 N N . ASP A 1 505 ? -12.252 5.826 -26.562 1.00 88.50 505 ASP A N 1
ATOM 4145 C CA . ASP A 1 505 ? -12.832 6.444 -27.760 1.00 88.50 505 ASP A CA 1
ATOM 4146 C C . ASP A 1 505 ? -13.846 5.530 -28.460 1.00 88.50 505 ASP A C 1
ATOM 4148 O O . ASP A 1 505 ? -14.920 5.968 -28.881 1.00 88.50 505 ASP A O 1
ATOM 4152 N N . VAL A 1 506 ? -13.523 4.238 -28.572 1.00 89.25 506 VAL A N 1
ATOM 4153 C CA . VAL A 1 506 ? -14.412 3.239 -29.179 1.00 89.25 506 VAL A CA 1
ATOM 4154 C C . VAL A 1 506 ? -15.676 3.043 -28.343 1.00 89.25 506 VAL A C 1
ATOM 4156 O O . VAL A 1 506 ? -16.767 2.915 -28.905 1.00 89.25 506 VAL A O 1
ATOM 4159 N N . LEU A 1 507 ? -15.547 3.010 -27.016 1.00 87.06 507 LEU A N 1
ATOM 4160 C CA . LEU A 1 507 ? -16.677 2.853 -26.108 1.00 87.06 507 LEU A CA 1
ATOM 4161 C C . LEU A 1 507 ? -17.579 4.088 -26.135 1.00 87.06 507 LEU A C 1
ATOM 4163 O O . LEU A 1 507 ? -18.786 3.923 -26.299 1.00 87.06 507 LEU A O 1
ATOM 4167 N N . LEU A 1 508 ? -17.015 5.297 -26.059 1.00 88.19 508 LEU A N 1
ATOM 4168 C CA . LEU A 1 508 ? -17.770 6.553 -26.077 1.00 88.19 508 LEU A CA 1
ATOM 4169 C C . LEU A 1 508 ? -18.582 6.724 -27.365 1.00 88.19 508 LEU A C 1
ATOM 4171 O O . LEU A 1 508 ? -19.764 7.046 -27.297 1.00 88.19 508 LEU A O 1
ATOM 4175 N N . ARG A 1 509 ? -18.006 6.401 -28.532 1.00 87.94 509 ARG A N 1
ATOM 4176 C CA . ARG A 1 509 ? -18.729 6.416 -29.822 1.00 87.94 509 ARG A CA 1
ATOM 4177 C C . ARG A 1 509 ? -19.868 5.396 -29.906 1.00 87.94 509 ARG A C 1
ATOM 4179 O O . ARG A 1 509 ? -20.716 5.502 -30.782 1.00 87.94 509 ARG A O 1
ATOM 4186 N N . SER A 1 510 ? -19.869 4.389 -29.032 1.00 86.06 510 SER A N 1
ATOM 4187 C CA . SER A 1 510 ? -20.892 3.337 -28.986 1.00 86.06 510 SER A CA 1
ATOM 4188 C C . SER A 1 510 ? -22.007 3.597 -27.966 1.00 86.06 510 SER A C 1
ATOM 4190 O O . SER A 1 510 ? -22.862 2.728 -27.776 1.00 86.06 510 SER A O 1
ATOM 4192 N N . ILE A 1 511 ? -21.956 4.719 -27.243 1.00 84.12 511 ILE A N 1
ATOM 4193 C CA . ILE A 1 511 ? -22.921 5.093 -26.205 1.00 84.12 511 ILE A CA 1
ATOM 4194 C C . ILE A 1 511 ? -23.841 6.193 -26.749 1.00 84.12 511 ILE A C 1
ATOM 4196 O O . ILE A 1 511 ? -23.400 7.057 -27.501 1.00 84.12 511 ILE A O 1
ATOM 4200 N N . SER A 1 512 ? -25.127 6.153 -26.386 1.00 81.62 512 SER A N 1
ATOM 4201 C CA . SER A 1 512 ? -26.087 7.184 -26.791 1.00 81.62 512 SER A CA 1
ATOM 4202 C C . SER A 1 512 ? -25.817 8.514 -26.077 1.00 81.62 512 SER A C 1
ATOM 4204 O O . SER A 1 512 ? -25.366 8.534 -24.933 1.00 81.62 512 SER A O 1
ATOM 4206 N N . GLU A 1 513 ? -26.153 9.643 -26.703 1.00 79.88 513 GLU A N 1
ATOM 4207 C CA . GLU A 1 513 ? -25.975 10.968 -26.086 1.00 79.88 513 GLU A CA 1
ATOM 4208 C C . GLU A 1 513 ? -26.742 11.126 -24.765 1.00 79.88 513 GLU A C 1
ATOM 4210 O O . GLU A 1 513 ? -26.246 11.744 -23.822 1.00 79.88 513 GLU A O 1
ATOM 4215 N N . ARG A 1 514 ? -27.933 10.518 -24.669 1.00 77.12 514 ARG A N 1
ATOM 4216 C CA . ARG A 1 514 ? -28.728 10.482 -23.435 1.00 77.12 514 ARG A CA 1
ATOM 4217 C C . ARG A 1 514 ? -27.940 9.834 -22.300 1.00 77.12 514 ARG A C 1
ATOM 4219 O O . ARG A 1 514 ? -27.890 10.378 -21.200 1.00 77.12 514 ARG A O 1
ATOM 4226 N N . ASP A 1 515 ? -27.315 8.696 -22.576 1.00 75.25 515 ASP A N 1
ATOM 4227 C CA . ASP A 1 515 ? -26.551 7.973 -21.569 1.00 75.25 515 ASP A CA 1
ATOM 4228 C C . ASP A 1 515 ? -25.225 8.671 -21.255 1.00 75.25 515 ASP A C 1
ATOM 4230 O O . ASP A 1 515 ? -24.813 8.679 -20.098 1.00 75.25 515 ASP A O 1
ATOM 4234 N N . LEU A 1 516 ? -24.578 9.313 -22.239 1.00 78.25 516 LEU A N 1
ATOM 4235 C CA . LEU A 1 516 ? -23.390 10.146 -22.010 1.00 78.25 516 LEU A CA 1
ATOM 4236 C C . LEU A 1 516 ? -23.678 11.286 -21.024 1.00 78.25 516 LEU A C 1
ATOM 4238 O O . LEU A 1 516 ? -22.852 11.557 -20.156 1.00 78.25 516 LEU A O 1
ATOM 4242 N N . ARG A 1 517 ? -24.863 11.909 -21.081 1.00 74.25 517 ARG A N 1
ATOM 4243 C CA . ARG A 1 517 ? -25.282 12.905 -20.076 1.00 74.25 517 ARG A CA 1
ATOM 4244 C C . ARG A 1 517 ? -25.419 12.292 -18.680 1.00 74.25 517 ARG A C 1
ATOM 4246 O O . ARG A 1 517 ? -24.968 12.890 -17.707 1.00 74.25 517 ARG A O 1
ATOM 4253 N N . CYS A 1 518 ? -25.960 11.077 -18.570 1.00 68.25 518 CYS A N 1
ATOM 4254 C CA . CYS A 1 518 ? -25.978 10.342 -17.301 1.00 68.25 518 CYS A CA 1
ATOM 4255 C C . CYS A 1 518 ? -24.558 9.998 -16.815 1.00 68.25 518 CYS A C 1
ATOM 4257 O O . CYS A 1 518 ? -24.271 10.107 -15.626 1.00 68.25 518 CYS A O 1
ATOM 4259 N N . PHE A 1 519 ? -23.638 9.648 -17.715 1.00 66.88 519 PHE A N 1
ATOM 4260 C CA . PHE A 1 519 ? -22.226 9.435 -17.387 1.00 66.88 519 PHE A CA 1
ATOM 4261 C C . PHE A 1 519 ? -21.539 10.695 -16.865 1.00 66.88 519 PHE A C 1
ATOM 4263 O O . PHE A 1 519 ? -20.763 10.613 -15.917 1.00 66.88 519 PHE A O 1
ATOM 4270 N N . LEU A 1 520 ? -21.832 11.849 -17.462 1.00 69.44 520 LEU A N 1
ATOM 4271 C CA . LEU A 1 520 ? -21.281 13.134 -17.040 1.00 69.44 520 LEU A CA 1
ATOM 4272 C C . LEU A 1 520 ? -21.776 13.558 -15.652 1.00 69.44 520 LEU A C 1
ATOM 4274 O O . LEU A 1 520 ? -21.041 14.236 -14.942 1.00 69.44 520 LEU A O 1
ATOM 4278 N N . SER A 1 521 ? -22.962 13.099 -15.236 1.00 67.00 521 SER A N 1
ATOM 4279 C CA . SER A 1 521 ? -23.473 13.301 -13.871 1.00 67.00 521 SER A CA 1
ATOM 4280 C C . SER A 1 521 ? -22.787 12.433 -12.807 1.00 67.00 521 SER A C 1
ATOM 4282 O O . SER A 1 521 ? -23.002 12.638 -11.617 1.00 67.00 521 SER A O 1
ATOM 4284 N N . ASN A 1 522 ? -21.962 11.458 -13.210 1.00 62.03 522 ASN A N 1
ATOM 4285 C CA . ASN A 1 522 ? -21.178 10.662 -12.276 1.00 62.03 522 ASN A CA 1
ATOM 4286 C C . ASN A 1 522 ? -19.877 11.389 -11.906 1.00 62.03 522 ASN A C 1
ATOM 4288 O O . ASN A 1 522 ? -18.925 11.460 -12.695 1.00 62.03 522 ASN A O 1
ATOM 4292 N N . ASP A 1 523 ? -19.808 11.845 -10.659 1.00 55.84 523 ASP A N 1
ATOM 4293 C CA . ASP A 1 523 ? -18.645 12.543 -10.111 1.00 55.84 523 ASP A CA 1
ATOM 4294 C C . ASP A 1 523 ? -17.351 11.714 -10.201 1.00 55.84 523 ASP A C 1
ATOM 4296 O O . ASP A 1 523 ? -16.276 12.278 -10.409 1.00 55.84 523 ASP A O 1
ATOM 4300 N N . TYR A 1 524 ? -17.454 10.379 -10.169 1.00 58.44 524 TYR A N 1
ATOM 4301 C CA . TYR A 1 524 ? -16.323 9.443 -10.141 1.00 58.44 524 TYR A CA 1
ATOM 4302 C C . TYR A 1 524 ? -15.767 9.041 -11.520 1.00 58.44 524 TYR A C 1
ATOM 4304 O O . TYR A 1 524 ? -14.898 8.169 -11.595 1.00 58.44 524 TYR A O 1
ATOM 4312 N N . LEU A 1 525 ? -16.252 9.628 -12.621 1.00 71.44 525 LEU A N 1
ATOM 4313 C CA . LEU A 1 525 ? -15.727 9.336 -13.959 1.00 71.44 525 LEU A CA 1
ATOM 4314 C C . LEU A 1 525 ? -14.305 9.933 -14.138 1.00 71.44 525 LEU A C 1
ATOM 4316 O O . LEU A 1 525 ? -14.115 11.121 -13.853 1.00 71.44 525 LEU A O 1
ATOM 4320 N N . PRO A 1 526 ? -13.306 9.169 -14.630 1.00 75.38 526 PRO A N 1
ATOM 4321 C CA . PRO A 1 526 ? -11.939 9.654 -14.823 1.00 75.38 526 PRO A CA 1
ATOM 4322 C C . PRO A 1 526 ? -11.861 10.877 -15.746 1.00 75.38 526 PRO A C 1
ATOM 4324 O O . PRO A 1 526 ? -12.547 10.941 -16.768 1.00 75.38 526 PRO A O 1
ATOM 4327 N N . LYS A 1 527 ? -10.972 11.830 -15.428 1.00 80.31 527 LYS A N 1
ATOM 4328 C CA . LYS A 1 527 ? -10.885 13.108 -16.155 1.00 80.31 527 LYS A CA 1
ATOM 4329 C C . LYS A 1 527 ? -10.563 12.939 -17.642 1.00 80.31 527 LYS A C 1
ATOM 4331 O O . LYS A 1 527 ? -11.237 13.549 -18.457 1.00 80.31 527 LYS A O 1
ATOM 4336 N N . HIS A 1 528 ? -9.674 12.012 -18.009 1.00 79.88 528 HIS A N 1
ATOM 4337 C CA . HIS A 1 528 ? -9.392 11.724 -19.421 1.00 79.88 528 HIS A CA 1
ATOM 4338 C C . HIS A 1 528 ? -10.645 11.288 -20.210 1.00 79.88 528 HIS A C 1
ATOM 4340 O O . HIS A 1 528 ? -10.772 11.612 -21.388 1.00 79.88 528 HIS A O 1
ATOM 4346 N N . VAL A 1 529 ? -11.601 10.593 -19.575 1.00 80.12 529 VAL A N 1
ATOM 4347 C CA . VAL A 1 529 ? -12.877 10.220 -20.205 1.00 80.12 529 VAL A CA 1
ATOM 4348 C C . VAL A 1 529 ? -13.782 11.442 -20.336 1.00 80.12 529 VAL A C 1
ATOM 4350 O O . VAL A 1 529 ? -14.360 11.640 -21.400 1.00 80.12 529 VAL A O 1
ATOM 4353 N N . LYS A 1 530 ? -13.872 12.290 -19.300 1.00 82.31 530 LYS A N 1
ATOM 4354 C CA . LYS A 1 530 ? -14.621 13.561 -19.357 1.00 82.31 530 LYS A CA 1
ATOM 4355 C C . LYS A 1 530 ? -14.085 14.475 -20.469 1.00 82.31 530 LYS A C 1
ATOM 4357 O O . LYS A 1 530 ? -14.874 14.961 -21.272 1.00 82.31 530 LYS A O 1
ATOM 4362 N N . ASP A 1 531 ? -12.765 14.618 -20.574 1.00 83.94 531 ASP A N 1
ATOM 4363 C CA . ASP A 1 531 ? -12.084 15.405 -21.612 1.00 83.94 531 ASP A CA 1
ATOM 4364 C C . ASP A 1 531 ? -12.339 14.824 -23.014 1.00 83.94 531 ASP A C 1
ATOM 4366 O O . ASP A 1 531 ? -12.600 15.554 -23.972 1.00 83.94 531 ASP A O 1
ATOM 4370 N N . SER A 1 532 ? -12.336 13.492 -23.131 1.00 84.00 532 SER A N 1
ATOM 4371 C CA . SER A 1 532 ? -12.677 12.789 -24.373 1.00 84.00 532 SER A CA 1
ATOM 4372 C C . SER A 1 532 ? -14.132 13.039 -24.784 1.00 84.00 532 SER A C 1
ATOM 4374 O O . SER A 1 532 ? -14.400 13.272 -25.961 1.00 84.00 532 SER A O 1
ATOM 4376 N N . ILE A 1 533 ? -15.072 13.048 -23.829 1.00 84.31 533 ILE A N 1
ATOM 4377 C CA . ILE A 1 533 ? -16.479 13.391 -24.084 1.00 84.31 533 ILE A CA 1
ATOM 4378 C C . ILE A 1 533 ? -16.603 14.864 -24.495 1.00 84.31 533 ILE A C 1
ATOM 4380 O O . ILE A 1 533 ? -17.274 15.144 -25.480 1.00 84.31 533 ILE A O 1
ATOM 4384 N N . ALA A 1 534 ? -15.925 15.790 -23.810 1.00 84.81 534 ALA A N 1
ATOM 4385 C CA . ALA A 1 534 ? -15.928 17.218 -24.147 1.00 84.81 534 ALA A CA 1
ATOM 4386 C C . ALA A 1 534 ? -15.365 17.500 -25.545 1.00 84.81 534 ALA A C 1
ATOM 4388 O O . ALA A 1 534 ? -15.894 18.336 -26.273 1.00 84.81 534 ALA A O 1
ATOM 4389 N N . THR A 1 535 ? -14.333 16.757 -25.947 1.00 86.81 535 THR A N 1
ATOM 4390 C CA . THR A 1 535 ? -13.716 16.885 -27.272 1.00 86.81 535 THR A CA 1
ATOM 4391 C C . THR A 1 535 ? -14.588 16.272 -28.373 1.00 86.81 535 THR A C 1
ATOM 4393 O O . THR A 1 535 ? -14.693 16.835 -29.460 1.00 86.81 535 THR A O 1
ATOM 4396 N N . MET A 1 536 ? -15.213 15.114 -28.124 1.00 84.50 536 MET A N 1
ATOM 4397 C CA . MET A 1 536 ? -16.013 14.402 -29.133 1.00 84.50 536 MET A CA 1
ATOM 4398 C C . MET A 1 536 ? -17.466 14.886 -29.233 1.00 84.50 536 MET A C 1
ATOM 4400 O O . MET A 1 536 ? -18.062 14.763 -30.301 1.00 84.50 536 MET A O 1
ATOM 4404 N N . PHE A 1 537 ? -18.030 15.422 -28.148 1.00 86.62 537 PHE A N 1
ATOM 4405 C CA . PHE A 1 537 ? -19.438 15.816 -28.026 1.00 86.62 537 PHE A CA 1
ATOM 4406 C C . PHE A 1 537 ? -19.583 17.170 -27.294 1.00 86.62 537 PHE A C 1
ATOM 4408 O O . PHE A 1 537 ? -20.170 17.239 -26.209 1.00 86.62 537 PHE A O 1
ATOM 4415 N N . PRO A 1 538 ? -19.047 18.269 -27.857 1.00 82.56 538 PRO A N 1
ATOM 4416 C CA . PRO A 1 538 ? -19.026 19.578 -27.195 1.00 82.56 538 PRO A CA 1
ATOM 4417 C C . PRO A 1 538 ? -20.429 20.137 -26.894 1.00 82.56 538 PRO A C 1
ATOM 4419 O O . PRO A 1 538 ? -20.609 20.866 -25.923 1.00 82.56 538 PRO A O 1
ATOM 4422 N N . HIS A 1 539 ? -21.448 19.742 -27.664 1.00 83.50 539 HIS A N 1
ATOM 4423 C CA . HIS A 1 539 ? -22.857 20.124 -27.481 1.00 83.50 539 HIS A CA 1
ATOM 4424 C C . HIS A 1 539 ? -23.534 19.513 -26.244 1.00 83.50 539 HIS A C 1
ATOM 4426 O O . HIS A 1 539 ? -24.682 19.832 -25.948 1.00 83.50 539 HIS A O 1
ATOM 4432 N N . LEU A 1 540 ? -22.871 18.601 -25.527 1.00 78.00 540 LEU A N 1
ATOM 4433 C CA . LEU A 1 540 ? -23.397 18.048 -24.274 1.00 78.00 540 LEU A CA 1
ATOM 4434 C C . LEU A 1 540 ? -23.119 18.941 -23.055 1.00 78.00 540 LEU A C 1
ATOM 4436 O O . LEU A 1 540 ? -23.674 18.674 -21.992 1.00 78.00 540 LEU A O 1
ATOM 4440 N N . PHE A 1 541 ? -22.284 19.974 -23.208 1.00 70.62 541 PHE A N 1
ATOM 4441 C CA . PHE A 1 541 ? -21.848 20.884 -22.139 1.00 70.62 541 PHE A CA 1
ATOM 4442 C C . PHE A 1 541 ? -22.453 22.294 -22.248 1.00 70.62 541 PHE A C 1
ATOM 4444 O O . PHE A 1 541 ? -22.076 23.176 -21.479 1.00 70.62 541 PHE A O 1
ATOM 4451 N N . SER A 1 542 ? -23.360 22.500 -23.208 1.00 62.06 542 SER A N 1
ATOM 4452 C CA . SER A 1 542 ? -24.082 23.753 -23.466 1.00 62.06 542 SER A CA 1
ATOM 4453 C C . SER A 1 542 ? -25.454 23.798 -22.813 1.00 62.06 542 SER A C 1
ATOM 4455 O O . SER A 1 542 ? -26.151 22.756 -22.897 1.00 62.06 542 SER A O 1
#

Radius of gyration: 30.72 Å; Cα contacts (8 Å, |Δi|>4): 504; chains: 1; bounding box: 70×53×85 Å

Nearest PDB structures (foldseek):
  7e6j-assembly1_A  TM=3.207E-01  e=9.704E-02  Homo sapiens
  6b85-assembly1_J  TM=3.537E-01  e=1.583E-01  synthetic construct
  4r7s-assembly1_A  TM=3.415E-01  e=3.363E-01  Parabacteroides merdae ATCC 43184
  8a61-assembly1_J  TM=2.028E-01  e=1.912E-01  Saccharomyces cerevisiae
  4hny-assembly2_C  TM=1.685E-01  e=1.636E+00  Saccharomyces cerevisiae S288C

Secondary structure (DSSP, 8-state):
--SHHHHHHHHHHHHHHHHHHTT-HHHHHHHHHHHHHHS-TTS--HHHHHHHHHHHHT-TTS-HHHHHHHHHHHHHHHHHH-----HHHHHHHHHHHHHHHHHHTT-HHHHHTTHHHHTTTS-TT-HHHHHHHHHHHHHHHHHHHTT-HHHHHHHHHHHHHH-TT-HHHHHHHHHHHHHTT-HHHHHHHHHTS-GGGTTSHHHHHHHHHHHHHHHHTTTSS---HHHHHHHHHHT-TT-----SS-TTHHHHHHHHHHHHHHHHHHHHHHHHHHHT--SHHHHHHHTT--HHHHHHHHHH--TTGGGGTTT---HHHHHHHHT-TT--HHHHHHHHHH---HHHHHHHHH-TTTTT-HHHHHHHHHSTT--HHHHHHHHHHS-HHHHHHHHH-TTS-HHHHHHHHHHHHHHHHHS-HHHHHHHHHHTTTGGGGG-S---S-HHHHHHHHHHHTTT-HHHHHHHHH-TT--HHHHHHHHTSHHHHH-HHHHHHHHT-TTS-HHHHHHHHTTS-HHHHHHHHT-TTS-HHHHHHHHHH-GGG--

Solvent-accessible surface area (backbone atoms only — not comparable to full-atom values): 30354 Å² total; per-residue (Å²): 133,78,66,68,66,60,57,46,49,57,49,28,49,27,50,18,52,49,28,47,74,71,64,40,52,75,60,14,48,53,26,50,53,49,33,63,76,65,55,56,81,90,58,65,37,48,51,61,53,50,53,53,47,50,58,61,34,66,38,83,90,48,56,71,72,58,25,55,49,39,48,56,48,45,58,54,48,46,77,74,52,61,69,96,66,55,78,65,56,46,52,51,22,54,50,50,47,51,24,51,49,31,38,47,69,74,36,51,70,62,18,58,69,47,44,70,73,43,56,81,78,46,60,83,86,35,71,66,51,55,55,51,53,54,50,52,50,52,52,33,50,52,26,46,75,70,71,36,50,70,58,23,54,49,42,42,57,52,45,46,71,72,40,61,83,47,61,68,49,43,54,53,45,22,51,54,38,31,65,71,73,41,52,86,57,19,45,63,41,54,71,65,55,49,76,90,48,55,80,37,66,64,50,43,48,54,47,54,49,39,50,51,50,55,58,48,40,75,80,42,77,76,80,54,53,80,82,44,42,66,57,52,65,61,62,32,85,90,48,81,73,70,76,96,60,62,99,48,49,66,59,52,47,51,47,41,50,53,47,49,51,50,45,50,52,46,48,51,48,49,54,49,52,60,63,58,64,58,59,60,66,47,44,49,54,71,71,64,59,49,73,72,53,52,35,52,47,47,48,68,37,49,74,78,58,43,69,73,47,54,77,49,72,48,60,70,42,48,59,37,37,75,71,23,90,60,61,49,74,68,55,52,34,47,30,35,57,67,50,77,45,43,65,52,49,44,50,47,53,68,30,86,83,51,31,74,37,67,70,39,46,49,30,34,63,59,25,82,46,54,47,66,82,67,41,53,68,54,58,76,72,52,52,72,71,54,32,53,58,49,45,70,43,83,85,37,60,66,66,60,23,51,53,27,36,51,50,52,38,53,54,59,67,71,44,52,73,68,54,47,51,54,50,34,62,77,44,49,23,54,61,48,84,55,49,91,76,79,97,63,69,57,70,65,52,48,54,53,49,48,69,76,41,73,87,39,64,60,34,52,28,34,50,37,45,26,84,82,50,50,43,68,56,47,50,53,52,57,70,37,74,78,42,65,72,34,64,71,42,51,47,19,40,55,43,18,79,54,47,46,65,74,55,49,55,58,51,55,76,72,52,56,72,73,56,50,54,57,51,69,70,41,86,75,49,31,64,73,54,54,51,48,43,48,74,77,44,56,79,76,81,110